Protein AF-A0A661NNA3-F1 (afdb_monomer_lite)

Sequence (455 aa):
MFTRSAGVAIVCAVLGYGCSLDTSALPPEVVGDASTADSRVRGGDVGPEDGGAGDARTDSSVTPTDSAVVPPDGGCDTSTPCPLGCSVIDPGRCSHLVSSNVDIDYGAVADVMIDSNVDIDTTSCSGGSLPLAMDSGICVLRARTVTIASAVIVRVHGAAPFAVLAADGIQVDGVVDAAARGREPGPGGRSRAMGTDAEDGTGGRHTSSGVADSGGSGAGLCGSGGKGGDAGGNGSQTGAAGAMALGGSFDGRPLRGGGHGGGGRDRTGPGAAGGGGGGAVQLSAGREIVIGATGGVIAGGGGGVGASQSSSDDAVGSGAGGGSGGVILLEAPTVTVAGRLWAPGGGGSATAIPWTDGDGGDDGSLGSAPQPSGGTASSSAAGGGGSGGMGGGAVTIDGEAGGDIFGYPFNGGGGGGGSGCTITRTLAGVAPSGGTHSPAISSSAFRSLALLGTD

Foldseek 3Di:
DDDDDDDDDDDDDDDDDDDDDDPPDDDDDDDDDDDDDDDDDDYDDDDDDDDDDDDDDDDDDDDPPPPPDDDPPPDPPPPVPQLLDQDNVCNCLSLDFQDDAFGDPLDPFAEEEAAAAWEAALAVLDIPPFPWDDDPQEIEGHHQEYAYDAPYEYEAAYQGFYEYEHAAEYEFNYEDHQFFAFQGEGHQWDHVVVDDDLQAWAEWDDDPPALEIWEIWAGEEQAWIAFWAWFEDPPIGGTTDIRDYPHLPDQCPPPHWWYWWYFWDKNVGTWWGTWITFHGYEYARSAEYEQDLNGEYFRWIYWTAWTDADPDQRIWIAKIEWIEFTEYEYHYQYYAHAEEYFGWIWWIWWIAHHPGITHIWHIRDPPCPFWTFWTDWDDDPPFTIWTTWTIAWAARQYWHYTGYTYDDRYYTIYTTYGGAAYEYEHQVLDDHPHYYYIPHCPHSRYGRGYRDNDD

Secondary structure (DSSP, 8-state):
-------------------------PPPP------------------------------------------SS---------TT---SS-TTGGG----SSS-----SPPPEEE-S-EEEETTTTB-TTS-EEEETTEEEEEESSEEE-TT-EEEEESSS-EEEEESSEEEESSEEE---BTTB--TT---GGG---TTSPPP--B-TT-S-BPPPPPP-SSSPPPPPPPP-STT-PPPPPPPPP-GGG--S-S---PPPPPP-EETTEE-SPPPPPPPEEEEEESSEEEE-TT-EEE-PPPPPPPPPBPSSTT-BPPPPPPPPP-EEEEESSEEEESSEEE-PPPPPPPPPBTTBPPPPPPP--TT-SSSPPPPPPS-SSSS-PPPPPPPP-SS--SPPPPPP--SSSPPPPPPPPPP-EEEEEETT-PPPPSSEEES-TTSTTEEEEE-----

Radius of gyration: 29.5 Å; chains: 1; bounding box: 70×86×94 Å

pLDDT: mean 81.02, std 21.62, range [24.33, 98.62]

Structure (mmCIF, N/CA/C/O backbone):
data_AF-A0A661NNA3-F1
#
_entry.id   AF-A0A661NNA3-F1
#
loop_
_atom_site.group_PDB
_atom_site.id
_atom_site.type_symbol
_atom_site.label_atom_id
_atom_site.label_alt_id
_atom_site.label_comp_id
_atom_site.label_asym_id
_atom_site.label_entity_id
_atom_site.label_seq_id
_atom_site.pdbx_PDB_ins_code
_atom_site.Cartn_x
_atom_site.Cartn_y
_atom_site.Cartn_z
_atom_site.occupancy
_atom_site.B_iso_or_equiv
_atom_site.auth_seq_id
_atom_site.auth_comp_id
_atom_site.auth_asym_id
_atom_site.auth_atom_id
_atom_site.pdbx_PDB_model_num
ATOM 1 N N . MET A 1 1 ? 6.159 -36.458 57.822 1.00 42.41 1 MET A N 1
ATOM 2 C CA . MET A 1 1 ? 6.893 -35.354 57.174 1.00 42.41 1 MET A CA 1
ATOM 3 C C . MET A 1 1 ? 5.840 -34.476 56.518 1.00 42.41 1 MET A C 1
ATOM 5 O O . MET A 1 1 ? 5.273 -34.858 55.507 1.00 42.41 1 MET A O 1
ATOM 9 N N . PHE A 1 2 ? 5.433 -33.429 57.233 1.00 37.16 2 PHE A N 1
ATOM 10 C CA . PHE A 1 2 ? 4.376 -32.493 56.851 1.00 37.16 2 PHE A CA 1
ATOM 11 C C . PHE A 1 2 ? 5.028 -31.258 56.237 1.00 37.16 2 PHE A C 1
ATOM 13 O O . PHE A 1 2 ? 5.866 -30.656 56.898 1.00 37.16 2 PHE A O 1
ATOM 20 N N . THR A 1 3 ? 4.570 -30.829 55.065 1.00 35.81 3 THR A N 1
ATOM 21 C CA . THR A 1 3 ? 4.602 -29.417 54.663 1.00 35.81 3 THR A CA 1
ATOM 22 C C . THR A 1 3 ? 3.349 -29.124 53.841 1.00 35.81 3 THR A C 1
ATOM 24 O O . THR A 1 3 ? 3.160 -29.631 52.740 1.00 35.81 3 THR A O 1
ATOM 27 N N . ARG A 1 4 ? 2.445 -28.339 54.438 1.00 32.06 4 ARG A N 1
ATOM 28 C CA . ARG A 1 4 ? 1.317 -27.684 53.770 1.00 32.06 4 ARG A CA 1
ATOM 29 C C . ARG A 1 4 ? 1.830 -26.358 53.205 1.00 32.06 4 ARG A C 1
ATOM 31 O O . ARG A 1 4 ? 2.426 -25.595 53.957 1.00 32.06 4 ARG A O 1
ATOM 38 N N . SER A 1 5 ? 1.566 -26.079 51.931 1.00 30.36 5 SER A N 1
ATOM 39 C CA . SER A 1 5 ? 1.629 -24.723 51.376 1.00 30.36 5 SER A CA 1
ATOM 40 C C . SER A 1 5 ? 0.197 -24.205 51.271 1.00 30.36 5 SER A C 1
ATOM 42 O O . SER A 1 5 ? -0.635 -24.821 50.606 1.00 30.36 5 SER A O 1
ATOM 44 N N . ALA A 1 6 ? -0.109 -23.137 52.005 1.00 32.31 6 ALA A N 1
ATOM 45 C CA . ALA A 1 6 ? -1.382 -22.436 51.945 1.00 32.31 6 ALA A CA 1
ATOM 46 C C . ALA A 1 6 ? -1.224 -21.248 50.989 1.00 32.31 6 ALA A C 1
ATOM 48 O O . ALA A 1 6 ? -0.525 -20.290 51.305 1.00 32.31 6 ALA A O 1
ATOM 49 N N . GLY A 1 7 ? -1.857 -21.325 49.818 1.00 28.08 7 GLY A N 1
ATOM 50 C CA . GLY A 1 7 ? -2.059 -20.171 48.947 1.00 28.08 7 GLY A CA 1
ATOM 51 C C . GLY A 1 7 ? -3.305 -19.420 49.400 1.00 28.08 7 GLY A C 1
ATOM 52 O O . GLY A 1 7 ? -4.410 -19.952 49.320 1.00 28.08 7 GLY A O 1
ATOM 53 N N . VAL A 1 8 ? -3.123 -18.206 49.911 1.00 26.78 8 VAL A N 1
ATOM 54 C CA . VAL A 1 8 ? -4.210 -17.265 50.197 1.00 26.78 8 VAL A CA 1
ATOM 55 C C . VAL A 1 8 ? -4.608 -16.615 48.873 1.00 26.78 8 VAL A C 1
ATOM 57 O O . VAL A 1 8 ? -3.817 -15.886 48.283 1.00 26.78 8 VAL A O 1
ATOM 60 N N . ALA A 1 9 ? -5.819 -16.891 48.393 1.00 25.58 9 ALA A N 1
ATOM 61 C CA . ALA A 1 9 ? -6.433 -16.142 47.304 1.00 25.58 9 ALA A CA 1
ATOM 62 C C . ALA A 1 9 ? -7.184 -14.947 47.905 1.00 25.58 9 ALA A C 1
ATOM 64 O O . ALA A 1 9 ? -8.182 -15.128 48.603 1.00 25.58 9 ALA A O 1
ATOM 65 N N . ILE A 1 10 ? -6.691 -13.734 47.656 1.00 24.59 10 ILE A N 1
ATOM 66 C CA . ILE A 1 10 ? -7.426 -12.498 47.935 1.00 24.59 10 ILE A CA 1
ATOM 67 C C . ILE A 1 10 ? -8.319 -12.236 46.723 1.00 24.59 10 ILE A C 1
ATOM 69 O O . ILE A 1 10 ? -7.838 -11.924 45.637 1.00 24.59 10 ILE A O 1
ATOM 73 N N . VAL A 1 11 ? -9.625 -12.406 46.909 1.00 24.33 11 VAL A N 1
ATOM 74 C CA . VAL A 1 11 ? -10.649 -11.949 45.967 1.00 24.33 11 VAL A CA 1
ATOM 75 C C . VAL A 1 11 ? -10.940 -10.490 46.309 1.00 24.33 11 VAL A C 1
ATOM 77 O O . VAL A 1 11 ? -11.615 -10.215 47.299 1.00 24.33 11 VAL A O 1
ATOM 80 N N . CYS A 1 12 ? -10.420 -9.550 45.517 1.00 25.25 12 CYS A N 1
ATOM 81 C CA . CYS A 1 12 ? -10.883 -8.164 45.558 1.00 25.25 12 CYS A CA 1
ATOM 82 C C . CYS A 1 12 ? -12.214 -8.075 44.803 1.00 25.25 12 CYS A C 1
ATOM 84 O O . CYS A 1 12 ? -12.260 -8.204 43.581 1.00 25.25 12 CYS A O 1
ATOM 86 N N . ALA A 1 13 ? -13.303 -7.877 45.543 1.00 29.17 13 ALA A N 1
ATOM 87 C CA . ALA A 1 13 ? -14.581 -7.477 44.975 1.00 29.17 13 ALA A CA 1
ATOM 88 C C . ALA A 1 13 ? -14.483 -6.014 44.514 1.00 29.17 13 ALA A C 1
ATOM 90 O O . ALA A 1 13 ? -14.166 -5.133 45.312 1.00 29.17 13 ALA A O 1
ATOM 91 N N . VAL A 1 14 ? -14.753 -5.759 43.233 1.00 31.06 14 VAL A N 1
ATOM 92 C CA . VAL A 1 14 ? -14.839 -4.405 42.674 1.00 31.06 14 VAL A CA 1
ATOM 93 C C . VAL A 1 14 ? -16.187 -3.808 43.085 1.00 31.06 14 VAL A C 1
ATOM 95 O O . VAL A 1 14 ? -17.224 -4.133 42.509 1.00 31.06 14 VAL A O 1
ATOM 98 N N . LEU A 1 15 ? -16.179 -2.974 44.124 1.00 38.97 15 LEU A N 1
ATOM 99 C CA . LEU A 1 15 ? -17.274 -2.058 44.448 1.00 38.97 15 LEU A CA 1
ATOM 100 C C . LEU A 1 15 ? -16.986 -0.706 43.780 1.00 38.97 15 LEU A C 1
ATOM 102 O O . LEU A 1 15 ? -15.833 -0.295 43.696 1.00 38.97 15 LEU A O 1
ATOM 106 N N . GLY A 1 16 ? -18.038 -0.070 43.259 1.00 41.59 16 GLY A N 1
ATOM 107 C CA . GLY A 1 16 ? -17.984 1.068 42.338 1.00 41.59 16 GLY A CA 1
ATOM 108 C C . GLY A 1 16 ? -17.017 2.192 42.721 1.00 41.59 16 GLY A C 1
ATOM 109 O O . GLY A 1 16 ? -17.031 2.694 43.843 1.00 41.59 16 GLY A O 1
ATOM 110 N N . TYR A 1 17 ? -16.215 2.604 41.740 1.00 40.44 17 TYR A N 1
ATOM 111 C CA . TYR A 1 17 ? -15.300 3.736 41.826 1.00 40.44 17 TYR A CA 1
ATOM 112 C C . TYR A 1 17 ? -16.077 5.054 41.726 1.00 40.44 17 TYR A C 1
ATOM 114 O O . TYR A 1 17 ? -16.658 5.366 40.688 1.00 40.44 17 TYR A O 1
ATOM 122 N N . GLY A 1 18 ? -16.083 5.831 42.808 1.00 38.72 18 GLY A N 1
ATOM 123 C CA . GLY A 1 18 ? -16.356 7.265 42.770 1.00 38.72 18 GLY A CA 1
ATOM 124 C C . GLY A 1 18 ? -15.030 8.022 42.769 1.00 38.72 18 GLY A C 1
ATOM 125 O O . GLY A 1 18 ? -14.170 7.737 43.598 1.00 38.72 18 GLY A O 1
ATOM 126 N N . CYS A 1 19 ? -14.850 8.974 41.853 1.00 33.50 19 CYS A N 1
ATOM 127 C CA . CYS A 1 19 ? -13.712 9.891 41.892 1.00 33.50 19 CYS A CA 1
ATOM 128 C C . CYS A 1 19 ? -13.842 10.817 43.114 1.00 33.50 19 CYS A C 1
ATOM 130 O O . CYS A 1 19 ? -14.794 11.594 43.194 1.00 33.50 19 CYS A O 1
ATOM 132 N N . SER A 1 20 ? -12.890 10.758 44.047 1.00 39.28 20 SER A N 1
ATOM 133 C CA . SER A 1 20 ? -12.743 11.747 45.120 1.00 39.28 20 SER A CA 1
ATOM 134 C C . SER A 1 20 ? -11.636 12.725 44.737 1.00 39.28 20 SER A C 1
ATOM 136 O O . SER A 1 20 ? -10.483 12.330 44.596 1.00 39.28 20 SER A O 1
ATOM 138 N N . LEU A 1 21 ? -11.982 13.998 44.547 1.00 38.12 21 LEU A N 1
ATOM 139 C CA . LEU A 1 21 ? -11.005 15.077 44.401 1.00 38.12 21 LEU A CA 1
ATOM 140 C C . LEU A 1 21 ? -10.594 15.549 45.799 1.00 38.12 21 LEU A C 1
ATOM 142 O O . LEU A 1 21 ? -11.414 16.113 46.523 1.00 38.12 21 LEU A O 1
ATOM 146 N N . ASP A 1 22 ? -9.333 15.331 46.170 1.00 42.00 22 ASP A N 1
ATOM 147 C CA . ASP A 1 22 ? -8.740 15.955 47.352 1.00 42.00 22 ASP A CA 1
ATOM 148 C C . ASP A 1 22 ? -8.273 17.376 46.996 1.00 42.00 22 ASP A C 1
ATOM 150 O O . ASP A 1 22 ? -7.296 17.576 46.275 1.00 42.00 22 ASP A O 1
ATOM 154 N N . THR A 1 23 ? -9.009 18.384 47.465 1.00 40.03 23 THR A N 1
ATOM 155 C CA . THR A 1 23 ? -8.708 19.807 47.239 1.00 40.03 23 THR A CA 1
ATOM 156 C C . THR A 1 23 ? -7.765 20.403 48.291 1.00 40.03 23 THR A C 1
ATOM 158 O O . THR A 1 23 ? -7.621 21.623 48.353 1.00 40.03 23 THR A O 1
ATOM 161 N N . SER A 1 24 ? -7.141 19.598 49.156 1.00 41.09 24 SER A N 1
ATOM 162 C CA . SER A 1 24 ? -6.379 20.112 50.305 1.00 41.09 24 SER A CA 1
ATOM 163 C C . SER A 1 24 ? -4.934 20.553 50.008 1.00 41.09 24 SER A C 1
ATOM 165 O O . SER A 1 24 ? -4.267 21.063 50.907 1.00 41.09 24 SER A O 1
ATOM 167 N N . ALA A 1 25 ? -4.455 20.450 48.761 1.00 42.84 25 ALA A N 1
ATOM 168 C CA . ALA A 1 25 ? -3.058 20.728 48.400 1.00 42.84 25 ALA A CA 1
ATOM 169 C C . ALA A 1 25 ? -2.861 21.829 47.332 1.00 42.84 25 ALA A C 1
ATOM 171 O O . ALA A 1 25 ? -2.044 21.672 46.426 1.00 42.84 25 ALA A O 1
ATOM 172 N N . LEU A 1 26 ? -3.568 22.962 47.429 1.00 35.88 26 LEU A N 1
ATOM 173 C CA . LEU A 1 26 ? -3.211 24.164 46.656 1.00 35.88 26 LEU A CA 1
ATOM 174 C C . LEU A 1 26 ? -2.340 25.114 47.508 1.00 35.88 26 LEU A C 1
ATOM 176 O O . LEU A 1 26 ? -2.799 25.563 48.561 1.00 35.88 26 LEU A O 1
ATOM 180 N N . PRO A 1 27 ? -1.092 25.429 47.099 1.00 42.41 27 PRO A N 1
ATOM 181 C CA . PRO A 1 27 ? -0.252 26.403 47.795 1.00 42.41 27 PRO A CA 1
ATOM 182 C C . PRO A 1 27 ? -0.768 27.844 47.596 1.00 42.41 27 PRO A C 1
ATOM 184 O O . PRO A 1 27 ? -1.390 28.134 46.573 1.00 42.41 27 PRO A O 1
ATOM 187 N N . PRO A 1 28 ? -0.513 28.766 48.546 1.00 44.44 28 PRO A N 1
ATOM 188 C CA . PRO A 1 28 ? -0.951 30.155 48.436 1.00 44.44 28 PRO A CA 1
ATOM 189 C C . PRO A 1 28 ? -0.216 30.911 47.317 1.00 44.44 28 PRO A C 1
ATOM 191 O O . PRO A 1 28 ? 0.999 30.786 47.155 1.00 44.44 28 PRO A O 1
ATOM 194 N N . GLU A 1 29 ? -0.976 31.722 46.576 1.00 41.94 29 GLU A N 1
ATOM 195 C CA . GLU A 1 29 ? -0.505 32.639 45.534 1.00 41.94 29 GLU A CA 1
ATOM 196 C C . GLU A 1 29 ? 0.623 33.555 46.035 1.00 41.94 29 GLU A C 1
ATOM 198 O O . GLU A 1 29 ? 0.471 34.291 47.013 1.00 41.94 29 GLU A O 1
ATOM 203 N N . VAL A 1 30 ? 1.747 33.565 45.315 1.00 41.47 30 VAL A N 1
ATOM 204 C CA . VAL A 1 30 ? 2.781 34.596 45.448 1.00 41.47 30 VAL A CA 1
ATOM 205 C C . VAL A 1 30 ? 2.491 35.682 44.418 1.00 41.47 30 VAL A C 1
ATOM 207 O O . VAL A 1 30 ? 2.766 35.528 43.230 1.00 41.47 30 VAL A O 1
ATOM 210 N N . VAL A 1 31 ? 1.931 36.796 44.889 1.00 48.59 31 VAL A N 1
ATOM 211 C CA . VAL A 1 31 ? 1.819 38.046 44.129 1.00 48.59 31 VAL A CA 1
ATOM 212 C C . VAL A 1 31 ? 3.218 38.662 44.027 1.00 48.59 31 VAL A C 1
ATOM 214 O O . VAL A 1 31 ? 3.764 39.146 45.017 1.00 48.59 31 VAL A O 1
ATOM 217 N N . GLY A 1 32 ? 3.814 38.603 42.834 1.00 42.28 32 GLY A N 1
ATOM 218 C CA . GLY A 1 32 ? 5.100 39.221 42.509 1.00 42.28 32 GLY A CA 1
ATOM 219 C C . GLY A 1 32 ? 4.917 40.539 41.758 1.00 42.28 32 GLY A C 1
ATOM 220 O O . GLY A 1 32 ? 4.417 40.552 40.637 1.00 42.28 32 GLY A O 1
ATOM 221 N N . ASP A 1 33 ? 5.323 41.623 42.413 1.00 37.78 33 ASP A N 1
ATOM 222 C CA . ASP A 1 33 ? 5.299 43.019 41.972 1.00 37.78 33 ASP A CA 1
ATOM 223 C C . ASP A 1 33 ? 6.249 43.281 40.784 1.00 37.78 33 ASP A C 1
ATOM 225 O O . ASP A 1 33 ? 7.383 42.795 40.746 1.00 37.78 33 ASP A O 1
ATOM 229 N N . ALA A 1 34 ? 5.784 44.064 39.811 1.00 37.38 34 ALA A N 1
ATOM 230 C CA . ALA A 1 34 ? 6.519 44.424 38.606 1.00 37.38 34 ALA A CA 1
ATOM 231 C C . ALA A 1 34 ? 7.104 45.835 38.753 1.00 37.38 34 ALA A C 1
ATOM 233 O O . ALA A 1 34 ? 6.456 46.826 38.418 1.00 37.38 34 ALA A O 1
ATOM 234 N N . SER A 1 35 ? 8.363 45.935 39.189 1.00 47.75 35 SER A N 1
ATOM 235 C CA . SER A 1 35 ? 9.130 47.180 39.096 1.00 47.75 35 SER A CA 1
ATOM 236 C C . SER A 1 35 ? 10.157 47.111 37.968 1.00 47.75 35 SER A C 1
ATOM 238 O O . SER A 1 35 ? 11.142 46.376 38.025 1.00 47.75 35 SER A O 1
ATOM 240 N N . THR A 1 36 ? 9.925 47.934 36.951 1.00 46.25 36 THR A N 1
ATOM 241 C CA . THR A 1 36 ? 10.872 48.333 35.909 1.00 46.25 36 THR A CA 1
ATOM 242 C C . THR A 1 36 ? 12.103 49.019 36.503 1.00 46.25 36 THR A C 1
ATOM 244 O O . THR A 1 36 ? 11.959 50.028 37.195 1.00 46.25 36 THR A O 1
ATOM 247 N N . ALA A 1 37 ? 13.305 48.556 36.150 1.00 42.75 37 ALA A N 1
ATOM 248 C CA . ALA A 1 37 ? 14.529 49.340 36.283 1.00 42.75 37 ALA A CA 1
ATOM 249 C C . ALA A 1 37 ? 15.459 49.139 35.077 1.00 42.75 37 ALA A C 1
ATOM 251 O O . ALA A 1 37 ? 15.931 48.046 34.774 1.00 42.75 37 ALA A O 1
ATOM 252 N N . ASP A 1 38 ? 15.666 50.267 34.410 1.00 47.59 38 ASP A N 1
ATOM 253 C CA . ASP A 1 38 ? 16.647 50.618 33.392 1.00 47.59 38 ASP A CA 1
ATOM 254 C C . ASP A 1 38 ? 18.094 50.379 33.861 1.00 47.59 38 ASP A C 1
ATOM 256 O O . ASP A 1 38 ? 18.471 50.793 34.956 1.00 47.59 38 ASP A O 1
ATOM 260 N N . SER A 1 39 ? 18.930 49.776 33.011 1.00 44.31 39 SER A N 1
ATOM 261 C CA . SER A 1 39 ? 20.310 50.249 32.836 1.00 44.31 39 SER A CA 1
ATOM 262 C C . SER A 1 39 ? 20.934 49.723 31.540 1.00 44.31 39 SER A C 1
ATOM 264 O O . SER A 1 39 ? 21.171 48.535 31.333 1.00 44.31 39 SER A O 1
ATOM 266 N N . ARG A 1 40 ? 21.234 50.669 30.650 1.00 51.03 40 ARG A N 1
ATOM 267 C CA . ARG A 1 40 ? 22.174 50.535 29.530 1.00 51.03 40 ARG A CA 1
ATOM 268 C C . ARG A 1 40 ? 23.596 50.292 30.043 1.00 51.03 40 ARG A C 1
ATOM 270 O O . ARG A 1 40 ? 24.066 51.119 30.815 1.00 51.03 40 ARG A O 1
ATOM 277 N N . VAL A 1 41 ? 24.339 49.352 29.451 1.00 52.09 41 VAL A N 1
ATOM 278 C CA . VAL A 1 41 ? 25.787 49.504 29.185 1.00 52.09 41 VAL A CA 1
ATOM 279 C C . VAL A 1 41 ? 26.147 48.818 27.859 1.00 52.09 41 VAL A C 1
ATOM 281 O O . VAL A 1 41 ? 25.644 47.751 27.526 1.00 52.09 41 VAL A O 1
ATOM 284 N N . ARG A 1 42 ? 26.979 49.519 27.082 1.00 44.91 42 ARG A N 1
ATOM 285 C CA . ARG A 1 42 ? 27.518 49.192 25.756 1.00 44.91 42 ARG A CA 1
ATOM 286 C C . ARG A 1 42 ? 28.776 48.317 25.836 1.00 44.91 42 ARG A C 1
ATOM 288 O O . ARG A 1 42 ? 29.553 48.497 26.764 1.00 44.91 42 ARG A O 1
ATOM 295 N N . GLY A 1 43 ? 29.054 47.625 24.724 1.00 38.34 43 GLY A N 1
ATOM 296 C CA . GLY A 1 43 ? 30.401 47.268 24.239 1.00 38.34 43 GLY A CA 1
ATOM 297 C C . GLY A 1 43 ? 31.004 46.036 24.915 1.00 38.34 43 GLY A C 1
ATOM 298 O O . GLY A 1 43 ? 30.775 45.808 26.089 1.00 38.34 43 GLY A O 1
ATOM 299 N N . GLY A 1 44 ? 31.780 45.184 24.261 1.00 38.62 44 GLY A N 1
ATOM 300 C CA . GLY A 1 44 ? 32.357 45.178 22.925 1.00 38.62 44 GLY A CA 1
ATOM 301 C C . GLY A 1 44 ? 33.464 44.113 22.914 1.00 38.62 44 GLY A C 1
ATOM 302 O O . GLY A 1 44 ? 34.114 43.923 23.932 1.00 38.62 44 GLY A O 1
ATOM 303 N N . ASP A 1 45 ? 33.626 43.463 21.763 1.00 41.09 45 ASP A N 1
ATOM 304 C CA . ASP A 1 45 ? 34.857 42.899 21.192 1.00 41.09 45 ASP A CA 1
ATOM 305 C C . ASP A 1 45 ? 35.727 41.816 21.886 1.00 41.09 45 ASP A C 1
ATOM 307 O O . ASP A 1 45 ? 36.145 41.912 23.032 1.00 41.09 45 ASP A O 1
ATOM 311 N N . VAL A 1 46 ? 36.109 40.877 21.001 1.00 42.31 46 VAL A N 1
ATOM 312 C CA . VAL A 1 46 ? 37.358 40.098 20.830 1.00 42.31 46 VAL A CA 1
ATOM 313 C C . VAL A 1 46 ? 37.805 39.026 21.838 1.00 42.31 46 VAL A C 1
ATOM 315 O O . VAL A 1 46 ? 38.147 39.301 22.979 1.00 42.31 46 VAL A O 1
ATOM 318 N N . GLY A 1 47 ? 38.035 37.824 21.286 1.00 37.12 47 GLY A N 1
ATOM 319 C CA . GLY A 1 47 ? 39.244 37.039 21.578 1.00 37.12 47 GLY A CA 1
ATOM 320 C C . GLY A 1 47 ? 39.029 35.570 21.969 1.00 37.12 47 GLY A C 1
ATOM 321 O O . GLY A 1 47 ? 38.343 35.317 22.956 1.00 37.12 47 GLY A O 1
ATOM 322 N N . PRO A 1 48 ? 39.636 34.601 21.250 1.00 68.25 48 PRO A N 1
ATOM 323 C CA . PRO A 1 48 ? 39.728 33.205 21.669 1.00 68.25 48 PRO A CA 1
ATOM 324 C C . PRO A 1 48 ? 41.084 32.935 22.338 1.00 68.25 48 PRO A C 1
ATOM 326 O O . PRO A 1 48 ? 42.105 33.215 21.722 1.00 68.25 48 PRO A O 1
ATOM 329 N N . GLU A 1 49 ? 41.113 32.343 23.535 1.00 49.28 49 GLU A N 1
ATOM 330 C CA . GLU A 1 49 ? 42.322 31.686 24.050 1.00 49.28 49 GLU A CA 1
ATOM 331 C C . GLU A 1 49 ? 42.014 30.399 24.828 1.00 49.28 49 GLU A C 1
ATOM 333 O O . GLU A 1 49 ? 41.173 30.332 25.725 1.00 49.28 49 GLU A O 1
ATOM 338 N N . ASP A 1 50 ? 42.744 29.388 24.375 1.00 48.41 50 ASP A N 1
ATOM 339 C CA . ASP A 1 50 ? 43.172 28.125 24.954 1.00 48.41 50 ASP A CA 1
ATOM 340 C C . ASP A 1 50 ? 43.388 28.057 26.479 1.00 48.41 50 ASP A C 1
ATOM 342 O O . ASP A 1 50 ? 43.888 28.977 27.116 1.00 48.41 50 ASP A O 1
ATOM 346 N N . GLY A 1 51 ? 43.206 26.837 26.999 1.00 43.34 51 GLY A N 1
ATOM 347 C CA . GLY A 1 51 ? 44.167 26.216 27.916 1.00 43.34 51 GLY A CA 1
ATOM 348 C C . GLY A 1 51 ? 44.009 26.498 29.413 1.00 43.34 51 GLY A C 1
ATOM 349 O O . GLY A 1 51 ? 44.302 27.581 29.903 1.00 43.34 51 GLY A O 1
ATOM 350 N N . GLY A 1 52 ? 43.699 25.456 30.190 1.00 42.56 52 GLY A N 1
ATOM 351 C CA . GLY A 1 52 ? 43.857 25.522 31.643 1.00 42.56 52 GLY A CA 1
ATOM 352 C C . GLY A 1 52 ? 43.369 24.286 32.382 1.00 42.56 52 GLY A C 1
ATOM 353 O O . GLY A 1 52 ? 42.179 24.126 32.616 1.00 42.56 52 GLY A O 1
ATOM 354 N N . ALA A 1 53 ? 44.313 23.424 32.751 1.00 49.28 53 ALA A N 1
ATOM 355 C CA . ALA A 1 53 ? 44.138 22.307 33.669 1.00 49.28 53 ALA A CA 1
ATOM 356 C C . ALA A 1 53 ? 44.065 22.767 35.141 1.00 49.28 53 ALA A C 1
ATOM 358 O O . ALA A 1 53 ? 44.638 23.794 35.501 1.00 49.28 53 ALA A O 1
ATOM 359 N N . GLY A 1 54 ? 43.462 21.927 35.991 1.00 39.12 54 GLY A N 1
ATOM 360 C CA . GLY A 1 54 ? 43.404 22.054 37.458 1.00 39.12 54 GLY A CA 1
ATOM 361 C C . GLY A 1 54 ? 41.987 22.380 37.939 1.00 39.12 54 GLY A C 1
ATOM 362 O O . GLY A 1 54 ? 41.264 23.107 37.279 1.00 39.12 54 GLY A O 1
ATOM 363 N N . ASP A 1 55 ? 41.472 21.894 39.057 1.00 45.84 55 ASP A N 1
ATOM 364 C CA . ASP A 1 55 ? 41.993 21.089 40.156 1.00 45.84 55 ASP A CA 1
ATOM 365 C C . ASP A 1 55 ? 40.759 20.582 40.932 1.00 45.84 55 ASP A C 1
ATOM 367 O O . ASP A 1 55 ? 39.678 21.175 40.884 1.00 45.84 55 ASP A O 1
ATOM 371 N N . ALA A 1 56 ? 40.927 19.461 41.619 1.00 48.19 56 ALA A N 1
ATOM 372 C CA . ALA A 1 56 ? 39.935 18.752 42.398 1.00 48.19 56 ALA A CA 1
ATOM 373 C C . ALA A 1 56 ? 39.295 19.613 43.495 1.00 48.19 56 ALA A C 1
ATOM 375 O O . ALA A 1 56 ? 39.998 20.186 44.327 1.00 48.19 56 ALA A O 1
ATOM 376 N N . ARG A 1 57 ? 37.959 19.563 43.602 1.00 49.84 57 ARG A N 1
ATOM 377 C CA . ARG A 1 57 ? 37.266 19.663 44.893 1.00 49.84 57 ARG A CA 1
ATOM 378 C C . ARG A 1 57 ? 36.100 18.689 44.972 1.00 49.84 57 ARG A C 1
ATOM 380 O O . ARG A 1 57 ? 35.128 18.763 44.233 1.00 49.84 57 ARG A O 1
ATOM 387 N N . THR A 1 58 ? 36.275 17.772 45.909 1.00 51.00 58 THR A N 1
ATOM 388 C CA . THR A 1 58 ? 35.286 16.974 46.616 1.00 51.00 58 THR A CA 1
ATOM 389 C C . THR A 1 58 ? 34.151 17.865 47.121 1.00 51.00 58 THR A C 1
ATOM 391 O O . THR A 1 58 ? 34.412 18.780 47.902 1.00 51.00 58 THR A O 1
ATOM 394 N N . ASP A 1 59 ? 32.910 17.562 46.741 1.00 42.09 59 ASP A N 1
ATOM 395 C CA . ASP A 1 59 ? 31.733 18.021 47.478 1.00 42.09 59 ASP A CA 1
ATOM 396 C C . ASP A 1 59 ? 30.764 16.854 47.719 1.00 42.09 59 ASP A C 1
ATOM 398 O O . ASP A 1 59 ? 30.225 16.237 46.802 1.00 42.09 59 ASP A O 1
ATOM 402 N N . SER A 1 60 ? 30.693 16.501 48.999 1.00 44.44 60 SER A N 1
ATOM 403 C CA . SER A 1 60 ? 29.553 16.019 49.776 1.00 44.44 60 SER A CA 1
ATOM 404 C C . SER A 1 60 ? 28.400 15.345 49.021 1.00 44.44 60 SER A C 1
ATOM 406 O O . SER A 1 60 ? 27.466 15.980 48.538 1.00 44.44 60 SER A O 1
ATOM 408 N N . SER A 1 61 ? 28.385 14.013 49.070 1.00 40.41 61 SER A N 1
ATOM 409 C CA . SER A 1 61 ? 27.181 13.215 48.851 1.00 40.41 61 SER A CA 1
ATOM 410 C C . SER A 1 61 ? 26.161 13.485 49.966 1.00 40.41 61 SER A C 1
ATOM 412 O O . SER A 1 61 ? 26.244 12.903 51.050 1.00 40.41 61 SER A O 1
ATOM 414 N N . VAL A 1 62 ? 25.190 14.359 49.705 1.00 44.88 62 VAL A N 1
ATOM 415 C CA . VAL A 1 62 ? 23.946 14.416 50.477 1.00 44.88 62 VAL A CA 1
ATOM 416 C C . VAL A 1 62 ? 23.055 13.288 49.969 1.00 44.88 62 VAL A C 1
ATOM 418 O O . VAL A 1 62 ? 22.542 13.339 48.857 1.00 44.88 62 VAL A O 1
ATOM 421 N N . THR A 1 63 ? 22.892 12.243 50.773 1.00 45.97 63 THR A N 1
ATOM 422 C CA . THR A 1 63 ? 21.826 11.256 50.588 1.00 45.97 63 THR A CA 1
ATOM 423 C C . THR A 1 63 ? 20.502 11.884 51.025 1.00 45.97 63 THR A C 1
ATOM 425 O O . THR A 1 63 ? 20.366 12.181 52.216 1.00 45.97 63 THR A O 1
ATOM 428 N N . PRO A 1 64 ? 19.510 12.076 50.138 1.00 47.16 64 PRO A N 1
ATOM 429 C CA . PRO A 1 64 ? 18.157 12.355 50.584 1.00 47.16 64 PRO A CA 1
ATOM 430 C C . PRO A 1 64 ? 17.580 11.069 51.188 1.00 47.16 64 PRO A C 1
ATOM 432 O O . PRO A 1 64 ? 17.259 10.114 50.485 1.00 47.16 64 PRO A O 1
ATOM 435 N N . THR A 1 65 ? 17.479 11.022 52.515 1.00 43.56 65 THR A N 1
ATOM 436 C CA . THR A 1 65 ? 16.534 10.132 53.194 1.00 43.56 65 THR A CA 1
ATOM 437 C C . THR A 1 65 ? 15.135 10.673 52.944 1.00 43.56 65 THR A C 1
ATOM 439 O O . THR A 1 65 ? 14.675 11.564 53.657 1.00 43.56 65 THR A O 1
ATOM 442 N N . ASP A 1 66 ? 14.493 10.156 51.902 1.00 37.28 66 ASP A N 1
ATOM 443 C CA . ASP A 1 66 ? 13.067 10.335 51.672 1.00 37.28 66 ASP A CA 1
ATOM 444 C C . ASP A 1 66 ? 12.307 9.424 52.647 1.00 37.28 66 ASP A C 1
ATOM 446 O O . ASP A 1 66 ? 12.173 8.212 52.457 1.00 37.28 66 ASP A O 1
ATOM 450 N N . SER A 1 67 ? 11.905 10.006 53.775 1.00 42.16 67 SER A N 1
ATOM 451 C CA . SER A 1 67 ? 10.955 9.391 54.695 1.00 42.16 67 SER A CA 1
ATOM 452 C C . SER A 1 67 ? 9.571 9.484 54.065 1.00 42.16 67 SER A C 1
ATOM 454 O O . SER A 1 67 ? 8.839 10.443 54.303 1.00 42.16 67 SER A O 1
ATOM 456 N N . ALA A 1 68 ? 9.209 8.468 53.282 1.00 37.41 68 ALA A N 1
ATOM 457 C CA . ALA A 1 68 ? 7.842 8.273 52.827 1.00 37.41 68 ALA A CA 1
ATOM 458 C C . ALA A 1 68 ? 6.922 8.096 54.048 1.00 37.41 68 ALA A C 1
ATOM 460 O O . ALA A 1 68 ? 6.912 7.057 54.714 1.00 37.41 68 ALA A O 1
ATOM 461 N N . VAL A 1 69 ? 6.158 9.141 54.356 1.00 43.97 69 VAL A N 1
ATOM 462 C CA . VAL A 1 69 ? 5.015 9.077 55.265 1.00 43.97 69 VAL A CA 1
ATOM 463 C C . VAL A 1 69 ? 3.939 8.258 54.558 1.00 43.97 69 VAL A C 1
ATOM 465 O O . VAL A 1 69 ? 3.316 8.730 53.614 1.00 43.97 69 VAL A O 1
ATOM 468 N N . VAL A 1 70 ? 3.751 7.014 54.994 1.00 43.69 70 VAL A N 1
ATOM 469 C CA . VAL A 1 70 ? 2.632 6.161 54.578 1.00 43.69 70 VAL A CA 1
ATOM 470 C C . VAL A 1 70 ? 1.373 6.666 55.298 1.00 43.69 70 VAL A C 1
ATOM 472 O O . VAL A 1 70 ? 1.344 6.614 56.532 1.00 43.69 70 VAL A O 1
ATOM 475 N N . PRO A 1 71 ? 0.341 7.167 54.591 1.00 50.09 71 PRO A N 1
ATOM 476 C CA . PRO A 1 71 ? -0.936 7.491 55.215 1.00 50.09 71 PRO A CA 1
ATOM 477 C C . PRO A 1 71 ? -1.571 6.213 55.794 1.00 50.09 71 PRO A C 1
ATOM 479 O O . PRO A 1 71 ? -1.478 5.155 55.169 1.00 50.09 71 PRO A O 1
ATOM 482 N N . PRO A 1 72 ? -2.221 6.271 56.968 1.00 50.09 72 PRO A N 1
ATOM 483 C CA . PRO A 1 72 ? -2.811 5.103 57.628 1.00 50.09 72 PRO A CA 1
ATOM 484 C C . PRO A 1 72 ? -4.070 4.533 56.948 1.00 50.09 72 PRO A C 1
ATOM 486 O O . PRO A 1 72 ? -4.625 3.552 57.444 1.00 50.09 72 PRO A O 1
ATOM 489 N N . ASP A 1 73 ? -4.477 5.055 55.792 1.00 47.88 73 ASP A N 1
ATOM 490 C CA . ASP A 1 73 ? -5.625 4.552 55.044 1.00 47.88 73 ASP A CA 1
ATOM 491 C C . ASP A 1 73 ? -5.116 3.749 53.843 1.00 47.88 73 ASP A C 1
ATOM 493 O O . ASP A 1 73 ? -4.784 4.292 52.794 1.00 47.88 73 ASP A O 1
ATOM 497 N N . GLY A 1 74 ? -4.987 2.433 54.042 1.00 43.12 74 GLY A N 1
ATOM 498 C CA . GLY A 1 74 ? -4.409 1.456 53.113 1.00 43.12 74 GLY A CA 1
ATOM 499 C C . GLY A 1 74 ? -5.178 1.232 51.805 1.00 43.12 74 GLY A C 1
ATOM 500 O O . GLY A 1 74 ? -5.511 0.095 51.475 1.00 43.12 74 GLY A O 1
ATOM 501 N N . GLY A 1 75 ? -5.425 2.290 51.041 1.00 42.03 75 GLY A N 1
ATOM 502 C CA . GLY A 1 75 ? -5.733 2.227 49.623 1.00 42.03 75 GLY A CA 1
ATOM 503 C C . GLY A 1 75 ? -4.525 2.723 48.844 1.00 42.03 75 GLY A C 1
ATOM 504 O O . GLY A 1 75 ? -4.269 3.921 48.802 1.00 42.03 75 GL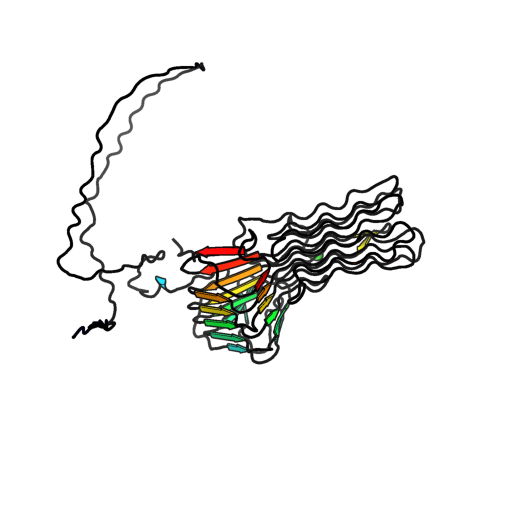Y A O 1
ATOM 505 N N . CYS A 1 76 ? -3.777 1.823 48.203 1.00 36.09 76 CYS A N 1
ATOM 506 C CA . CYS A 1 76 ? -2.992 2.238 47.047 1.00 36.09 76 CYS A CA 1
ATOM 507 C C . CYS A 1 76 ? -4.004 2.654 45.981 1.00 36.09 76 CYS A C 1
ATOM 509 O O . CYS A 1 76 ? -4.497 1.812 45.233 1.00 36.09 76 CYS A O 1
ATOM 511 N N . ASP A 1 77 ? -4.368 3.933 45.973 1.00 45.06 77 ASP A N 1
ATOM 512 C CA . ASP A 1 77 ? -5.104 4.537 44.879 1.00 45.06 77 ASP A CA 1
ATOM 513 C C . ASP A 1 77 ? -4.144 4.534 43.692 1.00 45.06 77 ASP A C 1
ATOM 515 O O . ASP A 1 77 ? -3.283 5.403 43.540 1.00 45.06 77 ASP A O 1
ATOM 519 N N . THR A 1 78 ? -4.180 3.460 42.906 1.00 46.94 78 THR A N 1
ATOM 520 C CA . THR A 1 78 ? -3.501 3.418 41.620 1.00 46.94 78 THR A CA 1
ATOM 521 C C . THR A 1 78 ? -4.286 4.337 40.701 1.00 46.94 78 THR A C 1
ATOM 523 O O . THR A 1 78 ? -5.060 3.877 39.858 1.00 46.94 78 THR A O 1
ATOM 526 N N . SER A 1 79 ? -4.125 5.645 40.899 1.00 57.00 79 SER A N 1
ATOM 527 C CA . SER A 1 79 ? -4.541 6.641 39.935 1.00 57.00 79 SER A CA 1
ATOM 528 C C . SER A 1 79 ? -3.729 6.346 38.684 1.00 57.00 79 SER A C 1
ATOM 530 O O . SER A 1 79 ? -2.541 6.636 38.578 1.00 57.00 79 SER A O 1
ATOM 532 N N . THR A 1 80 ? -4.349 5.623 37.755 1.00 59.69 80 THR A N 1
ATOM 533 C CA . THR A 1 80 ? -3.768 5.468 36.430 1.00 59.69 80 THR A CA 1
ATOM 534 C C . THR A 1 80 ? -3.829 6.868 35.841 1.00 59.69 80 THR A C 1
ATOM 536 O O . THR A 1 80 ? -4.941 7.393 35.723 1.00 59.69 80 THR A O 1
ATOM 539 N N . PRO A 1 81 ? -2.686 7.522 35.560 1.00 58.19 81 PRO A N 1
ATOM 540 C CA . PRO A 1 81 ? -2.697 8.875 35.042 1.00 58.19 81 PRO A CA 1
ATOM 541 C C . PRO A 1 81 ? -3.486 8.851 33.745 1.00 58.19 81 PRO A C 1
ATOM 543 O O . PRO A 1 81 ? -3.089 8.216 32.771 1.00 58.19 81 PRO A O 1
ATOM 546 N N . CYS A 1 82 ? -4.650 9.479 33.770 1.00 61.81 82 CYS A N 1
ATOM 547 C CA . CYS A 1 82 ? -5.442 9.694 32.587 1.00 61.81 82 CYS A CA 1
ATOM 548 C C . CYS A 1 82 ? -4.825 10.878 31.856 1.00 61.81 82 CYS A C 1
ATOM 550 O O . CYS A 1 82 ? -4.920 11.991 32.378 1.00 61.81 82 CYS A O 1
ATOM 552 N N . PRO A 1 83 ? -4.203 10.692 30.681 1.00 55.81 83 PRO A N 1
ATOM 553 C CA . PRO A 1 83 ? -3.572 11.819 30.009 1.00 55.81 83 PRO A CA 1
ATOM 554 C C . PRO A 1 83 ? -4.619 12.847 29.541 1.00 55.81 83 PRO A C 1
ATOM 556 O O . PRO A 1 83 ? -4.304 14.016 29.415 1.00 55.81 83 PRO A O 1
ATOM 559 N N . LEU A 1 84 ? -5.887 12.430 29.403 1.00 52.91 84 LEU A N 1
ATOM 560 C CA . LEU A 1 84 ? -7.046 13.286 29.104 1.00 52.91 84 LEU A CA 1
ATOM 561 C C . LEU A 1 84 ? -7.596 14.057 30.324 1.00 52.91 84 LEU A C 1
ATOM 563 O O . LEU A 1 84 ? -8.597 14.774 30.204 1.00 52.91 84 LEU A O 1
ATOM 567 N N . GLY A 1 85 ? -6.999 13.860 31.505 1.00 57.19 85 GLY A N 1
ATOM 568 C CA . GLY A 1 85 ? -7.517 14.320 32.789 1.00 57.19 85 GLY A CA 1
ATOM 569 C C . GLY A 1 85 ? -8.766 13.554 33.244 1.00 57.19 85 GLY A C 1
ATOM 570 O O . GLY A 1 85 ? -9.622 13.157 32.451 1.00 57.19 85 GLY A O 1
ATOM 571 N N . CYS A 1 86 ? -8.902 13.345 34.553 1.00 57.44 86 CYS A N 1
ATOM 572 C CA . CYS A 1 86 ? -10.132 12.792 35.116 1.00 57.44 86 CYS A CA 1
ATOM 573 C C . CYS A 1 86 ? -11.268 13.820 34.974 1.00 57.44 86 CYS A C 1
ATOM 575 O O . CYS A 1 86 ? -11.142 14.949 35.446 1.00 57.44 86 CYS A O 1
ATOM 577 N N . SER A 1 87 ? -12.391 13.434 34.365 1.00 58.84 87 SER A N 1
ATOM 578 C CA . SER A 1 87 ? -13.603 14.258 34.318 1.00 58.84 87 SER A CA 1
ATOM 579 C C . SER A 1 87 ? -14.658 13.675 35.251 1.00 58.84 87 SER A C 1
ATOM 581 O O . SER A 1 87 ? -15.015 12.508 35.143 1.00 58.84 87 SER A O 1
ATOM 583 N N . VAL A 1 88 ? -15.198 14.492 36.158 1.00 60.41 88 VAL A N 1
ATOM 584 C CA . VAL A 1 88 ? -16.346 14.089 36.995 1.00 60.41 88 VAL A CA 1
ATOM 585 C C . VAL A 1 88 ? -17.650 14.006 36.196 1.00 60.41 88 VAL A C 1
ATOM 587 O O . VAL A 1 88 ? -18.593 13.352 36.630 1.00 60.41 88 VAL A O 1
ATOM 590 N N . ILE A 1 89 ? -17.703 14.663 35.033 1.00 60.12 89 ILE A N 1
ATOM 591 C CA . ILE A 1 89 ? -18.857 14.644 34.122 1.00 60.12 89 ILE A CA 1
ATOM 592 C C . ILE A 1 89 ? -18.748 13.464 33.148 1.00 60.12 89 ILE A C 1
ATOM 594 O O . ILE A 1 89 ? -19.761 12.909 32.735 1.00 60.12 89 ILE A O 1
ATOM 598 N N . ASP A 1 90 ? -17.520 13.059 32.826 1.00 59.53 90 ASP A N 1
ATOM 599 C CA . ASP A 1 90 ? -17.217 11.919 31.968 1.00 59.53 90 ASP A CA 1
ATOM 600 C C . ASP A 1 90 ? -16.139 11.036 32.622 1.00 59.53 90 ASP A C 1
ATOM 602 O O . ASP A 1 90 ? -14.964 11.080 32.244 1.00 59.53 90 ASP A O 1
ATOM 606 N N . PRO A 1 91 ? -16.513 10.233 33.633 1.00 59.88 91 PRO A N 1
ATOM 607 C CA . PRO A 1 91 ? -15.575 9.332 34.298 1.00 59.88 91 PRO A CA 1
ATOM 608 C C . PRO A 1 91 ? -15.006 8.259 33.350 1.00 59.88 91 PRO A C 1
ATOM 610 O O . PRO A 1 91 ? -14.032 7.595 33.696 1.00 59.88 91 PRO A O 1
ATOM 613 N N . GLY A 1 92 ? -15.576 8.107 32.146 1.00 62.34 92 GLY A N 1
ATOM 614 C CA . GLY A 1 92 ? -15.086 7.239 31.081 1.00 62.34 92 GLY A CA 1
ATOM 615 C C . GLY A 1 92 ? -14.138 7.922 30.094 1.00 62.34 92 GLY A C 1
ATOM 616 O O . GLY A 1 92 ? -13.618 7.236 29.217 1.00 62.34 92 GLY A O 1
ATOM 617 N N . ARG A 1 93 ? -13.852 9.225 30.221 1.00 64.31 93 ARG A N 1
ATOM 618 C CA . ARG A 1 93 ? -13.062 9.981 29.229 1.00 64.31 93 ARG A CA 1
ATOM 619 C C . ARG A 1 93 ? -11.716 9.333 28.926 1.00 64.31 93 ARG A C 1
ATOM 621 O O . ARG A 1 93 ? -11.311 9.239 27.780 1.00 64.31 93 ARG A O 1
ATOM 628 N N . CYS A 1 94 ? -11.072 8.794 29.954 1.00 61.47 94 CYS A N 1
ATOM 629 C CA . CYS A 1 94 ? -9.786 8.095 29.890 1.00 61.47 94 CYS A CA 1
ATOM 630 C C . CYS A 1 94 ? -9.829 6.769 29.117 1.00 61.47 94 CYS A C 1
ATOM 632 O O . CYS A 1 94 ? -8.787 6.230 28.756 1.00 61.47 94 CYS A O 1
ATOM 634 N N . SER A 1 95 ? -11.030 6.241 28.885 1.00 63.94 95 SER A N 1
ATOM 635 C CA . SER A 1 95 ? -11.293 5.073 28.044 1.00 63.94 95 SER A CA 1
ATOM 636 C C . SER A 1 95 ? -11.780 5.445 26.643 1.00 63.94 95 SER A C 1
ATOM 638 O O . SER A 1 95 ? -11.916 4.565 25.796 1.00 63.94 95 SER A O 1
ATOM 640 N N . HIS A 1 96 ? -12.023 6.733 26.375 1.00 69.56 96 HIS A N 1
ATOM 641 C CA . HIS A 1 96 ? -12.456 7.179 25.063 1.00 69.56 96 HIS A CA 1
ATOM 642 C C . HIS A 1 96 ? -11.241 7.329 24.150 1.00 69.56 96 HIS A C 1
ATOM 644 O O . HIS A 1 96 ? -10.470 8.286 24.233 1.00 69.56 96 HIS A O 1
ATOM 650 N N . LEU A 1 97 ? -11.062 6.349 23.270 1.00 80.31 97 LEU A N 1
ATOM 651 C CA . LEU A 1 97 ? -10.151 6.477 22.146 1.00 80.31 97 LEU A CA 1
ATOM 652 C C . LEU A 1 97 ? -10.585 7.680 21.294 1.00 80.31 97 LEU A C 1
ATOM 654 O O . LEU A 1 97 ? -11.768 7.820 20.995 1.00 80.31 97 LEU A O 1
ATOM 658 N N . VAL A 1 98 ? -9.634 8.521 20.887 1.00 83.44 98 VAL A N 1
ATOM 659 C CA . VAL A 1 98 ? -9.824 9.521 19.828 1.00 83.44 98 VAL A CA 1
ATOM 660 C C . VAL A 1 98 ? -9.056 9.018 18.611 1.00 83.44 98 VAL A C 1
ATOM 662 O O . VAL A 1 98 ? -7.838 8.842 18.679 1.00 83.44 98 VAL A O 1
ATOM 665 N N . SER A 1 99 ? -9.761 8.728 17.516 1.00 89.44 99 SER A N 1
ATOM 666 C CA . SER A 1 99 ? -9.123 8.266 16.286 1.00 89.44 99 SER A CA 1
ATOM 667 C C . SER A 1 99 ? -8.365 9.429 15.674 1.00 89.44 99 SER A C 1
ATOM 669 O O . SER A 1 99 ? -8.758 10.591 15.763 1.00 89.44 99 SER A O 1
ATOM 671 N N . SER A 1 100 ? -7.251 9.113 15.039 1.00 90.25 100 SER A N 1
ATOM 672 C CA . SER A 1 100 ? -6.311 10.139 14.615 1.00 90.25 100 SER A CA 1
ATOM 673 C C . SER A 1 100 ? -6.672 10.885 13.340 1.00 90.25 100 SER A C 1
ATOM 675 O O . SER A 1 100 ? -6.111 11.957 13.111 1.00 90.25 100 SER A O 1
ATOM 677 N N 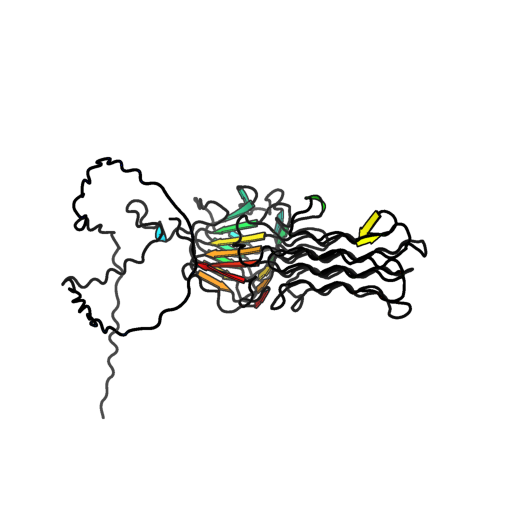. ASN A 1 101 ? -7.577 10.338 12.526 1.00 87.50 101 ASN A N 1
ATOM 678 C CA . ASN A 1 101 ? -7.999 10.947 11.260 1.00 87.50 101 ASN A CA 1
ATOM 679 C C . ASN A 1 101 ? -9.513 11.150 11.139 1.00 87.50 101 ASN A C 1
ATOM 681 O O . ASN A 1 101 ? -9.948 11.854 10.234 1.00 87.50 101 ASN A O 1
ATOM 685 N N . VAL A 1 102 ? -10.311 10.540 12.016 1.00 86.38 102 VAL A N 1
ATOM 686 C CA . VAL A 1 102 ? -11.777 10.626 11.982 1.00 86.38 102 VAL A CA 1
ATOM 687 C C . VAL A 1 102 ? -12.291 10.877 13.391 1.00 86.38 102 VAL A C 1
ATOM 689 O O . VAL A 1 102 ? -11.844 10.203 14.324 1.00 86.38 102 VAL A O 1
ATOM 692 N N . ASP A 1 103 ? -13.220 11.821 13.533 1.00 83.12 103 ASP A N 1
ATOM 693 C CA . ASP A 1 103 ? -13.842 12.119 14.819 1.00 83.12 103 ASP A CA 1
ATOM 694 C C . ASP A 1 103 ? -14.751 10.967 15.259 1.00 83.12 103 ASP A C 1
ATOM 696 O O . ASP A 1 103 ? -15.548 10.414 14.488 1.00 83.12 103 ASP A O 1
ATOM 700 N N . ILE A 1 104 ? -14.606 10.595 16.522 1.00 69.19 104 ILE A N 1
ATOM 701 C CA . ILE A 1 104 ? -15.334 9.494 17.117 1.00 69.19 104 ILE A CA 1
ATOM 702 C C . ILE A 1 104 ? -16.609 10.063 17.733 1.00 69.19 104 ILE A C 1
ATOM 704 O O . ILE A 1 104 ? -16.679 10.386 18.915 1.00 69.19 104 ILE A O 1
ATOM 708 N N . ASP A 1 105 ? -17.645 10.141 16.903 1.00 80.19 105 ASP A N 1
ATOM 709 C CA . ASP A 1 105 ? -19.020 10.097 17.388 1.00 80.19 105 ASP A CA 1
ATOM 710 C C . ASP A 1 105 ? -19.565 8.696 17.118 1.00 80.19 105 ASP A C 1
ATOM 712 O O . ASP A 1 105 ? -19.940 8.350 15.988 1.00 80.19 105 ASP A O 1
ATOM 716 N N . TYR A 1 106 ? -19.530 7.861 18.159 1.00 71.19 106 TYR A N 1
ATOM 717 C CA . TYR A 1 106 ? -20.010 6.490 18.069 1.00 71.19 106 TYR A CA 1
ATOM 718 C C . TYR A 1 106 ? -21.533 6.409 17.966 1.00 71.19 106 TYR A C 1
ATOM 720 O O . TYR A 1 106 ? -22.010 5.406 17.455 1.00 71.19 106 TYR A O 1
ATOM 728 N N . GLY A 1 107 ? -22.302 7.425 18.382 1.00 74.75 107 GLY A N 1
ATOM 729 C CA . GLY A 1 107 ? -23.768 7.398 18.344 1.00 74.75 107 GLY A CA 1
ATOM 730 C C . GLY A 1 107 ? -24.416 6.079 18.815 1.00 74.75 107 GLY A C 1
ATOM 731 O O . GLY A 1 107 ? -23.819 5.241 19.492 1.00 74.75 107 GLY A O 1
ATOM 732 N N . ALA A 1 108 ? -25.681 5.864 18.449 1.00 71.75 108 ALA A N 1
ATOM 733 C CA . ALA A 1 108 ? -26.318 4.552 18.572 1.00 71.75 108 ALA A CA 1
ATOM 734 C C . ALA A 1 108 ? -26.034 3.735 17.303 1.00 71.75 108 ALA A C 1
ATOM 736 O O . ALA A 1 108 ? -26.797 3.788 16.339 1.00 71.75 108 ALA A O 1
ATOM 737 N N . VAL A 1 109 ? -24.925 2.998 17.294 1.00 87.44 109 VAL A N 1
ATOM 738 C CA . VAL A 1 109 ? -24.508 2.150 16.166 1.00 87.44 109 VAL A CA 1
ATOM 739 C C . VAL A 1 109 ? -24.796 0.670 16.426 1.00 87.44 109 VAL A C 1
ATOM 741 O O . VAL A 1 109 ? -24.685 0.181 17.550 1.00 87.44 109 VAL A O 1
ATOM 744 N N . ALA A 1 110 ? -25.198 -0.047 15.376 1.00 95.25 110 ALA A N 1
ATOM 745 C CA . ALA A 1 110 ? -25.431 -1.490 15.416 1.00 95.25 110 ALA A CA 1
ATOM 746 C C . ALA A 1 110 ? -24.122 -2.277 15.239 1.00 95.25 110 ALA A C 1
ATOM 748 O O . ALA A 1 110 ? -23.101 -1.728 14.818 1.00 95.25 110 ALA A O 1
ATOM 749 N N . ASP A 1 111 ? -24.159 -3.574 15.539 1.00 96.62 111 ASP A N 1
ATOM 750 C CA . ASP A 1 111 ? -23.088 -4.489 15.140 1.00 96.62 111 ASP A CA 1
ATOM 751 C C . ASP A 1 111 ? -23.139 -4.731 13.629 1.00 96.62 111 ASP A C 1
ATOM 753 O O . ASP A 1 111 ? -24.218 -4.846 13.043 1.00 96.62 111 ASP A O 1
ATOM 757 N N . VAL A 1 112 ? -21.967 -4.840 13.007 1.00 97.56 112 VAL A N 1
ATOM 758 C CA . VAL A 1 112 ? -21.814 -5.161 11.588 1.00 97.56 112 VAL A CA 1
ATOM 759 C C . VAL A 1 112 ? -21.081 -6.490 11.460 1.00 97.56 112 VAL A C 1
ATOM 761 O O . VAL A 1 112 ? -19.934 -6.636 11.883 1.00 97.56 112 VAL A O 1
ATOM 764 N N . MET A 1 113 ? -21.741 -7.457 10.831 1.00 98.06 113 MET A N 1
ATOM 765 C CA . MET A 1 113 ? -21.146 -8.727 10.431 1.00 98.06 113 MET A CA 1
ATOM 766 C C . MET A 1 113 ? -21.048 -8.760 8.908 1.00 98.06 113 MET A C 1
ATOM 768 O O . MET A 1 113 ? -22.056 -8.610 8.222 1.00 98.06 113 MET A O 1
ATOM 772 N N . ILE A 1 114 ? -19.836 -8.949 8.390 1.00 98.19 114 ILE A N 1
ATOM 773 C CA . ILE A 1 114 ? -19.567 -9.135 6.965 1.00 98.19 114 ILE A CA 1
ATOM 774 C C . ILE A 1 114 ? -19.240 -10.614 6.758 1.00 98.19 114 ILE A C 1
ATOM 776 O O . ILE A 1 114 ? -18.139 -11.073 7.064 1.00 98.19 114 ILE A O 1
ATOM 780 N N . ASP A 1 115 ? -20.232 -11.369 6.293 1.00 98.19 115 ASP A N 1
ATOM 781 C CA . ASP A 1 115 ? -20.192 -12.829 6.126 1.00 98.19 115 ASP A CA 1
ATOM 782 C C . ASP A 1 115 ? -20.107 -13.278 4.657 1.00 98.19 115 ASP A C 1
ATOM 784 O O . ASP A 1 115 ? -20.068 -14.470 4.350 1.00 98.19 115 ASP A O 1
ATOM 788 N N . SER A 1 116 ? -20.048 -12.313 3.745 1.00 97.88 116 SER A N 1
ATOM 789 C CA . SER A 1 116 ? -19.931 -12.506 2.307 1.00 97.88 116 SER A CA 1
ATOM 790 C C . SER A 1 116 ? -19.019 -11.442 1.708 1.00 97.88 116 SER A C 1
ATOM 792 O O . SER A 1 116 ? -18.828 -10.368 2.280 1.00 97.88 116 SER A O 1
ATOM 794 N N . ASN A 1 117 ? -18.418 -11.757 0.559 1.00 98.12 117 ASN A N 1
ATOM 795 C CA . ASN A 1 117 ? -17.541 -10.819 -0.137 1.00 98.12 117 ASN A CA 1
ATOM 796 C C . ASN A 1 117 ? -18.292 -9.526 -0.454 1.00 98.12 117 ASN A C 1
ATOM 798 O O . ASN A 1 117 ? -19.399 -9.564 -0.993 1.00 98.12 117 ASN A O 1
ATOM 802 N N . VAL A 1 118 ? -17.654 -8.398 -0.169 1.00 98.38 118 VAL A N 1
ATOM 803 C CA . VAL A 1 118 ? -18.207 -7.066 -0.407 1.00 98.38 118 VAL A CA 1
ATOM 804 C C . VAL A 1 118 ? -17.186 -6.227 -1.154 1.00 98.38 118 VAL A C 1
ATOM 806 O O . VAL A 1 118 ? -15.980 -6.358 -0.939 1.00 98.38 118 VAL A O 1
ATOM 809 N N . ASP A 1 119 ? -17.689 -5.384 -2.045 1.00 98.44 119 ASP A N 1
ATOM 810 C CA . ASP A 1 119 ? -16.900 -4.373 -2.729 1.00 98.44 119 ASP A CA 1
ATOM 811 C C . ASP A 1 119 ? -17.336 -2.994 -2.229 1.00 98.44 119 ASP A C 1
ATOM 813 O O . ASP A 1 119 ? -18.533 -2.693 -2.216 1.00 98.44 119 ASP A O 1
ATOM 817 N N . ILE A 1 120 ? -16.377 -2.200 -1.762 1.00 98.56 120 ILE A N 1
ATOM 818 C CA . ILE A 1 120 ? -16.570 -0.856 -1.228 1.00 98.56 120 ILE A CA 1
ATOM 819 C C . ILE A 1 120 ? -15.890 0.128 -2.178 1.00 98.56 120 ILE A C 1
ATOM 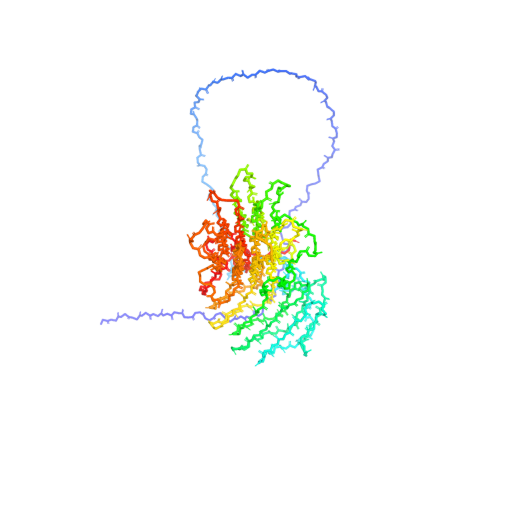821 O O . ILE A 1 120 ? -14.664 0.131 -2.295 1.00 98.56 120 ILE A O 1
ATOM 825 N N . ASP A 1 121 ? -16.684 0.986 -2.817 1.00 98.44 121 ASP A N 1
ATOM 826 C CA . ASP A 1 121 ? -16.188 2.120 -3.596 1.00 98.44 121 ASP A CA 1
ATOM 827 C C . ASP A 1 121 ? -16.116 3.351 -2.693 1.00 98.44 121 ASP A C 1
ATOM 829 O O . ASP A 1 121 ? -17.134 3.947 -2.337 1.00 98.44 121 ASP A O 1
ATOM 833 N N . THR A 1 122 ? -14.906 3.763 -2.334 1.00 98.31 122 THR A N 1
ATOM 834 C CA . THR A 1 122 ? -14.650 4.932 -1.496 1.00 98.31 122 THR A CA 1
ATOM 835 C C . THR A 1 122 ? -14.848 6.247 -2.238 1.00 98.31 122 THR A C 1
ATOM 837 O O . THR A 1 122 ? -14.934 7.282 -1.593 1.00 98.31 122 THR A O 1
ATOM 840 N N . THR A 1 123 ? -14.985 6.250 -3.567 1.00 97.75 123 THR A N 1
ATOM 841 C CA . THR A 1 123 ? -15.302 7.466 -4.336 1.00 97.75 123 THR A CA 1
ATOM 842 C C . THR A 1 123 ? -16.731 7.920 -4.061 1.00 97.75 123 THR A C 1
ATOM 844 O O . THR A 1 123 ? -16.979 9.096 -3.801 1.00 97.75 123 THR A O 1
ATOM 847 N N . SER A 1 124 ? -17.671 6.973 -4.096 1.00 97.94 124 SER A N 1
ATOM 848 C CA . SER A 1 124 ? -19.074 7.189 -3.723 1.00 97.94 124 SER A CA 1
ATOM 849 C C . SER A 1 124 ? -19.358 6.901 -2.244 1.00 97.94 124 SER A C 1
ATOM 851 O O . SER A 1 124 ? -20.445 7.206 -1.758 1.00 97.94 124 SER A O 1
ATOM 853 N N . CYS A 1 125 ? -18.382 6.324 -1.539 1.00 98.19 125 CYS A N 1
ATOM 854 C CA . CYS A 1 125 ? -18.497 5.740 -0.208 1.00 98.19 125 CYS A CA 1
ATOM 855 C C . CYS A 1 125 ? -19.711 4.810 -0.066 1.00 98.19 125 CYS A C 1
ATOM 857 O O . CYS A 1 125 ? -20.581 4.998 0.784 1.00 98.19 125 CYS A O 1
ATOM 859 N N . SER A 1 126 ? -19.774 3.806 -0.941 1.00 98.06 126 SER A N 1
ATOM 860 C CA . SER A 1 126 ? -20.861 2.827 -1.006 1.00 98.06 126 SER A CA 1
ATOM 861 C C . SER A 1 126 ? -20.331 1.389 -0.979 1.00 98.06 126 SER A C 1
ATOM 863 O O . SER A 1 126 ? -19.189 1.139 -1.348 1.00 98.06 126 SER A O 1
ATOM 865 N N . GLY A 1 127 ? -21.146 0.440 -0.504 1.00 96.69 127 GLY A N 1
ATOM 866 C CA . GLY A 1 127 ? -20.714 -0.946 -0.276 1.00 96.69 127 GLY A CA 1
ATOM 867 C C . GLY A 1 127 ? -21.847 -1.866 0.181 1.00 96.69 127 GLY A C 1
ATOM 868 O O . GLY A 1 127 ? -21.753 -2.527 1.212 1.00 96.69 127 GLY A O 1
ATOM 869 N N . GLY A 1 128 ? -22.969 -1.858 -0.544 1.00 94.62 128 GLY A N 1
ATOM 870 C CA . GLY A 1 128 ? -24.168 -2.622 -0.184 1.00 94.62 128 GLY A CA 1
ATOM 871 C C . GLY A 1 128 ? -24.964 -1.975 0.953 1.00 94.62 128 GLY A C 1
ATOM 872 O O . GLY A 1 128 ? -25.242 -0.780 0.915 1.00 94.62 128 GLY A O 1
ATOM 873 N N . SER A 1 129 ? -25.362 -2.768 1.952 1.00 95.69 129 SER A N 1
ATOM 874 C CA . SER A 1 129 ? -26.126 -2.305 3.124 1.00 95.69 129 SER A CA 1
ATOM 875 C C . SER A 1 129 ? -25.247 -1.849 4.293 1.00 95.69 129 SER A C 1
ATOM 877 O O . SER A 1 129 ? -25.750 -1.680 5.404 1.00 95.69 129 SER A O 1
ATOM 879 N N . LEU A 1 130 ? -23.937 -1.712 4.078 1.00 96.38 130 LEU A N 1
ATOM 880 C CA . LEU A 1 130 ? -23.012 -1.274 5.115 1.00 96.38 130 LEU A CA 1
ATOM 881 C C . LEU A 1 130 ? -23.270 0.200 5.485 1.00 96.38 130 LEU A C 1
ATOM 883 O O . LEU A 1 130 ? -23.503 1.014 4.589 1.00 96.38 130 LEU A O 1
ATOM 887 N N . PRO A 1 131 ? -23.209 0.566 6.781 1.00 95.75 131 PRO A N 1
ATOM 888 C CA . PRO A 1 131 ? -23.367 1.945 7.245 1.00 95.75 131 PRO A CA 1
ATOM 889 C C . PRO A 1 131 ? -22.105 2.773 6.947 1.00 95.75 131 PRO A C 1
ATOM 891 O O . PRO A 1 131 ? -21.317 3.096 7.838 1.00 95.75 131 PRO A O 1
ATOM 894 N N . LEU A 1 132 ? -21.904 3.068 5.665 1.00 96.56 132 LEU A N 1
ATOM 895 C CA . LEU A 1 132 ? -20.797 3.861 5.145 1.00 96.56 132 LEU A CA 1
ATOM 896 C C . LEU A 1 132 ? -21.189 5.338 5.054 1.00 96.56 132 LEU A C 1
ATOM 898 O O . LEU A 1 132 ? -22.307 5.673 4.657 1.00 96.56 132 LEU A O 1
ATOM 902 N N . ALA A 1 133 ? -20.265 6.224 5.409 1.00 96.00 133 ALA A N 1
ATOM 903 C CA . ALA A 1 133 ? -20.426 7.664 5.262 1.00 96.00 133 ALA A CA 1
ATOM 904 C C . ALA A 1 133 ? -19.089 8.333 4.934 1.00 96.00 133 ALA A C 1
ATOM 906 O O . ALA A 1 133 ? -18.038 7.908 5.408 1.00 96.00 133 ALA A O 1
ATOM 907 N N . MET A 1 134 ? -19.137 9.403 4.143 1.00 97.06 134 MET A N 1
ATOM 908 C CA . MET A 1 134 ? -17.964 10.234 3.889 1.00 97.06 134 MET A CA 1
ATOM 909 C C . MET A 1 134 ? -17.752 11.200 5.059 1.00 97.06 134 MET A C 1
ATOM 911 O O . MET A 1 134 ? -18.654 11.973 5.381 1.00 97.06 134 MET A O 1
ATOM 915 N N . ASP A 1 135 ? -16.562 11.197 5.650 1.00 94.75 135 ASP A N 1
ATOM 916 C CA . ASP A 1 135 ? -16.156 12.119 6.711 1.00 94.75 135 ASP A CA 1
ATOM 917 C C . ASP A 1 135 ? -14.791 12.713 6.374 1.00 94.75 135 ASP A C 1
ATOM 919 O O . ASP A 1 135 ? -13.808 11.990 6.231 1.00 94.75 135 ASP A O 1
ATOM 923 N N . SER A 1 136 ? -14.732 14.035 6.197 1.00 94.31 136 SER A N 1
ATOM 924 C CA . SER A 1 136 ? -13.479 14.760 5.946 1.00 94.31 136 SER A CA 1
ATOM 925 C C . SER A 1 136 ? -12.642 14.204 4.775 1.00 94.31 136 SER A C 1
ATOM 927 O O . SER A 1 136 ? -11.421 14.328 4.753 1.00 94.31 136 SER A O 1
ATOM 929 N N . GLY A 1 137 ? -13.304 13.604 3.776 1.00 95.81 137 GLY A N 1
ATOM 930 C CA . GLY A 1 137 ? -12.659 12.984 2.612 1.00 95.81 137 GLY A CA 1
ATOM 931 C C . GLY A 1 137 ? -12.204 11.534 2.815 1.00 95.81 137 GLY A C 1
ATOM 932 O O . GLY A 1 137 ? -11.508 11.008 1.953 1.00 95.81 137 GLY A O 1
ATOM 933 N N . ILE A 1 138 ? -12.595 10.892 3.918 1.00 97.12 138 ILE A N 1
ATOM 934 C CA . ILE A 1 138 ? -12.376 9.475 4.224 1.00 97.12 138 ILE A CA 1
ATOM 935 C C . ILE A 1 138 ? -13.723 8.752 4.138 1.00 97.12 138 ILE A C 1
ATOM 937 O O . ILE A 1 138 ? -14.727 9.238 4.659 1.00 97.12 138 ILE A O 1
ATOM 941 N N . CYS A 1 139 ? -13.760 7.581 3.504 1.00 97.81 139 CYS A N 1
ATOM 942 C CA . CYS A 1 139 ? -14.939 6.726 3.544 1.00 97.81 139 CYS A CA 1
ATOM 943 C C . CYS A 1 139 ? -14.928 5.881 4.820 1.00 97.81 139 CYS A C 1
ATOM 945 O O . CYS A 1 139 ? -14.018 5.079 5.032 1.00 97.81 139 CYS A O 1
ATOM 947 N N . VAL A 1 140 ? -15.932 6.067 5.673 1.00 96.88 140 VAL A N 1
ATOM 948 C CA . VAL A 1 140 ? -15.954 5.531 7.034 1.00 96.88 140 VAL A CA 1
ATOM 949 C C . VAL A 1 140 ? -17.082 4.524 7.203 1.00 96.88 140 VAL A C 1
ATOM 951 O O . VAL A 1 140 ? -18.249 4.861 7.024 1.00 96.88 140 VAL A O 1
ATOM 954 N N . LEU A 1 141 ? -16.742 3.307 7.624 1.00 96.81 141 LEU A N 1
ATOM 955 C CA . LEU A 1 141 ? -17.681 2.329 8.169 1.00 96.81 141 LEU A CA 1
ATOM 956 C C . LEU A 1 141 ? -17.807 2.541 9.682 1.00 96.81 141 LEU A C 1
ATOM 958 O O . LEU A 1 141 ? -16.824 2.357 10.397 1.00 96.81 141 LEU A O 1
ATOM 962 N N . ARG A 1 142 ? -19.001 2.891 10.177 1.00 95.81 142 ARG A N 1
ATOM 963 C CA . ARG A 1 142 ? -19.255 3.086 11.618 1.00 95.81 142 ARG A CA 1
ATOM 964 C C . ARG A 1 142 ? -20.113 1.956 12.186 1.00 95.81 142 ARG A C 1
ATOM 966 O O . ARG A 1 142 ? -21.183 1.667 11.655 1.00 95.81 142 ARG A O 1
ATOM 973 N N . ALA A 1 143 ? -19.672 1.335 13.278 1.00 96.19 143 ALA A N 1
ATOM 974 C CA . ALA A 1 143 ? -20.398 0.249 13.941 1.00 96.19 143 ALA A CA 1
ATOM 975 C C . ALA A 1 143 ? -20.097 0.195 15.447 1.00 96.19 143 ALA A C 1
ATOM 977 O O . ALA A 1 143 ? -19.182 0.853 15.939 1.00 96.19 143 ALA A O 1
ATOM 978 N N . ARG A 1 144 ? -20.841 -0.621 16.199 1.00 94.62 144 ARG A N 1
ATOM 979 C CA . ARG A 1 144 ? -20.475 -0.944 17.587 1.00 94.62 144 ARG A CA 1
ATOM 980 C C . ARG A 1 144 ? -19.349 -1.966 17.605 1.00 94.62 144 ARG A C 1
ATOM 982 O O . ARG A 1 144 ? -18.293 -1.717 18.173 1.00 94.62 144 ARG A O 1
ATOM 989 N N . THR A 1 145 ? -19.579 -3.096 16.950 1.00 96.69 145 THR A N 1
ATOM 990 C CA . THR A 1 145 ? -18.565 -4.106 16.652 1.00 96.69 145 THR A CA 1
ATOM 991 C C . THR A 1 145 ? -18.531 -4.360 15.152 1.00 96.69 145 THR A C 1
ATOM 993 O O . THR A 1 145 ? -19.559 -4.250 14.479 1.00 96.69 145 THR A O 1
ATOM 996 N N . VAL A 1 146 ? -17.357 -4.702 14.624 1.00 98.19 146 VAL A N 1
ATOM 997 C CA . VAL A 1 146 ? -17.203 -5.160 13.237 1.00 98.19 146 VAL A CA 1
ATOM 998 C C . VAL A 1 146 ? -16.575 -6.538 13.242 1.00 98.19 146 VAL A C 1
ATOM 1000 O O . VAL A 1 146 ? -15.511 -6.732 13.821 1.00 98.19 146 VAL A O 1
ATOM 1003 N N . THR A 1 147 ? -17.219 -7.492 12.577 1.00 98.56 147 THR A N 1
ATOM 1004 C CA . THR A 1 147 ? -16.661 -8.827 12.349 1.00 98.56 147 THR A CA 1
ATOM 1005 C C . THR A 1 147 ? -16.612 -9.114 10.857 1.00 98.56 147 THR A C 1
ATOM 1007 O O . THR A 1 147 ? -17.646 -9.102 10.191 1.00 98.56 147 THR A O 1
ATOM 1010 N N . ILE A 1 148 ? -15.421 -9.404 10.337 1.00 98.50 148 ILE A N 1
ATOM 1011 C CA . ILE A 1 148 ? -15.218 -9.904 8.973 1.00 98.50 148 ILE A CA 1
ATOM 1012 C C . ILE A 1 148 ? -14.948 -11.400 9.075 1.00 98.50 148 ILE A C 1
ATOM 1014 O O . ILE A 1 148 ? -13.899 -11.801 9.583 1.00 98.50 148 ILE A O 1
ATOM 1018 N N . ALA A 1 149 ? -15.896 -12.216 8.616 1.00 98.62 149 ALA A N 1
ATOM 1019 C CA . ALA A 1 149 ? -15.814 -13.665 8.748 1.00 98.62 149 ALA A CA 1
ATOM 1020 C C . ALA A 1 149 ? -14.642 -14.260 7.946 1.00 98.62 149 ALA A C 1
ATOM 1022 O O . ALA A 1 149 ? -14.143 -13.673 6.987 1.00 98.62 149 ALA A O 1
ATOM 1023 N N . SER A 1 150 ? -14.206 -15.463 8.325 1.00 98.12 150 SER A N 1
ATOM 1024 C CA . SER A 1 150 ? -13.155 -16.174 7.590 1.00 98.12 150 SER A CA 1
ATOM 1025 C C . SER A 1 150 ? -13.557 -16.426 6.132 1.00 98.12 150 SER A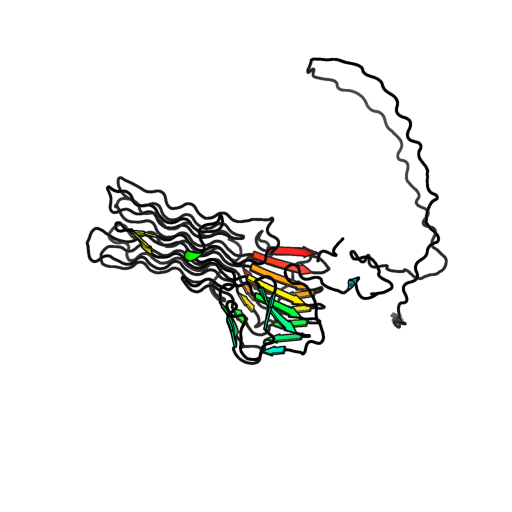 C 1
ATOM 1027 O O . SER A 1 150 ? -14.733 -16.613 5.826 1.00 98.12 150 SER A O 1
ATOM 1029 N N . ALA A 1 151 ? -12.569 -16.431 5.235 1.00 96.81 151 ALA A N 1
ATOM 1030 C CA . ALA A 1 151 ? -12.730 -16.553 3.780 1.00 96.81 151 ALA A CA 1
ATOM 1031 C C . ALA A 1 151 ? -13.530 -15.427 3.087 1.00 96.81 151 ALA A C 1
ATOM 1033 O O . ALA A 1 151 ? -13.704 -15.482 1.868 1.00 96.81 151 ALA A O 1
ATOM 1034 N N . VAL A 1 152 ? -13.962 -14.393 3.817 1.00 98.50 152 VAL A N 1
ATOM 1035 C CA . VAL A 1 152 ? -14.556 -13.180 3.242 1.00 98.50 152 VAL A CA 1
ATOM 1036 C C . VAL A 1 152 ? -13.463 -12.219 2.790 1.00 98.50 152 VAL A C 1
ATOM 1038 O O . VAL A 1 152 ? -12.473 -12.021 3.490 1.00 98.50 152 VAL A O 1
ATOM 1041 N N . ILE A 1 153 ? -13.662 -11.588 1.635 1.00 98.31 153 ILE A N 1
ATOM 1042 C CA . ILE A 1 153 ? -12.843 -10.484 1.135 1.00 98.31 153 ILE A CA 1
ATOM 1043 C C . ILE A 1 153 ? -13.699 -9.215 1.115 1.00 98.31 153 ILE A C 1
ATOM 1045 O O . ILE A 1 153 ? -14.687 -9.132 0.384 1.00 98.31 153 ILE A O 1
ATOM 1049 N N . VAL A 1 154 ? -13.289 -8.225 1.902 1.00 98.44 154 VAL A N 1
ATOM 1050 C CA . VAL A 1 154 ? -13.739 -6.834 1.828 1.00 98.44 154 VAL A CA 1
ATOM 1051 C C . VAL A 1 154 ? -12.790 -6.118 0.883 1.00 98.44 154 VAL A C 1
ATOM 1053 O O . VAL A 1 154 ? -11.690 -5.729 1.271 1.00 98.44 154 VAL A O 1
ATOM 1056 N N . ARG A 1 155 ? -13.187 -5.997 -0.379 1.00 98.44 155 ARG A N 1
ATOM 1057 C CA . ARG A 1 155 ? -12.423 -5.242 -1.365 1.00 98.44 155 ARG A CA 1
ATOM 1058 C C . ARG A 1 155 ? -12.766 -3.771 -1.242 1.00 98.44 155 ARG A C 1
ATOM 1060 O O . ARG A 1 155 ? -13.936 -3.418 -1.180 1.00 98.44 155 ARG A O 1
ATOM 1067 N N . VAL A 1 156 ? -11.748 -2.930 -1.221 1.00 98.56 156 VAL A N 1
ATOM 1068 C CA . VAL A 1 156 ? -11.888 -1.488 -1.082 1.00 98.56 156 VAL A CA 1
AT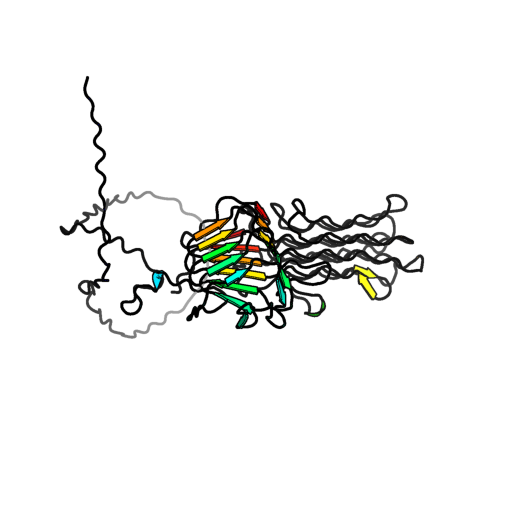OM 1069 C C . VAL A 1 156 ? -11.117 -0.829 -2.214 1.00 98.56 156 VAL A C 1
ATOM 1071 O O . VAL A 1 156 ? -9.932 -1.095 -2.399 1.00 98.56 156 VAL A O 1
ATOM 1074 N N . HIS A 1 157 ? -11.785 0.021 -2.979 1.00 98.31 157 HIS A N 1
ATOM 1075 C CA . HIS A 1 157 ? -11.210 0.746 -4.110 1.00 98.31 157 HIS A CA 1
ATOM 1076 C C . HIS A 1 157 ? -11.809 2.152 -4.178 1.00 98.31 157 HIS A C 1
ATOM 1078 O O . HIS A 1 157 ? -12.791 2.433 -3.502 1.00 98.31 157 HIS A O 1
ATOM 1084 N N . GLY A 1 158 ? -11.225 3.044 -4.977 1.00 97.81 158 GLY A N 1
ATOM 1085 C CA . GLY A 1 158 ? -11.730 4.409 -5.155 1.00 97.81 158 GLY A CA 1
ATOM 1086 C C . GLY A 1 158 ? -10.750 5.493 -4.711 1.00 97.81 158 GLY A C 1
ATOM 1087 O O . GLY A 1 158 ? -9.594 5.231 -4.396 1.00 97.81 158 GLY A O 1
ATOM 1088 N N . ALA A 1 159 ? -11.191 6.751 -4.748 1.00 97.06 159 ALA A N 1
ATOM 1089 C CA . ALA A 1 159 ? -10.294 7.895 -4.564 1.00 97.06 159 ALA A CA 1
ATOM 1090 C C . ALA A 1 159 ? -10.011 8.259 -3.095 1.00 97.06 159 ALA A C 1
ATOM 1092 O O . ALA A 1 159 ? -8.973 8.855 -2.812 1.00 97.06 159 ALA A O 1
ATOM 1093 N N . ALA A 1 160 ? -10.911 7.928 -2.165 1.00 97.81 160 ALA A N 1
ATOM 1094 C CA . ALA A 1 160 ? -10.783 8.299 -0.755 1.00 97.81 160 ALA A CA 1
ATOM 1095 C C . ALA A 1 160 ? -10.119 7.182 0.073 1.00 97.81 160 ALA A C 1
ATOM 1097 O O . ALA A 1 160 ? -10.340 6.003 -0.223 1.00 97.81 160 ALA A O 1
ATOM 1098 N N . PRO A 1 161 ? -9.351 7.509 1.129 1.00 98.25 161 PRO A N 1
ATOM 1099 C CA . PRO A 1 161 ? -8.944 6.536 2.140 1.00 98.25 161 PRO A CA 1
ATOM 1100 C C . PRO A 1 161 ? -10.149 5.841 2.784 1.00 98.25 161 PRO A C 1
ATOM 1102 O O . PRO A 1 161 ? -11.260 6.377 2.785 1.00 98.25 161 PRO A O 1
ATOM 1105 N N . PHE A 1 162 ? -9.921 4.670 3.376 1.00 98.38 162 PHE A N 1
ATOM 1106 C CA . PHE A 1 162 ? -10.958 3.903 4.060 1.00 98.38 162 PHE A CA 1
ATOM 1107 C C . PHE A 1 162 ? -10.678 3.780 5.555 1.00 98.38 162 PHE A C 1
ATOM 1109 O O . PHE A 1 162 ? -9.556 3.482 5.964 1.00 98.38 162 PHE A O 1
ATOM 1116 N N . ALA A 1 163 ? -11.708 3.971 6.372 1.00 97.69 163 ALA A N 1
ATOM 1117 C CA . ALA A 1 163 ? -11.628 3.779 7.810 1.00 97.69 163 ALA A CA 1
ATOM 1118 C C . ALA A 1 163 ? -12.780 2.915 8.330 1.00 97.69 163 ALA A C 1
ATOM 1120 O O . ALA A 1 163 ? -13.923 3.037 7.895 1.00 97.69 163 ALA A O 1
ATOM 1121 N N . VAL A 1 164 ? -12.483 2.073 9.315 1.00 97.25 164 VAL A N 1
ATOM 1122 C CA . VAL A 1 164 ? -13.472 1.367 10.127 1.00 97.25 164 VAL A CA 1
ATOM 1123 C C . VAL A 1 164 ? -13.392 1.916 11.541 1.00 97.25 164 VAL A C 1
ATOM 1125 O O . VAL A 1 164 ? -12.336 1.838 12.167 1.00 97.25 164 VAL A O 1
ATOM 1128 N N . LEU A 1 165 ? -14.505 2.449 12.039 1.00 96.19 165 LEU A N 1
ATOM 1129 C CA . LEU A 1 165 ? -14.652 2.915 13.413 1.00 96.19 165 LEU A CA 1
ATOM 1130 C C . LEU A 1 165 ? -15.627 2.010 14.163 1.00 96.19 165 LEU A C 1
ATOM 1132 O O . LEU A 1 165 ? -16.810 1.937 13.815 1.00 96.19 165 LEU A O 1
ATOM 1136 N N . ALA A 1 166 ? -15.134 1.349 15.207 1.00 95.19 166 ALA A N 1
ATOM 1137 C CA . ALA A 1 166 ? -15.928 0.498 16.080 1.00 95.19 166 ALA A CA 1
ATOM 1138 C C . ALA A 1 166 ? -15.925 1.019 17.521 1.00 95.19 166 ALA A C 1
ATOM 1140 O O . ALA A 1 166 ? -14.865 1.235 18.104 1.00 95.19 166 ALA A O 1
ATOM 1141 N N . ALA A 1 167 ? -17.103 1.171 18.125 1.00 92.50 167 ALA A N 1
ATOM 1142 C CA . ALA A 1 167 ? -17.211 1.595 19.525 1.00 92.50 167 ALA A CA 1
ATOM 1143 C C . ALA A 1 167 ? -16.556 0.610 20.505 1.00 92.50 167 ALA A C 1
ATOM 1145 O O . ALA A 1 167 ? -16.022 1.022 21.531 1.00 92.50 167 ALA A O 1
ATOM 1146 N N . ASP A 1 168 ? -16.589 -0.684 20.185 1.00 93.75 168 ASP A N 1
ATOM 1147 C CA . ASP A 1 168 ? -16.050 -1.753 21.019 1.00 93.75 168 ASP A CA 1
ATOM 1148 C C . ASP A 1 168 ? -14.888 -2.481 20.327 1.00 93.75 168 ASP A C 1
ATOM 1150 O O . ASP A 1 168 ? -13.723 -2.159 20.562 1.00 93.75 168 ASP A O 1
ATOM 1154 N N . GLY A 1 169 ? -15.181 -3.455 19.463 1.00 95.62 169 GLY A N 1
ATOM 1155 C CA . GLY A 1 169 ? -14.174 -4.359 18.905 1.00 95.62 169 GLY A CA 1
ATOM 1156 C C . GLY A 1 169 ? -14.228 -4.503 17.388 1.00 95.62 169 GLY A C 1
ATOM 1157 O O . GLY A 1 169 ? -15.301 -4.447 16.781 1.00 95.62 169 GLY A O 1
ATOM 1158 N N . ILE A 1 170 ? -13.063 -4.748 16.785 1.00 98.25 170 ILE A N 1
ATOM 1159 C CA . ILE A 1 170 ? -12.931 -5.176 15.386 1.00 98.25 170 ILE A CA 1
ATOM 1160 C C . ILE A 1 170 ? -12.266 -6.553 15.348 1.00 98.25 170 ILE A C 1
ATOM 1162 O O . ILE A 1 170 ? -11.127 -6.706 15.787 1.00 98.25 170 ILE A O 1
ATOM 1166 N N . GLN A 1 171 ? -12.953 -7.532 14.762 1.00 98.50 171 GLN A N 1
ATOM 1167 C CA . GLN A 1 171 ? -12.427 -8.859 14.450 1.00 98.50 171 GLN A CA 1
ATOM 1168 C C . GLN A 1 171 ? -12.293 -9.015 12.932 1.00 98.50 171 GLN A C 1
ATOM 1170 O O . GLN A 1 171 ? -13.268 -8.864 12.191 1.00 98.50 171 GLN A O 1
ATOM 1175 N N . VAL A 1 172 ? -11.097 -9.368 12.464 1.00 98.44 172 VAL A N 1
ATOM 1176 C CA . VAL A 1 172 ? -10.819 -9.637 11.048 1.00 98.44 172 VAL A CA 1
ATOM 1177 C C . VAL A 1 172 ? -10.306 -11.064 10.898 1.00 98.44 172 VAL A C 1
ATOM 1179 O O . VAL A 1 172 ? -9.121 -11.320 11.093 1.00 98.44 172 VAL A O 1
ATOM 1182 N N . ASP A 1 173 ? -11.191 -11.993 10.540 1.00 98.44 173 ASP A N 1
ATOM 1183 C CA . ASP A 1 173 ? -10.831 -13.373 10.182 1.00 98.44 173 ASP A CA 1
ATOM 1184 C C . ASP A 1 173 ? -10.730 -13.572 8.660 1.00 98.44 173 ASP A C 1
ATOM 1186 O O . ASP A 1 173 ? -10.107 -14.536 8.202 1.00 98.44 173 ASP A O 1
ATOM 1190 N N . GLY A 1 174 ? -11.334 -12.667 7.886 1.00 98.19 174 GLY A N 1
ATOM 1191 C CA . GLY A 1 174 ? -11.202 -12.543 6.432 1.00 98.19 174 GLY A CA 1
ATOM 1192 C C . GLY A 1 174 ? -10.123 -11.541 6.003 1.00 98.19 174 GLY A C 1
ATOM 1193 O O . GLY A 1 174 ? -9.184 -11.255 6.738 1.00 98.19 174 GLY A O 1
ATOM 1194 N N . VAL A 1 175 ? -10.242 -10.983 4.801 1.00 98.38 175 VAL A N 1
ATOM 1195 C CA . VAL A 1 175 ? -9.259 -10.051 4.229 1.00 98.38 175 VAL A CA 1
ATOM 1196 C C . VAL A 1 175 ? -9.888 -8.690 3.963 1.00 98.38 175 VAL A C 1
ATOM 1198 O O . VAL A 1 175 ? -10.913 -8.610 3.295 1.00 98.38 175 VAL A O 1
ATOM 1201 N N . VAL A 1 176 ? -9.232 -7.620 4.410 1.00 98.44 176 VAL A N 1
ATOM 1202 C CA . VAL A 1 176 ? -9.460 -6.253 3.919 1.00 98.44 176 VAL A CA 1
ATOM 1203 C C . VAL A 1 176 ? -8.432 -5.967 2.825 1.00 98.44 176 VAL A C 1
ATOM 1205 O O . VAL A 1 176 ? -7.240 -5.859 3.113 1.00 98.44 176 VAL A O 1
ATOM 1208 N N . ASP A 1 177 ? -8.885 -5.889 1.574 1.00 98.38 177 ASP A N 1
ATOM 1209 C CA . ASP A 1 177 ? -8.052 -5.685 0.385 1.00 98.38 177 ASP A CA 1
ATOM 1210 C C . ASP A 1 177 ? -8.188 -4.258 -0.150 1.00 98.38 177 ASP A C 1
ATOM 1212 O O . ASP A 1 177 ? -9.161 -3.935 -0.826 1.00 98.38 177 ASP A O 1
ATOM 1216 N N . ALA A 1 178 ? -7.193 -3.430 0.158 1.00 98.25 178 ALA A N 1
ATOM 1217 C CA . ALA A 1 178 ? -7.019 -2.060 -0.315 1.00 98.25 178 ALA A CA 1
ATOM 1218 C C . ALA A 1 178 ? -5.757 -1.919 -1.191 1.00 98.25 178 ALA A C 1
ATOM 1220 O O . ALA A 1 178 ? -5.143 -0.847 -1.255 1.00 98.25 178 ALA A O 1
ATOM 1221 N N . ALA A 1 179 ? -5.309 -3.008 -1.820 1.00 98.31 179 ALA A N 1
ATOM 1222 C CA . ALA A 1 179 ? -4.173 -2.969 -2.728 1.00 98.31 179 ALA A CA 1
ATOM 1223 C C . ALA A 1 179 ? -4.518 -2.244 -4.037 1.00 98.31 179 ALA A C 1
ATOM 1225 O O . ALA A 1 179 ? -5.645 -2.303 -4.530 1.00 98.31 179 ALA A O 1
ATOM 1226 N N . ALA A 1 180 ? -3.513 -1.606 -4.627 1.00 97.88 180 ALA A N 1
ATOM 1227 C CA . ALA A 1 180 ? -3.545 -1.200 -6.023 1.00 97.88 180 ALA A CA 1
ATOM 1228 C C . ALA A 1 180 ? -3.469 -2.424 -6.951 1.00 97.88 180 ALA A C 1
ATOM 1230 O O . ALA A 1 180 ? -2.972 -3.484 -6.563 1.00 97.88 180 ALA A O 1
ATOM 1231 N N . ARG A 1 181 ? -3.942 -2.266 -8.193 1.00 97.50 181 ARG A N 1
ATOM 1232 C CA . ARG A 1 181 ? -3.867 -3.296 -9.242 1.00 97.50 181 ARG A CA 1
ATOM 1233 C C . ARG A 1 181 ? -3.349 -2.722 -10.546 1.00 97.50 181 ARG A C 1
ATOM 1235 O O . ARG A 1 181 ? -4.032 -1.937 -11.210 1.00 97.50 181 ARG A O 1
ATOM 1242 N N . GLY A 1 182 ? -2.132 -3.095 -10.920 1.00 96.75 182 GLY A N 1
ATOM 1243 C CA . GLY A 1 182 ? -1.397 -2.469 -12.008 1.00 96.75 182 GLY A CA 1
ATOM 1244 C C . GLY A 1 182 ? -1.406 -0.950 -11.850 1.00 96.75 182 GLY A C 1
ATOM 1245 O O . GLY A 1 182 ? -0.817 -0.402 -10.928 1.00 96.75 182 GLY A O 1
ATOM 1246 N N . ARG A 1 183 ? -2.127 -0.253 -12.731 1.00 97.25 183 ARG A N 1
ATOM 1247 C CA . ARG A 1 183 ? -2.224 1.219 -12.749 1.00 97.25 183 ARG A CA 1
ATOM 1248 C C . ARG A 1 183 ? -3.331 1.794 -11.867 1.00 97.25 183 ARG A C 1
ATOM 1250 O O . ARG A 1 183 ? -3.375 3.011 -11.684 1.00 97.25 183 ARG A O 1
ATOM 1257 N N . GLU A 1 184 ? -4.267 0.962 -11.427 1.00 97.81 184 GLU A N 1
ATOM 1258 C CA . GLU A 1 184 ? -5.398 1.387 -10.611 1.00 97.81 184 GLU A CA 1
ATOM 1259 C C . GLU A 1 184 ? -4.925 1.543 -9.160 1.00 97.81 184 GLU A C 1
ATOM 1261 O O . GLU A 1 184 ? -4.482 0.556 -8.570 1.00 97.81 184 GLU A O 1
ATOM 1266 N N . PRO A 1 185 ? -4.944 2.762 -8.590 1.00 98.12 185 PRO A N 1
ATOM 1267 C CA . PRO A 1 185 ? -4.527 2.960 -7.209 1.00 98.12 185 PRO A CA 1
ATOM 1268 C C . PRO A 1 185 ? -5.516 2.324 -6.229 1.00 98.12 185 PRO A C 1
ATOM 1270 O O . PRO A 1 185 ? -6.706 2.198 -6.519 1.00 98.12 185 PRO A O 1
ATOM 1273 N N . GLY A 1 186 ? -5.023 1.984 -5.038 1.00 98.31 186 GLY A N 1
ATOM 1274 C CA . GLY A 1 186 ? -5.889 1.639 -3.913 1.00 98.31 186 GLY A CA 1
ATOM 1275 C C . GLY A 1 186 ? -6.606 2.873 -3.335 1.00 98.31 186 GLY A C 1
ATOM 1276 O O . GLY A 1 186 ? -6.304 4.004 -3.726 1.00 98.31 186 GLY A O 1
ATOM 1277 N N . PRO A 1 187 ? -7.522 2.693 -2.366 1.00 98.50 187 PRO A N 1
ATOM 1278 C CA . PRO A 1 187 ? -8.282 3.777 -1.737 1.00 98.50 187 PRO A CA 1
ATOM 1279 C C . PRO A 1 187 ? -7.372 4.848 -1.131 1.00 98.50 187 PRO A C 1
ATOM 1281 O O . PRO A 1 187 ? -6.595 4.565 -0.224 1.00 98.50 187 PRO A O 1
ATOM 1284 N N . GLY A 1 188 ? -7.440 6.083 -1.627 1.00 97.50 188 GLY A N 1
ATOM 1285 C CA . GLY A 1 188 ? -6.562 7.176 -1.184 1.00 97.50 188 GLY A CA 1
ATOM 1286 C C . GLY A 1 188 ? -5.114 7.080 -1.683 1.00 97.50 188 GLY A C 1
ATOM 1287 O O . GLY A 1 188 ? -4.293 7.927 -1.329 1.00 97.50 188 GLY A O 1
ATOM 1288 N N . GLY A 1 189 ? -4.790 6.061 -2.483 1.00 97.56 189 GLY A N 1
ATOM 1289 C CA . GLY A 1 189 ? -3.541 5.947 -3.226 1.00 97.56 189 GLY A CA 1
ATOM 1290 C C . GLY A 1 189 ? -3.543 6.849 -4.455 1.00 97.56 189 GLY A C 1
ATOM 1291 O O . GLY A 1 189 ? -4.590 7.266 -4.959 1.00 97.56 189 GLY A O 1
ATOM 1292 N N . ARG A 1 190 ? -2.351 7.179 -4.950 1.00 97.06 190 ARG A N 1
ATOM 1293 C CA . ARG A 1 190 ? -2.209 8.151 -6.036 1.00 97.06 190 ARG A CA 1
ATOM 1294 C C . ARG A 1 190 ? -2.126 7.473 -7.391 1.00 97.06 190 ARG A C 1
ATOM 1296 O O . ARG A 1 190 ? -1.541 6.402 -7.550 1.00 97.06 190 ARG A O 1
ATOM 1303 N N . SER A 1 191 ? -2.712 8.137 -8.384 1.00 94.38 191 SER A N 1
ATOM 1304 C CA . SER A 1 191 ? -2.537 7.821 -9.801 1.00 94.38 191 SER A CA 1
ATOM 1305 C C . SER A 1 191 ? -1.784 8.947 -10.495 1.00 94.38 191 SER A C 1
ATOM 1307 O O . SER A 1 191 ? -1.812 10.092 -10.048 1.00 94.38 191 SER A O 1
ATOM 1309 N N . ARG A 1 192 ? -1.211 8.654 -11.665 1.00 88.75 192 ARG A N 1
ATOM 1310 C CA . ARG A 1 192 ? -0.530 9.650 -12.509 1.00 88.75 192 ARG A CA 1
ATOM 1311 C C . ARG A 1 192 ? -1.389 10.879 -12.855 1.00 88.75 192 ARG A C 1
ATOM 1313 O O . ARG A 1 192 ? -0.852 11.929 -13.190 1.00 88.75 192 ARG A O 1
ATOM 1320 N N . ALA A 1 193 ? -2.717 10.759 -12.822 1.00 82.19 193 ALA A N 1
ATOM 1321 C CA . ALA A 1 193 ? -3.622 11.866 -13.130 1.00 82.19 193 ALA A CA 1
ATOM 1322 C C . ALA A 1 193 ? -3.694 12.925 -12.011 1.00 82.19 193 ALA A C 1
ATOM 1324 O O . ALA A 1 193 ? -4.160 14.032 -12.263 1.00 82.19 193 ALA A O 1
ATOM 1325 N N . MET A 1 194 ? -3.233 12.603 -10.797 1.00 81.88 194 MET A N 1
ATOM 1326 C CA . MET A 1 194 ? -3.333 13.466 -9.613 1.00 81.88 194 MET A CA 1
ATOM 1327 C C . MET A 1 194 ? -2.159 14.449 -9.456 1.00 81.88 194 MET A C 1
ATOM 1329 O O . MET A 1 194 ? -2.087 15.150 -8.448 1.00 81.88 194 MET A O 1
ATOM 1333 N N . GLY A 1 195 ? -1.260 14.527 -10.442 1.00 86.38 195 GLY A N 1
ATOM 1334 C CA . GLY A 1 195 ? -0.053 15.355 -10.385 1.00 86.38 195 GLY A CA 1
ATOM 1335 C C . GLY A 1 195 ? 1.162 14.583 -9.873 1.00 86.38 195 GLY A C 1
ATOM 1336 O O . GLY A 1 195 ? 1.163 13.360 -9.901 1.00 86.38 195 GLY A O 1
ATOM 1337 N N . THR A 1 196 ? 2.204 15.313 -9.473 1.00 82.06 196 THR A N 1
ATOM 1338 C CA . THR A 1 196 ? 3.452 14.754 -8.936 1.00 82.06 196 THR A CA 1
ATOM 1339 C C . THR A 1 196 ? 3.740 15.359 -7.567 1.00 82.06 196 THR A C 1
ATOM 1341 O O . THR A 1 196 ? 3.887 16.581 -7.488 1.00 82.06 196 THR A O 1
ATOM 1344 N N . ASP A 1 197 ? 3.907 14.524 -6.545 1.00 91.25 197 ASP A N 1
ATOM 1345 C CA . ASP A 1 197 ? 4.512 14.902 -5.259 1.00 91.25 197 ASP A CA 1
ATOM 1346 C C . ASP A 1 197 ? 5.865 14.185 -5.095 1.00 91.25 197 ASP A C 1
ATOM 1348 O O . ASP A 1 197 ? 6.354 13.517 -6.008 1.00 91.25 197 ASP A O 1
ATOM 1352 N N . ALA A 1 198 ? 6.507 14.350 -3.938 1.00 91.00 198 ALA A N 1
ATOM 1353 C CA . ALA A 1 198 ? 7.845 13.819 -3.674 1.00 91.00 198 ALA A CA 1
ATOM 1354 C C . ALA A 1 198 ? 7.897 12.279 -3.620 1.00 91.00 198 ALA A C 1
ATOM 1356 O O . ALA A 1 198 ? 8.959 11.682 -3.813 1.00 91.00 198 ALA A O 1
ATOM 1357 N N . GLU A 1 199 ? 6.757 11.657 -3.337 1.00 93.06 199 GLU A N 1
ATOM 1358 C CA . GLU A 1 199 ? 6.556 10.218 -3.210 1.00 93.06 199 GLU A CA 1
ATOM 1359 C C . GLU A 1 199 ? 6.248 9.546 -4.557 1.00 93.06 199 GLU A C 1
ATOM 1361 O O . GLU A 1 199 ? 6.307 8.320 -4.654 1.00 93.06 199 GLU A O 1
ATOM 1366 N N . ASP A 1 200 ? 5.939 10.317 -5.604 1.00 96.50 200 ASP A N 1
ATOM 1367 C CA . ASP A 1 200 ? 5.659 9.759 -6.925 1.00 96.50 200 ASP A CA 1
ATOM 1368 C C . ASP A 1 200 ? 6.942 9.485 -7.706 1.00 96.50 200 ASP A C 1
ATOM 1370 O O . ASP A 1 200 ? 7.895 10.269 -7.726 1.00 96.50 200 ASP A O 1
ATOM 1374 N N . GLY A 1 201 ? 6.939 8.364 -8.419 1.00 96.38 201 GLY A N 1
ATOM 1375 C CA . GLY A 1 201 ? 7.989 8.003 -9.349 1.00 96.38 201 GLY A CA 1
ATOM 1376 C C . GLY A 1 201 ? 8.077 8.998 -10.504 1.00 96.38 201 GLY A C 1
ATOM 1377 O O . GLY A 1 201 ? 7.083 9.474 -11.064 1.00 96.38 201 GLY A O 1
ATOM 1378 N N . THR A 1 202 ? 9.307 9.285 -10.911 1.00 96.88 202 THR A N 1
ATOM 1379 C CA . THR A 1 202 ? 9.597 10.166 -12.037 1.00 96.88 202 THR A CA 1
ATOM 1380 C C . THR A 1 202 ? 9.667 9.360 -13.329 1.00 96.88 202 THR A C 1
ATOM 1382 O O . THR A 1 202 ? 10.140 8.223 -13.368 1.00 96.88 202 THR A O 1
ATOM 1385 N N . GLY A 1 203 ? 9.141 9.932 -14.413 1.00 95.75 203 GLY A N 1
ATOM 1386 C CA . GLY A 1 203 ? 9.181 9.265 -15.711 1.00 95.75 203 GLY A CA 1
ATOM 1387 C C . GLY A 1 203 ? 10.601 9.172 -16.273 1.00 95.75 203 GLY A C 1
ATOM 1388 O O . GLY A 1 203 ? 11.438 10.035 -15.995 1.00 95.75 203 GLY A O 1
ATOM 1389 N N . GLY A 1 204 ? 10.840 8.166 -17.114 1.00 94.75 204 GLY A N 1
ATOM 1390 C CA . GLY A 1 204 ? 12.095 7.995 -17.847 1.00 94.75 204 GLY A CA 1
ATOM 1391 C C . GLY A 1 204 ? 12.444 9.186 -18.750 1.00 94.75 204 GLY A C 1
ATOM 1392 O O . GLY A 1 204 ? 11.649 10.124 -18.937 1.00 94.75 204 GLY A O 1
ATOM 1393 N N . ARG A 1 205 ? 13.632 9.149 -19.359 1.00 93.88 205 ARG A N 1
ATOM 1394 C CA . ARG A 1 205 ? 14.149 10.207 -20.244 1.00 93.88 205 ARG A CA 1
ATOM 1395 C C . ARG A 1 205 ? 14.454 9.671 -21.640 1.00 93.88 205 ARG A C 1
ATOM 1397 O O . ARG A 1 205 ? 14.976 8.571 -21.762 1.00 93.88 205 ARG A O 1
ATOM 1404 N N . HIS A 1 206 ? 14.176 10.498 -22.649 1.00 90.81 206 HIS A N 1
ATOM 1405 C CA . HIS A 1 206 ? 14.505 10.259 -24.058 1.00 90.81 206 HIS A CA 1
ATOM 1406 C C . HIS A 1 206 ? 15.533 11.286 -24.545 1.00 90.81 206 HIS A C 1
ATOM 1408 O O . HIS A 1 206 ? 15.466 12.455 -24.151 1.00 90.81 206 HIS A O 1
ATOM 1414 N N . THR A 1 207 ? 16.445 10.884 -25.437 1.00 81.12 207 THR A N 1
ATOM 1415 C CA . THR A 1 207 ? 17.320 11.822 -26.167 1.00 81.12 207 THR A CA 1
ATOM 1416 C C . THR A 1 207 ? 16.898 11.956 -27.613 1.00 81.12 207 THR A C 1
ATOM 1418 O O . THR A 1 207 ? 16.661 10.969 -28.291 1.00 81.12 207 THR A O 1
ATOM 1421 N N . SER A 1 208 ? 16.916 13.182 -28.131 1.00 72.62 208 SER A N 1
ATOM 1422 C CA . SER A 1 208 ? 16.518 13.486 -29.511 1.00 72.62 208 SER A CA 1
ATOM 1423 C C . SER A 1 208 ? 17.366 12.812 -30.601 1.00 72.62 208 SER A C 1
ATOM 1425 O O . SER A 1 208 ? 16.997 12.874 -31.772 1.00 72.62 208 SER A O 1
ATOM 1427 N N . SER A 1 209 ? 18.501 12.200 -30.251 1.00 71.31 209 SER A N 1
ATOM 1428 C CA . SER A 1 209 ? 19.469 11.634 -31.196 1.00 71.31 209 SER A CA 1
ATOM 1429 C C . SER A 1 209 ? 19.590 10.107 -31.155 1.00 71.31 209 SER A C 1
ATOM 1431 O O . SER A 1 209 ? 20.445 9.571 -31.857 1.00 71.31 209 SER A O 1
ATOM 1433 N N . GLY A 1 210 ? 18.795 9.397 -30.344 1.00 71.56 210 GLY A N 1
ATOM 1434 C CA . GLY A 1 210 ? 18.946 7.953 -30.140 1.00 71.56 210 GLY A CA 1
ATOM 1435 C C . GLY A 1 210 ? 17.629 7.206 -29.940 1.00 71.56 210 GLY A C 1
ATOM 1436 O O . GLY A 1 210 ? 16.577 7.810 -29.772 1.00 71.56 210 GLY A O 1
ATOM 1437 N N . VAL A 1 211 ? 17.713 5.875 -29.964 1.00 79.81 211 VAL A N 1
ATOM 1438 C CA . VAL A 1 211 ? 16.600 4.946 -29.676 1.00 79.81 211 VAL A CA 1
ATOM 1439 C C . VAL A 1 211 ? 16.628 4.437 -28.227 1.00 79.81 211 VAL A C 1
ATOM 1441 O O . VAL A 1 211 ? 15.867 3.549 -27.877 1.00 79.81 211 VAL A O 1
ATOM 1444 N N . ALA A 1 212 ? 17.517 5.006 -27.403 1.00 87.69 212 ALA A N 1
ATOM 1445 C CA . ALA A 1 212 ? 17.770 4.591 -26.032 1.00 87.69 212 ALA A CA 1
ATOM 1446 C C . ALA A 1 212 ? 17.038 5.505 -25.037 1.00 87.69 212 ALA A C 1
ATOM 1448 O O . ALA A 1 212 ? 17.331 6.703 -24.940 1.00 87.69 212 ALA A O 1
ATOM 1449 N N . ASP A 1 213 ? 16.138 4.900 -24.273 1.00 92.12 213 ASP A N 1
ATOM 1450 C CA . ASP A 1 213 ? 15.296 5.528 -23.265 1.00 92.12 213 ASP A CA 1
ATOM 1451 C C . ASP A 1 213 ? 15.609 4.994 -21.873 1.00 92.12 213 ASP A C 1
ATOM 1453 O O . ASP A 1 213 ? 15.756 3.793 -21.660 1.00 92.12 213 ASP A O 1
ATOM 1457 N N . SER A 1 214 ? 15.700 5.870 -20.879 1.00 94.12 214 SER A N 1
ATOM 1458 C CA . SER A 1 214 ? 15.883 5.403 -19.506 1.00 94.12 214 SER A CA 1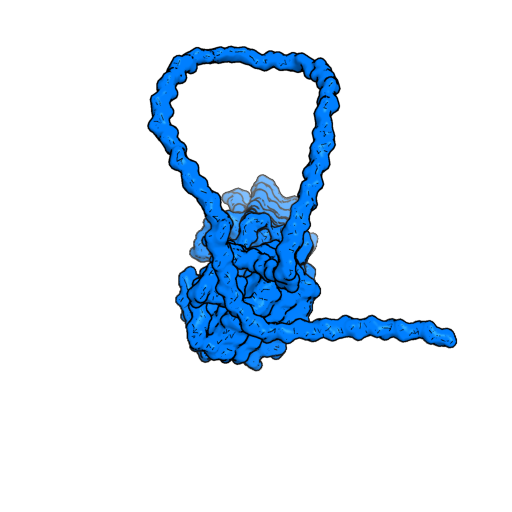
ATOM 1459 C C . SER A 1 214 ? 14.563 4.934 -18.894 1.00 94.12 214 SER A C 1
ATOM 1461 O O . SER A 1 214 ? 13.479 5.370 -19.303 1.00 94.12 214 SER A O 1
ATOM 1463 N N . GLY A 1 215 ? 14.638 4.020 -17.928 1.00 95.19 215 GLY A N 1
ATOM 1464 C CA . GLY A 1 215 ? 13.461 3.500 -17.236 1.00 95.19 215 GLY A CA 1
ATOM 1465 C C . GLY A 1 215 ? 12.811 4.532 -16.311 1.00 95.19 215 GLY A C 1
ATOM 1466 O O . GLY A 1 215 ? 13.474 5.441 -15.797 1.00 95.19 215 GLY A O 1
ATOM 1467 N N . GLY A 1 216 ? 11.504 4.383 -16.088 1.00 96.81 216 GLY A N 1
ATOM 1468 C CA . GLY A 1 216 ? 10.769 5.110 -15.052 1.00 96.81 216 GLY A CA 1
ATOM 1469 C C . GLY A 1 216 ? 11.122 4.604 -13.651 1.00 96.81 216 GLY A C 1
ATOM 1470 O O . GLY A 1 216 ? 11.430 3.426 -13.465 1.00 96.81 216 GLY A O 1
ATOM 1471 N N . SER A 1 217 ? 11.098 5.487 -12.656 1.00 97.62 217 SER A N 1
ATOM 1472 C CA . SER A 1 217 ? 11.448 5.118 -11.282 1.00 97.62 217 SER A CA 1
ATOM 1473 C C . SER A 1 217 ? 10.255 4.608 -10.484 1.00 97.62 217 SER A C 1
ATOM 1475 O O . SER A 1 217 ? 9.105 4.914 -10.801 1.00 97.62 217 SER A O 1
ATOM 1477 N N . GLY A 1 218 ? 10.521 3.826 -9.443 1.00 97.75 218 GLY A N 1
ATOM 1478 C CA . GLY A 1 218 ? 9.498 3.414 -8.492 1.00 97.75 218 GLY A CA 1
ATOM 1479 C C . GLY A 1 218 ? 9.051 4.565 -7.590 1.00 97.75 218 GLY A C 1
ATOM 1480 O O . GLY A 1 218 ? 9.807 5.511 -7.343 1.00 97.75 218 GLY A O 1
ATOM 1481 N N . ALA A 1 219 ? 7.822 4.469 -7.089 1.00 97.81 219 ALA A N 1
ATOM 1482 C CA . ALA A 1 219 ? 7.284 5.394 -6.093 1.00 97.81 219 ALA A CA 1
ATOM 1483 C C . ALA A 1 219 ? 7.787 5.066 -4.677 1.00 97.81 219 ALA A C 1
ATOM 1485 O O . ALA A 1 219 ? 8.269 3.963 -4.427 1.00 97.81 219 ALA A O 1
ATOM 1486 N N . GLY A 1 220 ? 7.637 5.998 -3.739 1.00 96.25 220 GLY A N 1
ATOM 1487 C CA . GLY A 1 220 ? 8.010 5.852 -2.333 1.00 96.25 220 GLY A CA 1
ATOM 1488 C C . GLY A 1 220 ? 6.817 6.051 -1.400 1.00 96.25 220 GLY A C 1
ATOM 1489 O O . GLY A 1 220 ? 5.765 6.539 -1.810 1.00 96.25 220 GLY A O 1
ATOM 1490 N N . LEU A 1 221 ? 6.953 5.632 -0.144 1.00 95.94 221 LEU A N 1
ATOM 1491 C CA . LEU A 1 221 ? 6.111 6.101 0.961 1.00 95.94 221 LEU A CA 1
ATOM 1492 C C . LEU A 1 221 ? 6.885 5.994 2.277 1.00 95.94 221 LEU A C 1
ATOM 1494 O O . LEU A 1 221 ? 7.441 6.987 2.736 1.00 95.94 221 LEU A O 1
ATOM 1498 N N . CYS A 1 222 ? 6.974 4.801 2.868 1.00 95.88 222 CYS A N 1
ATOM 1499 C CA . CYS A 1 222 ? 7.854 4.557 4.014 1.00 95.88 222 CYS A CA 1
ATOM 1500 C C . CYS A 1 222 ? 9.212 3.999 3.581 1.00 95.88 222 CYS A C 1
ATOM 1502 O O . CYS A 1 222 ? 10.226 4.340 4.188 1.00 95.88 222 CYS A O 1
ATOM 1504 N N . GLY A 1 223 ? 9.229 3.188 2.525 1.00 96.12 223 GLY A N 1
ATOM 1505 C CA . GLY A 1 223 ? 10.425 2.900 1.746 1.00 96.12 223 GLY A CA 1
ATOM 1506 C C . GLY A 1 223 ? 10.563 3.850 0.562 1.00 96.12 223 GLY A C 1
ATOM 1507 O O . GLY A 1 223 ? 9.570 4.388 0.064 1.00 96.12 223 GLY A O 1
ATOM 1508 N N . SER A 1 224 ? 11.794 4.066 0.118 1.00 96.88 224 SER A N 1
ATOM 1509 C CA . SER A 1 224 ? 12.086 4.794 -1.114 1.00 96.88 224 SER A CA 1
ATOM 1510 C C . SER A 1 224 ? 11.824 3.917 -2.335 1.00 96.88 224 SER A C 1
ATOM 1512 O O . SER A 1 224 ? 11.874 2.688 -2.265 1.00 96.88 224 SER A O 1
ATOM 1514 N N . GLY A 1 225 ? 11.500 4.548 -3.459 1.00 97.06 225 GLY A N 1
ATOM 1515 C CA . GLY A 1 225 ? 11.366 3.846 -4.728 1.00 97.06 225 GLY A CA 1
ATOM 1516 C C . GLY A 1 225 ? 12.724 3.540 -5.350 1.00 97.06 225 GLY A C 1
ATOM 1517 O O . GLY A 1 225 ? 13.692 4.277 -5.171 1.00 97.06 225 GLY A O 1
ATOM 1518 N N . GLY A 1 226 ? 12.785 2.480 -6.143 1.00 97.00 226 GLY A N 1
ATOM 1519 C CA . GLY A 1 226 ? 13.956 2.130 -6.927 1.00 97.00 226 GLY A CA 1
ATOM 1520 C C . GLY A 1 226 ? 14.197 3.104 -8.077 1.00 97.00 226 GLY A C 1
ATOM 1521 O O . GLY A 1 226 ? 13.264 3.598 -8.717 1.00 97.00 226 GLY A O 1
ATOM 1522 N N . LYS A 1 227 ? 15.469 3.366 -8.382 1.00 97.56 227 LYS A N 1
ATOM 1523 C CA . LYS A 1 227 ? 15.875 4.096 -9.592 1.00 97.56 227 LYS A CA 1
ATOM 1524 C C . LYS A 1 227 ? 15.444 3.308 -10.842 1.00 97.56 227 LYS A C 1
ATOM 1526 O O . LYS A 1 227 ? 15.508 2.083 -10.846 1.00 97.56 227 LYS A O 1
ATOM 1531 N N . GLY A 1 228 ? 15.037 3.991 -11.909 1.00 96.38 228 GLY A N 1
ATOM 1532 C CA . GLY A 1 228 ? 14.935 3.353 -13.224 1.00 96.38 228 GLY A CA 1
ATOM 1533 C C . GLY A 1 228 ? 16.311 2.897 -13.730 1.00 96.38 228 GLY A C 1
ATOM 1534 O O . GLY A 1 228 ? 17.339 3.416 -13.295 1.00 96.38 228 GLY A O 1
ATOM 1535 N N . GLY A 1 229 ? 16.333 1.953 -14.661 1.00 94.81 229 GLY A N 1
ATOM 1536 C CA . GLY A 1 229 ? 17.551 1.520 -15.336 1.00 94.81 229 GLY A CA 1
ATOM 1537 C C . GLY A 1 229 ? 18.090 2.588 -16.287 1.00 94.81 229 GLY A C 1
ATOM 1538 O O . GLY A 1 229 ? 17.329 3.349 -16.901 1.00 94.81 229 GLY A O 1
ATOM 1539 N N . ASP A 1 230 ? 19.409 2.637 -16.419 1.00 93.88 230 ASP A N 1
ATOM 1540 C CA . ASP A 1 230 ? 20.115 3.467 -17.384 1.00 93.88 230 ASP A CA 1
ATOM 1541 C C . ASP A 1 230 ? 19.948 2.905 -18.804 1.00 93.88 230 ASP A C 1
ATOM 1543 O O . ASP A 1 230 ? 19.962 1.692 -19.035 1.00 93.88 230 ASP A O 1
ATOM 1547 N N . ALA A 1 231 ? 19.797 3.807 -19.774 1.00 91.38 231 ALA A N 1
ATOM 1548 C CA . ALA A 1 231 ? 19.763 3.446 -21.187 1.00 91.38 231 ALA A CA 1
ATOM 1549 C C . ALA A 1 231 ? 21.186 3.204 -21.719 1.00 91.38 231 ALA A C 1
ATOM 1551 O O . ALA A 1 231 ? 22.136 3.876 -21.299 1.00 91.38 231 ALA A O 1
ATOM 1552 N N . GLY A 1 232 ? 21.339 2.299 -22.686 1.00 86.81 232 GLY A N 1
ATOM 1553 C CA . GLY A 1 232 ? 22.636 1.976 -23.286 1.00 86.81 232 GLY A CA 1
ATOM 1554 C C . GLY A 1 232 ? 23.054 2.885 -24.456 1.00 86.81 232 GLY A C 1
ATOM 1555 O O . GLY A 1 232 ? 22.335 3.787 -24.884 1.00 86.81 232 GLY A O 1
ATOM 1556 N N . GLY A 1 233 ? 24.245 2.633 -25.014 1.00 81.62 233 GLY A N 1
ATOM 1557 C CA . GLY A 1 233 ? 24.757 3.291 -26.228 1.00 81.62 233 GLY A CA 1
ATOM 1558 C C . GLY A 1 233 ? 25.393 4.681 -26.032 1.00 81.62 233 GLY A C 1
ATOM 1559 O O . GLY A 1 233 ? 25.573 5.168 -24.918 1.00 81.62 233 GLY A O 1
ATOM 1560 N N . ASN A 1 234 ? 25.747 5.341 -27.146 1.00 66.00 234 ASN A N 1
ATOM 1561 C CA . ASN A 1 234 ? 26.525 6.600 -27.191 1.00 66.00 234 ASN A CA 1
ATOM 1562 C C . ASN A 1 234 ? 25.783 7.863 -26.690 1.00 66.00 234 ASN A C 1
ATOM 1564 O O . ASN A 1 234 ? 26.264 8.978 -26.878 1.00 66.00 234 ASN A O 1
ATOM 1568 N N . GLY A 1 235 ? 24.628 7.703 -26.044 1.00 63.25 235 GLY A N 1
ATOM 1569 C CA . GLY A 1 235 ? 23.823 8.785 -25.469 1.00 63.25 235 GLY A CA 1
ATOM 1570 C C . GLY A 1 235 ? 23.216 8.435 -24.109 1.00 63.25 235 GLY A C 1
ATOM 1571 O O . GLY A 1 235 ? 22.194 9.026 -23.759 1.00 63.25 235 GLY A O 1
ATOM 1572 N N . SER A 1 236 ? 23.822 7.468 -23.397 1.00 76.94 236 SER A N 1
ATOM 1573 C CA . SER A 1 236 ? 23.323 6.855 -22.158 1.00 76.94 236 SER A CA 1
ATOM 1574 C C . SER A 1 236 ? 22.575 7.851 -21.275 1.00 76.94 236 SER A C 1
ATOM 1576 O O . SER A 1 236 ? 23.129 8.843 -20.793 1.00 76.94 236 SER A O 1
ATOM 1578 N N . GLN A 1 237 ? 21.275 7.606 -21.134 1.00 88.12 237 GLN A N 1
ATOM 1579 C CA . GLN A 1 237 ? 20.425 8.371 -20.244 1.00 88.12 237 GLN A CA 1
ATOM 1580 C C . GLN A 1 237 ? 20.430 7.723 -18.885 1.00 88.12 237 GLN A C 1
ATOM 1582 O O . GLN A 1 237 ? 20.186 6.523 -18.765 1.00 88.12 237 GLN A O 1
ATOM 1587 N N . THR A 1 238 ? 20.630 8.545 -17.862 1.00 93.69 238 THR A N 1
ATOM 1588 C CA . THR A 1 238 ? 20.432 8.077 -16.506 1.00 93.69 238 THR A CA 1
ATOM 1589 C C . THR A 1 238 ? 18.954 7.769 -16.280 1.00 93.69 238 THR A C 1
ATOM 1591 O O . THR A 1 238 ? 18.056 8.543 -16.642 1.00 93.69 238 THR A O 1
ATOM 1594 N N . GLY A 1 239 ? 18.712 6.607 -15.692 1.00 92.94 239 GLY A N 1
ATOM 1595 C CA . GLY A 1 239 ? 17.457 6.186 -15.114 1.00 92.94 239 GLY A CA 1
ATOM 1596 C C . GLY A 1 239 ? 16.878 7.260 -14.222 1.00 92.94 239 GLY A C 1
ATOM 1597 O O . GLY A 1 239 ? 17.598 7.986 -13.524 1.00 92.94 239 GLY A O 1
ATOM 1598 N N . ALA A 1 240 ? 15.557 7.371 -14.276 1.00 95.50 240 ALA A N 1
ATOM 1599 C CA . ALA A 1 240 ? 14.820 8.274 -13.420 1.00 95.50 240 ALA A CA 1
ATOM 1600 C C . ALA A 1 240 ? 15.153 7.988 -11.943 1.00 95.50 240 ALA A C 1
ATOM 1602 O O . ALA A 1 240 ? 15.269 6.831 -11.533 1.00 95.50 240 ALA A O 1
ATOM 1603 N N . ALA A 1 241 ? 15.349 9.036 -11.142 1.00 96.69 241 ALA A N 1
ATOM 1604 C CA . ALA A 1 241 ? 15.673 8.871 -9.729 1.00 96.69 241 ALA A CA 1
ATOM 1605 C C . ALA A 1 241 ? 14.468 8.295 -8.974 1.00 96.69 241 ALA A C 1
ATOM 1607 O O . ALA A 1 241 ? 13.329 8.703 -9.224 1.00 96.69 241 ALA A O 1
ATOM 1608 N N . GLY A 1 242 ? 14.729 7.359 -8.061 1.00 94.31 242 GLY A N 1
ATOM 1609 C CA . GLY A 1 242 ? 13.728 6.807 -7.148 1.00 94.31 242 GLY A CA 1
ATOM 1610 C C . GLY A 1 242 ? 13.012 7.894 -6.354 1.00 94.31 242 GLY A C 1
ATOM 1611 O O . GLY A 1 242 ? 13.634 8.886 -5.965 1.00 94.31 242 GLY A O 1
ATOM 1612 N N . ALA A 1 243 ? 11.709 7.724 -6.136 1.00 95.81 243 ALA A N 1
ATOM 1613 C CA . ALA A 1 243 ? 10.954 8.638 -5.290 1.00 95.81 243 ALA A CA 1
ATOM 1614 C C . ALA A 1 243 ? 11.394 8.530 -3.824 1.00 95.81 243 ALA A C 1
ATOM 1616 O O . ALA A 1 243 ? 11.806 7.464 -3.352 1.00 95.81 243 ALA A O 1
ATOM 1617 N N . MET A 1 244 ? 11.304 9.639 -3.093 1.00 94.69 244 MET A N 1
ATOM 1618 C CA . MET A 1 244 ? 11.760 9.680 -1.708 1.00 94.69 244 MET A CA 1
ATOM 1619 C C . MET A 1 244 ? 10.758 8.994 -0.779 1.00 94.69 244 MET A C 1
ATOM 1621 O O . MET A 1 244 ? 9.546 9.066 -0.975 1.00 94.69 244 MET A O 1
ATOM 1625 N N . ALA A 1 245 ? 11.273 8.371 0.280 1.00 94.00 245 ALA A N 1
ATOM 1626 C CA . ALA A 1 245 ? 10.450 8.009 1.421 1.00 94.00 245 ALA A CA 1
ATOM 1627 C C . ALA A 1 245 ? 10.100 9.268 2.227 1.00 94.00 245 ALA A C 1
ATOM 1629 O O . ALA A 1 245 ? 10.954 10.123 2.462 1.00 94.00 245 ALA A O 1
ATOM 1630 N N . LEU A 1 246 ? 8.883 9.324 2.758 1.00 90.12 246 LEU A N 1
ATOM 1631 C CA . LEU A 1 246 ? 8.531 10.198 3.880 1.00 90.12 246 LEU A CA 1
ATOM 1632 C C . LEU A 1 246 ? 9.313 9.850 5.143 1.00 90.12 246 LEU A C 1
ATOM 1634 O O . LEU A 1 246 ? 9.529 10.698 6.007 1.00 90.12 246 LEU A O 1
ATOM 1638 N N . GLY A 1 247 ? 9.750 8.594 5.230 1.00 78.81 247 GLY A N 1
ATOM 1639 C CA . GLY A 1 247 ? 10.660 8.111 6.249 1.00 78.81 247 GLY A CA 1
ATOM 1640 C C . GLY A 1 247 ? 10.032 8.007 7.636 1.00 78.81 247 GLY A C 1
ATOM 1641 O O . GLY A 1 247 ? 8.821 7.869 7.803 1.00 78.81 247 GLY A O 1
ATOM 1642 N N . GLY A 1 248 ? 10.916 8.040 8.639 1.00 75.50 248 GLY A N 1
ATOM 1643 C CA . GLY A 1 248 ? 10.681 7.771 10.062 1.00 75.50 248 GLY A CA 1
ATOM 1644 C C . GLY A 1 248 ? 9.644 8.646 10.787 1.00 75.50 248 GLY A C 1
ATOM 1645 O O . GLY A 1 248 ? 9.234 8.316 11.895 1.00 75.50 248 GLY A O 1
ATOM 1646 N N . SER A 1 249 ? 9.242 9.773 10.208 1.00 85.38 249 SER A N 1
ATOM 1647 C CA . SER A 1 249 ? 8.389 10.762 10.878 1.00 85.38 249 SER A CA 1
ATOM 1648 C C . SER A 1 249 ? 6.912 10.642 10.520 1.00 85.38 249 SER A C 1
ATOM 1650 O O . SER A 1 249 ? 6.077 11.187 11.237 1.00 85.38 249 SER A O 1
ATOM 1652 N N . PHE A 1 250 ? 6.568 9.935 9.439 1.00 92.00 250 PHE A N 1
ATOM 1653 C CA . PHE A 1 250 ? 5.171 9.759 9.060 1.00 92.00 250 PHE A CA 1
ATOM 1654 C C . PHE A 1 250 ? 4.460 8.851 10.067 1.00 92.00 250 PHE A C 1
ATOM 1656 O O . PHE A 1 250 ? 4.858 7.701 10.280 1.00 92.00 250 PHE A O 1
ATOM 1663 N N . ASP A 1 251 ? 3.414 9.384 10.691 1.00 93.19 251 ASP A N 1
ATOM 1664 C CA . ASP A 1 251 ? 2.659 8.741 11.764 1.00 93.19 251 ASP A CA 1
ATOM 1665 C C . ASP A 1 251 ? 1.254 8.303 11.324 1.00 93.19 251 ASP A C 1
ATOM 1667 O O . ASP A 1 251 ? 0.473 7.848 12.160 1.00 93.19 251 ASP A O 1
ATOM 1671 N N . GLY A 1 252 ? 0.934 8.425 10.032 1.00 92.25 252 GLY A N 1
ATOM 1672 C CA . GLY A 1 252 ? -0.383 8.107 9.481 1.00 92.25 252 GLY A CA 1
ATOM 1673 C C . GLY A 1 252 ? -1.342 9.296 9.399 1.00 92.25 252 GLY A C 1
ATOM 1674 O O . GLY A 1 252 ? -2.513 9.069 9.106 1.00 92.25 252 GLY A O 1
ATOM 1675 N N . ARG A 1 253 ? -0.877 10.530 9.658 1.00 94.06 253 ARG A N 1
ATOM 1676 C CA . ARG A 1 253 ? -1.670 11.761 9.521 1.00 94.06 253 ARG A CA 1
ATOM 1677 C C . ARG A 1 253 ? -1.096 12.709 8.450 1.00 94.06 253 ARG A C 1
ATOM 1679 O O . ARG A 1 253 ? 0.091 13.034 8.505 1.00 94.06 253 ARG A O 1
ATOM 1686 N N . PRO A 1 254 ? -1.921 13.208 7.510 1.00 94.50 254 PRO A N 1
ATOM 1687 C CA . PRO A 1 254 ? -3.271 12.718 7.212 1.00 94.50 254 PRO A CA 1
ATOM 1688 C C . PRO A 1 254 ? -3.234 11.266 6.698 1.00 94.50 254 PRO A C 1
ATOM 1690 O O . PRO A 1 254 ? -2.209 10.817 6.173 1.00 94.50 254 PRO A O 1
ATOM 1693 N N . LEU A 1 255 ? -4.352 10.545 6.817 1.00 96.50 255 LEU A N 1
ATOM 1694 C CA . LEU A 1 255 ? -4.503 9.215 6.227 1.00 96.50 255 LEU A CA 1
ATOM 1695 C C . LEU A 1 255 ? -4.441 9.326 4.697 1.00 96.50 255 LEU A C 1
ATOM 1697 O O . LEU A 1 255 ? -5.318 9.920 4.076 1.00 96.50 255 LEU A O 1
ATOM 1701 N N . ARG A 1 256 ? -3.396 8.769 4.084 1.00 96.25 256 ARG A N 1
ATOM 1702 C CA . ARG A 1 256 ? -3.176 8.796 2.630 1.00 96.25 256 ARG A CA 1
ATOM 1703 C C . ARG A 1 256 ? -2.453 7.546 2.160 1.00 96.25 256 ARG A C 1
ATOM 1705 O O . ARG A 1 256 ? -1.698 6.963 2.933 1.00 96.25 256 ARG A O 1
ATOM 1712 N N . GLY A 1 257 ? -2.704 7.132 0.923 1.00 97.12 257 GLY A N 1
ATOM 1713 C CA . GLY A 1 257 ? -2.070 5.961 0.324 1.00 97.12 257 GLY A CA 1
ATOM 1714 C C . GLY A 1 257 ? -0.665 6.244 -0.214 1.00 97.12 257 GLY A C 1
ATOM 1715 O O . GLY A 1 257 ? -0.071 7.291 0.049 1.00 97.12 257 GLY A O 1
ATOM 1716 N N . GLY A 1 258 ? -0.138 5.283 -0.970 1.00 97.31 258 GLY A N 1
ATOM 1717 C CA . GLY A 1 258 ? 1.160 5.364 -1.636 1.00 97.31 258 GLY A CA 1
ATOM 1718 C C . GLY A 1 258 ? 1.157 6.262 -2.878 1.00 97.31 258 GLY A C 1
ATOM 1719 O O . GLY A 1 258 ? 0.106 6.624 -3.418 1.00 97.31 258 GLY A O 1
ATOM 1720 N N . GLY A 1 259 ? 2.361 6.595 -3.342 1.00 97.81 259 GLY A N 1
ATOM 1721 C CA . GLY A 1 259 ? 2.628 7.282 -4.605 1.00 97.81 259 GLY A CA 1
ATOM 1722 C C . GLY A 1 259 ? 2.574 6.344 -5.814 1.00 97.81 259 GLY A C 1
ATOM 1723 O O . GLY A 1 259 ? 2.704 5.121 -5.691 1.00 97.81 259 GLY A O 1
ATOM 1724 N N . HIS A 1 260 ? 2.401 6.915 -7.006 1.00 98.19 260 HIS A N 1
ATOM 1725 C CA . HIS A 1 260 ? 2.386 6.144 -8.254 1.00 98.19 260 HIS A CA 1
ATOM 1726 C C . HIS A 1 260 ? 3.791 5.990 -8.849 1.00 98.19 260 HIS A C 1
ATOM 1728 O O . HIS A 1 260 ? 4.631 6.874 -8.719 1.00 98.19 260 HIS A O 1
ATOM 1734 N N . GLY A 1 261 ? 4.052 4.901 -9.568 1.00 97.88 261 GLY A N 1
ATOM 1735 C CA . GLY A 1 261 ? 5.306 4.692 -10.288 1.00 97.88 261 GLY A CA 1
ATOM 1736 C C . GLY A 1 261 ? 5.479 5.648 -11.474 1.00 97.88 261 GLY A C 1
ATOM 1737 O O . GLY A 1 261 ? 4.513 6.142 -12.071 1.00 97.88 261 GLY A O 1
ATOM 1738 N N . GLY A 1 262 ? 6.730 5.901 -11.843 1.00 97.38 262 GLY A N 1
ATOM 1739 C CA . GLY A 1 262 ? 7.109 6.703 -12.995 1.00 97.38 262 GLY A CA 1
ATOM 1740 C C . GLY A 1 262 ? 6.880 5.950 -14.301 1.00 97.38 262 GLY A C 1
ATOM 1741 O O . GLY A 1 262 ? 7.237 4.782 -14.432 1.00 97.38 262 GLY A O 1
ATOM 1742 N N . GLY A 1 263 ? 6.292 6.611 -15.298 1.00 96.44 263 GLY A N 1
ATOM 1743 C CA . GLY A 1 263 ? 6.125 6.005 -16.621 1.00 96.44 263 GLY A CA 1
ATOM 1744 C C . GLY A 1 263 ? 7.456 5.817 -17.355 1.00 96.44 263 GLY A C 1
ATOM 1745 O O . GLY A 1 263 ? 8.370 6.632 -17.213 1.00 96.44 263 GLY A O 1
ATOM 1746 N N . GLY A 1 264 ? 7.534 4.787 -18.190 1.00 94.56 264 GLY A N 1
ATOM 1747 C CA . GLY A 1 264 ? 8.591 4.658 -19.184 1.00 94.56 264 GLY A CA 1
ATOM 1748 C C . GLY A 1 264 ? 8.510 5.753 -20.255 1.00 94.56 264 GLY A C 1
ATOM 1749 O O . GLY A 1 264 ? 7.619 6.617 -20.271 1.00 94.56 264 GLY A O 1
ATOM 1750 N N . ARG A 1 265 ? 9.448 5.711 -21.191 1.00 93.25 265 ARG A N 1
ATOM 1751 C CA . ARG A 1 265 ? 9.496 6.569 -22.374 1.00 93.25 265 ARG A CA 1
ATOM 1752 C C . ARG A 1 265 ? 9.482 5.740 -23.635 1.00 93.25 265 ARG A C 1
ATOM 1754 O O . ARG A 1 265 ? 9.828 4.571 -23.615 1.00 93.25 265 ARG A O 1
ATOM 1761 N N . ASP A 1 266 ? 9.005 6.375 -24.686 1.00 89.75 266 ASP A N 1
ATOM 1762 C CA . ASP A 1 266 ? 9.193 5.941 -26.056 1.00 89.75 266 ASP A CA 1
ATOM 1763 C C . ASP A 1 266 ? 9.603 7.181 -26.866 1.00 89.75 266 ASP A C 1
ATOM 1765 O O . ASP A 1 266 ? 9.327 8.325 -26.479 1.00 89.75 266 ASP A O 1
ATOM 1769 N N . ARG A 1 267 ? 10.202 6.961 -28.032 1.00 85.19 267 ARG A N 1
ATOM 1770 C CA . ARG A 1 267 ? 10.610 7.989 -28.990 1.00 85.19 267 ARG A CA 1
ATOM 1771 C C . ARG A 1 267 ? 9.483 8.955 -29.344 1.00 85.19 267 ARG A C 1
ATOM 1773 O O . ARG A 1 267 ? 9.730 10.134 -29.595 1.00 85.19 267 ARG A O 1
ATOM 1780 N N . THR A 1 268 ? 8.245 8.465 -29.401 1.00 83.69 268 THR A N 1
ATOM 1781 C CA . THR A 1 268 ? 7.090 9.270 -29.824 1.00 83.69 268 THR A CA 1
ATOM 1782 C C . THR A 1 268 ? 6.330 9.924 -28.673 1.00 83.69 268 THR A C 1
ATOM 1784 O O . THR A 1 268 ? 5.460 10.763 -28.919 1.00 83.69 268 THR A O 1
ATOM 1787 N N . GLY A 1 269 ? 6.663 9.611 -27.415 1.00 84.88 269 GLY A N 1
ATOM 1788 C CA . GLY A 1 269 ? 5.967 10.195 -26.277 1.00 84.88 269 GLY A CA 1
ATOM 1789 C C . GLY A 1 269 ? 6.062 9.393 -24.974 1.00 84.88 269 GLY A C 1
ATOM 1790 O O . GLY A 1 269 ? 7.108 8.836 -24.640 1.00 84.88 269 GLY A O 1
ATOM 1791 N N . PRO A 1 270 ? 5.013 9.425 -24.132 1.00 85.50 270 PRO A N 1
ATOM 1792 C CA . PRO A 1 270 ? 4.991 8.615 -22.922 1.00 85.50 270 PRO A CA 1
ATOM 1793 C C . PRO A 1 270 ? 4.951 7.127 -23.294 1.00 85.50 270 PRO A C 1
ATOM 1795 O O . PRO A 1 270 ? 4.096 6.719 -24.073 1.00 85.50 270 PRO A O 1
ATOM 1798 N N . GLY A 1 271 ? 5.862 6.342 -22.717 1.00 89.62 271 GLY A N 1
ATOM 1799 C CA . GLY A 1 271 ? 5.891 4.891 -22.884 1.00 89.62 271 GLY A CA 1
ATOM 1800 C C . GLY A 1 271 ? 4.925 4.198 -21.923 1.00 89.62 271 GLY A C 1
ATOM 1801 O O . GLY A 1 271 ? 3.849 4.718 -21.605 1.00 89.62 271 GLY A O 1
ATOM 1802 N N . ALA A 1 272 ? 5.338 3.034 -21.418 1.00 93.56 272 ALA A N 1
ATOM 1803 C CA . ALA A 1 272 ? 4.584 2.280 -20.427 1.00 93.56 272 ALA A CA 1
ATOM 1804 C C . ALA A 1 272 ? 4.173 3.128 -19.212 1.00 93.56 272 ALA A C 1
ATOM 1806 O O . ALA A 1 272 ? 4.890 4.024 -18.760 1.00 93.56 272 ALA A O 1
ATOM 1807 N N . ALA A 1 273 ? 2.998 2.841 -18.659 1.00 96.44 273 ALA A N 1
ATOM 1808 C CA . ALA A 1 273 ? 2.519 3.510 -17.459 1.00 96.44 273 ALA A CA 1
ATOM 1809 C C . ALA A 1 273 ? 3.071 2.834 -16.196 1.00 96.44 273 ALA A C 1
ATOM 1811 O O . ALA A 1 273 ? 3.107 1.609 -16.117 1.00 96.44 273 ALA A O 1
ATOM 1812 N N . GLY A 1 274 ? 3.458 3.638 -15.204 1.00 97.06 274 GLY A N 1
ATOM 1813 C CA . GLY A 1 274 ? 3.834 3.126 -13.887 1.00 97.06 274 GLY A CA 1
ATOM 1814 C C . GLY A 1 274 ? 2.637 2.592 -13.102 1.00 97.06 274 GLY A C 1
ATOM 1815 O O . GLY A 1 274 ? 1.482 2.872 -13.448 1.00 97.06 274 GLY A O 1
ATOM 1816 N N . GLY A 1 275 ? 2.932 1.826 -12.054 1.00 98.00 275 GLY A N 1
ATOM 1817 C CA . GLY A 1 275 ? 1.926 1.245 -11.167 1.00 98.00 275 GLY A CA 1
ATOM 1818 C C . GLY A 1 275 ? 1.236 2.275 -10.263 1.00 98.00 275 GLY A C 1
ATOM 1819 O O . GLY A 1 275 ? 1.789 3.336 -9.977 1.00 98.00 275 GLY A O 1
ATOM 1820 N N . GLY A 1 276 ? 0.014 1.986 -9.822 1.00 98.12 276 GLY A N 1
ATOM 1821 C CA . GLY A 1 276 ? -0.743 2.808 -8.876 1.00 98.12 276 GLY A CA 1
ATOM 1822 C C . GLY A 1 276 ? -0.227 2.657 -7.445 1.00 98.12 276 GLY A C 1
ATOM 1823 O O . GLY A 1 276 ? 0.275 1.599 -7.069 1.00 98.12 276 GLY A O 1
ATOM 1824 N N . GLY A 1 277 ? -0.350 3.708 -6.636 1.00 98.12 277 GLY A N 1
ATOM 1825 C CA . GLY A 1 277 ? -0.003 3.636 -5.216 1.00 98.12 277 GLY A CA 1
ATOM 1826 C C . GLY A 1 277 ? -1.019 2.825 -4.410 1.00 98.12 277 GLY A C 1
ATOM 1827 O O . GLY A 1 277 ? -2.223 2.898 -4.671 1.00 98.12 277 GLY A O 1
ATOM 1828 N N . GLY A 1 278 ? -0.546 2.062 -3.424 1.00 98.19 278 GLY A N 1
ATOM 1829 C CA . GLY A 1 278 ? -1.397 1.274 -2.530 1.00 98.19 278 GLY A CA 1
ATOM 1830 C C . GLY A 1 278 ? -2.339 2.141 -1.691 1.00 98.19 278 GLY A C 1
ATOM 1831 O O . GLY A 1 278 ? -2.090 3.330 -1.487 1.00 98.19 278 GLY A O 1
ATOM 1832 N N . GLY A 1 279 ? -3.435 1.562 -1.205 1.00 98.38 279 GLY A N 1
ATOM 1833 C CA . GLY A 1 279 ? -4.459 2.300 -0.467 1.00 98.38 279 GLY A CA 1
ATOM 1834 C C . GLY A 1 279 ? -4.099 2.628 0.982 1.00 98.38 279 GLY A C 1
ATOM 1835 O O . GLY A 1 279 ? -3.112 2.155 1.533 1.00 98.38 279 GLY A O 1
ATOM 1836 N N . ALA A 1 280 ? -4.926 3.430 1.638 1.00 98.12 280 ALA A N 1
ATOM 1837 C CA . ALA A 1 280 ? -4.825 3.719 3.057 1.00 98.12 280 ALA A CA 1
ATOM 1838 C C . ALA A 1 280 ? -6.046 3.200 3.805 1.00 98.12 280 ALA A C 1
ATOM 1840 O O . ALA A 1 280 ? -7.184 3.546 3.481 1.00 98.12 280 ALA A O 1
ATOM 1841 N N . VAL A 1 281 ? -5.777 2.376 4.814 1.00 98.38 281 VAL A N 1
ATOM 1842 C CA . VAL A 1 281 ? -6.773 1.747 5.674 1.00 98.38 281 VAL A CA 1
ATOM 1843 C C . VAL A 1 281 ? -6.478 2.098 7.121 1.00 98.38 281 VAL A C 1
ATOM 1845 O O . VAL A 1 281 ? -5.369 1.875 7.608 1.00 98.38 281 VAL A O 1
ATOM 1848 N N . GLN A 1 282 ? -7.495 2.587 7.821 1.00 97.94 282 GLN A N 1
ATOM 1849 C CA . GLN A 1 282 ? -7.481 2.740 9.268 1.00 97.94 282 GLN A CA 1
ATOM 1850 C C . GLN A 1 282 ? -8.518 1.816 9.907 1.00 97.94 282 GLN A C 1
ATOM 1852 O O . GLN A 1 282 ? -9.686 1.832 9.532 1.00 97.94 282 GLN A O 1
ATOM 1857 N N . LEU A 1 283 ? -8.112 1.038 10.905 1.00 97.69 283 LEU A N 1
ATOM 1858 C CA . LEU A 1 283 ? -9.016 0.321 11.797 1.00 97.69 283 LEU A CA 1
ATOM 1859 C C . LEU A 1 283 ? -8.894 0.961 13.175 1.00 97.69 283 LEU A C 1
ATOM 1861 O O . LEU A 1 283 ? -7.799 0.991 13.736 1.00 97.69 283 LEU A O 1
ATOM 1865 N N . SER A 1 284 ? -9.992 1.481 13.714 1.00 96.44 284 SER A N 1
ATOM 1866 C CA . SER A 1 284 ? -10.022 2.090 15.039 1.00 96.44 284 SER A CA 1
ATOM 1867 C C . SER A 1 284 ? -11.127 1.481 15.892 1.00 96.44 284 SER A C 1
ATOM 1869 O O . SER A 1 284 ? -12.276 1.418 15.453 1.00 96.44 284 SER A O 1
ATOM 1871 N N . ALA A 1 285 ? -10.780 1.008 17.090 1.00 94.81 285 ALA A N 1
ATOM 1872 C CA . ALA A 1 285 ? -11.716 0.338 17.987 1.00 94.81 285 ALA A CA 1
ATOM 1873 C C . ALA A 1 285 ? -11.562 0.813 19.435 1.00 94.81 285 ALA A C 1
ATOM 1875 O O . ALA A 1 285 ? -10.447 0.866 19.953 1.00 94.81 285 ALA A O 1
ATOM 1876 N N . GLY A 1 286 ? -12.675 1.096 20.113 1.00 91.69 286 GLY A N 1
ATOM 1877 C CA . GLY A 1 286 ? -12.664 1.582 21.496 1.00 91.69 286 GLY A CA 1
ATOM 1878 C C . GLY A 1 286 ? -12.055 0.615 22.520 1.00 91.69 286 GLY A C 1
ATOM 1879 O O . GLY A 1 286 ? -11.551 1.072 23.541 1.00 91.69 286 GLY A O 1
ATOM 1880 N N . ARG A 1 287 ? -12.040 -0.700 22.254 1.00 92.19 287 ARG A N 1
ATOM 1881 C CA . ARG A 1 287 ? -11.481 -1.728 23.150 1.00 92.19 287 ARG A CA 1
ATOM 1882 C C . ARG A 1 287 ? -10.365 -2.543 22.506 1.00 92.19 287 ARG A C 1
ATOM 1884 O O . ARG A 1 287 ? -9.255 -2.581 23.041 1.00 92.19 287 ARG A O 1
ATOM 1891 N N . GLU A 1 288 ? -10.637 -3.209 21.385 1.00 95.56 288 GLU A N 1
ATOM 1892 C CA . GLU A 1 288 ? -9.661 -4.121 20.779 1.00 95.56 288 GLU A CA 1
ATOM 1893 C C . GLU A 1 288 ? -9.769 -4.260 19.258 1.00 95.56 288 GLU A C 1
ATOM 1895 O O . GLU A 1 288 ? -10.855 -4.223 18.680 1.00 95.56 288 GLU A O 1
ATOM 1900 N N . ILE A 1 289 ? -8.621 -4.488 18.620 1.00 97.38 289 ILE A N 1
ATOM 1901 C CA . ILE A 1 289 ? -8.533 -4.974 17.241 1.00 97.38 289 ILE A CA 1
ATOM 1902 C C . ILE A 1 289 ? -7.841 -6.330 17.261 1.00 97.38 289 ILE A C 1
ATOM 1904 O O . ILE A 1 289 ? -6.734 -6.471 17.789 1.00 97.38 289 ILE A O 1
ATOM 1908 N N . VAL A 1 290 ? -8.467 -7.317 16.632 1.00 97.81 290 VAL A N 1
ATOM 1909 C CA . VAL A 1 290 ? -7.926 -8.663 16.485 1.00 97.81 290 VAL A CA 1
ATOM 1910 C C . VAL A 1 290 ? -7.903 -9.032 15.007 1.00 97.81 290 VAL A C 1
ATOM 1912 O O . VAL A 1 290 ? -8.939 -9.140 14.353 1.00 97.81 290 VAL A O 1
ATOM 1915 N N . ILE A 1 291 ? -6.702 -9.262 14.480 1.00 98.06 291 ILE A N 1
ATOM 1916 C CA . ILE A 1 291 ? -6.503 -9.876 13.165 1.00 98.06 291 ILE A CA 1
ATOM 1917 C C . ILE A 1 291 ? -6.282 -11.370 13.396 1.00 98.06 291 ILE A C 1
ATOM 1919 O O . ILE A 1 291 ? -5.211 -11.781 13.856 1.00 98.06 291 ILE A O 1
ATOM 1923 N N . GLY A 1 292 ? -7.306 -12.175 13.117 1.00 98.06 292 GLY A N 1
ATOM 1924 C CA . GLY A 1 292 ? -7.288 -13.624 13.303 1.00 98.06 292 GLY A CA 1
ATOM 1925 C C . GLY A 1 292 ? -6.233 -14.316 12.439 1.00 98.06 292 GLY A C 1
ATOM 1926 O O . GLY A 1 292 ? -5.665 -13.722 11.530 1.00 98.06 292 GLY A O 1
ATOM 1927 N N . ALA A 1 293 ? -5.959 -15.596 12.700 1.00 97.19 293 ALA A N 1
ATOM 1928 C CA . ALA A 1 293 ? -4.875 -16.328 12.028 1.00 97.19 293 ALA A CA 1
ATOM 1929 C C . ALA A 1 293 ? -5.057 -16.455 10.501 1.00 97.19 293 ALA A C 1
ATOM 1931 O O . ALA A 1 293 ? -4.074 -16.503 9.765 1.00 97.19 293 ALA A O 1
ATOM 1932 N N . THR A 1 294 ? -6.304 -16.498 10.022 1.00 97.00 294 THR A N 1
ATOM 1933 C CA . THR A 1 294 ? -6.634 -16.456 8.584 1.00 97.00 294 THR A CA 1
ATOM 1934 C C . THR A 1 294 ? -6.842 -15.038 8.065 1.00 97.00 294 THR A C 1
ATOM 1936 O O . THR A 1 294 ? -6.999 -14.845 6.862 1.00 97.00 294 THR A O 1
ATOM 1939 N N . GLY A 1 295 ? -6.864 -14.065 8.975 1.00 98.00 295 GLY A N 1
ATOM 1940 C CA . GLY A 1 295 ? -7.188 -12.686 8.689 1.00 98.00 295 GLY A CA 1
ATOM 1941 C C . GLY A 1 295 ? -6.041 -11.923 8.042 1.00 98.00 295 GLY A C 1
ATOM 1942 O O . GLY A 1 295 ? -4.861 -12.241 8.234 1.00 98.00 295 GLY A O 1
ATOM 1943 N N . GLY A 1 296 ? -6.371 -10.864 7.311 1.00 97.44 296 GLY A N 1
ATOM 1944 C CA . GLY A 1 296 ? -5.351 -9.944 6.834 1.00 97.44 296 GLY A CA 1
ATOM 1945 C C . GLY A 1 296 ? -5.854 -8.575 6.412 1.00 97.44 296 GLY A C 1
ATOM 1946 O O . GLY A 1 296 ? -7.016 -8.396 6.061 1.00 97.44 296 GLY A O 1
ATOM 1947 N N . VAL A 1 297 ? -4.939 -7.612 6.421 1.00 97.81 297 VAL A N 1
ATOM 1948 C CA . VAL A 1 297 ? -5.136 -6.275 5.854 1.00 97.81 297 VAL A CA 1
ATOM 1949 C C . VAL A 1 297 ? -4.030 -6.040 4.839 1.00 97.81 297 VAL A C 1
ATOM 1951 O O . VAL A 1 297 ? -2.851 -6.210 5.169 1.00 97.81 297 VAL A O 1
ATOM 1954 N N . ILE A 1 298 ? -4.400 -5.677 3.611 1.00 97.81 298 ILE A N 1
ATOM 1955 C CA . ILE A 1 298 ? -3.445 -5.398 2.544 1.00 97.81 298 ILE A CA 1
ATOM 1956 C C . ILE A 1 298 ? -3.642 -4.025 1.908 1.00 97.81 298 ILE A C 1
ATOM 1958 O O . ILE A 1 298 ? -4.754 -3.629 1.583 1.00 97.81 298 ILE A O 1
ATOM 1962 N N . ALA A 1 299 ? -2.524 -3.335 1.707 1.00 97.50 299 ALA A N 1
ATOM 1963 C CA . ALA A 1 299 ? -2.398 -2.032 1.071 1.00 97.50 299 ALA A CA 1
ATOM 1964 C C . ALA A 1 299 ? -1.204 -2.035 0.097 1.00 97.50 299 ALA A C 1
ATOM 1966 O O . ALA A 1 299 ? -0.332 -1.172 0.157 1.00 97.50 299 ALA A O 1
ATOM 1967 N N . GLY A 1 300 ? -1.086 -3.068 -0.740 1.00 97.56 300 GLY A N 1
ATOM 1968 C CA . GLY A 1 300 ? 0.040 -3.208 -1.666 1.00 97.56 300 GLY A CA 1
ATOM 1969 C C . GLY A 1 300 ? 0.008 -2.199 -2.821 1.00 97.56 300 GLY A C 1
ATOM 1970 O O . GLY A 1 300 ? -1.066 -1.762 -3.225 1.00 97.56 300 GLY A O 1
ATOM 1971 N N . GLY A 1 301 ? 1.176 -1.820 -3.339 1.00 97.94 301 GLY A N 1
ATOM 1972 C CA . GLY A 1 301 ? 1.321 -1.002 -4.547 1.00 97.94 301 GLY A CA 1
ATOM 1973 C C . GLY A 1 301 ? 1.171 -1.822 -5.829 1.00 97.94 301 GLY A C 1
ATOM 1974 O O . GLY A 1 301 ? 1.399 -3.028 -5.826 1.00 97.94 301 GLY A O 1
ATOM 1975 N N . GLY A 1 302 ? 0.796 -1.178 -6.930 1.00 97.88 302 GLY A N 1
ATOM 1976 C CA . GLY A 1 302 ? 0.609 -1.835 -8.220 1.00 97.88 302 GLY A CA 1
ATOM 1977 C C . GLY A 1 302 ? 1.918 -1.980 -8.999 1.00 97.88 302 GLY A C 1
ATOM 1978 O O . GLY A 1 302 ? 2.826 -1.153 -8.873 1.00 97.88 302 GLY A O 1
ATOM 1979 N N . GLY A 1 303 ? 2.022 -3.022 -9.815 1.00 97.25 303 GLY A N 1
ATOM 1980 C CA . GLY A 1 303 ? 3.148 -3.272 -10.705 1.00 97.25 303 GLY A CA 1
ATOM 1981 C C . GLY A 1 303 ? 3.192 -2.306 -11.893 1.00 97.25 303 GLY A C 1
ATOM 1982 O O . GLY A 1 303 ? 2.165 -1.825 -12.384 1.00 97.25 303 GLY A O 1
ATOM 1983 N N . GLY A 1 304 ? 4.401 -2.007 -12.369 1.00 96.94 304 GLY A N 1
ATOM 1984 C CA . GLY A 1 304 ? 4.613 -1.247 -13.600 1.00 96.94 304 GLY A CA 1
ATOM 1985 C C . GLY A 1 304 ? 4.131 -2.027 -14.824 1.00 96.94 304 GLY A C 1
ATOM 1986 O O . GLY A 1 304 ? 4.347 -3.235 -14.927 1.00 96.94 304 GLY A O 1
ATOM 1987 N N . VAL A 1 305 ? 3.500 -1.344 -15.782 1.00 96.50 305 VAL A N 1
ATOM 1988 C CA . VAL A 1 305 ? 3.065 -1.980 -17.036 1.00 96.50 305 VAL A CA 1
ATOM 1989 C C . VAL A 1 305 ? 4.275 -2.260 -17.917 1.00 96.50 305 VAL A C 1
ATOM 1991 O O . VAL A 1 305 ? 5.136 -1.402 -18.060 1.00 96.50 305 VAL A O 1
ATOM 1994 N N . GLY A 1 306 ? 4.320 -3.438 -18.534 1.00 93.06 306 GLY A N 1
ATOM 1995 C CA . GLY A 1 306 ? 5.326 -3.786 -19.534 1.00 93.06 306 GLY A CA 1
ATOM 1996 C C . GLY A 1 306 ? 5.360 -2.799 -20.700 1.00 93.06 306 GLY A C 1
ATOM 1997 O O . GLY A 1 306 ? 4.320 -2.314 -21.154 1.00 93.06 306 GLY A O 1
ATOM 1998 N N . ALA A 1 307 ? 6.551 -2.476 -21.193 1.00 92.69 307 ALA A N 1
ATOM 1999 C CA . ALA A 1 307 ? 6.662 -1.683 -22.408 1.00 92.69 307 ALA A CA 1
ATOM 2000 C C . ALA A 1 307 ? 6.157 -2.466 -23.623 1.00 92.69 307 ALA A C 1
ATOM 2002 O O . ALA A 1 307 ? 6.438 -3.653 -23.770 1.00 92.69 307 ALA A O 1
ATOM 2003 N N . SER A 1 308 ? 5.429 -1.785 -24.505 1.00 90.19 308 SER A N 1
ATOM 2004 C CA . SER A 1 308 ? 4.993 -2.356 -25.777 1.00 90.19 308 SER A CA 1
ATOM 2005 C C . SER A 1 308 ? 6.049 -2.132 -26.854 1.00 90.19 308 SER A C 1
ATOM 2007 O O . SER A 1 308 ? 6.687 -1.076 -26.910 1.00 90.19 308 SER A O 1
ATOM 2009 N N . GLN A 1 309 ? 6.202 -3.108 -27.739 1.00 86.12 309 GLN A N 1
ATOM 2010 C CA . GLN A 1 309 ? 6.931 -2.944 -28.987 1.00 86.12 309 GLN A CA 1
ATOM 2011 C C . GLN A 1 309 ? 6.235 -1.903 -29.880 1.00 86.12 309 GLN A C 1
ATOM 2013 O O . GLN A 1 309 ? 5.002 -1.825 -29.916 1.00 86.12 309 GLN A O 1
ATOM 2018 N N . SER A 1 310 ? 7.003 -1.140 -30.661 1.00 77.38 310 SER A N 1
ATOM 2019 C CA . SER A 1 310 ? 6.446 -0.478 -31.845 1.00 77.38 310 SER A CA 1
ATOM 2020 C C . SER A 1 310 ? 6.638 -1.357 -33.080 1.00 77.38 310 SER A C 1
ATOM 2022 O O . SER A 1 310 ? 7.524 -2.207 -33.135 1.00 77.38 310 SER A O 1
ATOM 2024 N N . SER A 1 311 ? 5.823 -1.130 -34.110 1.00 69.19 311 SER A N 1
ATOM 2025 C CA . SER A 1 311 ? 5.955 -1.797 -35.411 1.00 69.19 311 SER A CA 1
ATOM 2026 C C . SER A 1 311 ? 7.166 -1.328 -36.232 1.00 69.19 311 SER A C 1
ATOM 2028 O O . SER A 1 311 ? 7.294 -1.719 -37.390 1.00 69.19 311 SER A O 1
ATOM 2030 N N . SER A 1 312 ? 7.994 -0.432 -35.692 1.00 70.12 312 SER A N 1
ATOM 2031 C CA . SER A 1 312 ? 9.216 0.050 -36.333 1.00 70.12 312 SER A CA 1
ATOM 2032 C C . SER A 1 312 ? 10.434 -0.428 -35.554 1.00 70.12 312 SER A C 1
ATOM 2034 O O . SER A 1 312 ? 10.437 -0.362 -34.328 1.00 70.12 312 SER A O 1
ATOM 2036 N N . ASP A 1 313 ? 11.478 -0.841 -36.271 1.00 66.38 313 ASP A N 1
ATOM 2037 C CA . ASP A 1 313 ? 12.720 -1.403 -35.714 1.00 66.38 313 ASP A CA 1
ATOM 2038 C C . ASP A 1 313 ? 13.449 -0.482 -34.710 1.00 66.38 313 ASP A C 1
ATOM 2040 O O . ASP A 1 313 ? 14.334 -0.931 -33.985 1.00 66.38 313 ASP A O 1
ATOM 2044 N N . ASP A 1 314 ? 13.049 0.792 -34.635 1.00 69.44 314 ASP A N 1
ATOM 2045 C CA . ASP A 1 314 ? 13.776 1.865 -33.955 1.00 69.44 314 ASP A CA 1
ATOM 2046 C C . ASP A 1 314 ? 13.041 2.483 -32.750 1.00 69.44 314 ASP A C 1
ATOM 2048 O O . ASP A 1 314 ? 13.540 3.445 -32.168 1.00 69.44 314 ASP A O 1
ATOM 2052 N N . ALA A 1 315 ? 11.834 2.035 -32.398 1.00 64.38 315 ALA A N 1
ATOM 2053 C CA . ALA A 1 315 ? 11.084 2.611 -31.276 1.00 64.38 315 ALA A CA 1
ATOM 2054 C C . ALA A 1 315 ? 10.577 1.496 -30.363 1.00 64.38 315 ALA A C 1
ATOM 2056 O O . ALA A 1 315 ? 9.595 0.816 -30.646 1.00 64.38 315 ALA A O 1
ATOM 2057 N N . VAL A 1 316 ? 11.299 1.262 -29.279 1.00 84.62 316 VAL A N 1
ATOM 2058 C CA . VAL A 1 316 ? 10.886 0.355 -28.211 1.00 84.62 316 VAL A CA 1
ATOM 2059 C C . VAL A 1 316 ? 10.693 1.192 -26.961 1.00 84.62 316 VAL A C 1
ATOM 2061 O O . VAL A 1 316 ? 11.457 2.125 -26.736 1.00 84.62 316 VAL A O 1
ATOM 2064 N N . GLY A 1 317 ? 9.663 0.901 -26.168 1.00 90.56 317 GLY A N 1
ATOM 2065 C CA . GLY A 1 317 ? 9.430 1.625 -24.919 1.00 90.56 317 GLY A CA 1
ATOM 2066 C C . GLY A 1 317 ? 10.351 1.147 -23.793 1.00 90.56 317 GLY A C 1
ATOM 2067 O O . GLY A 1 317 ? 10.686 -0.036 -23.734 1.00 90.56 317 GLY A O 1
ATOM 2068 N N . SER A 1 318 ? 10.738 2.042 -22.884 1.00 93.62 318 SER A N 1
ATOM 2069 C CA . SER A 1 318 ? 11.435 1.709 -21.636 1.00 93.62 318 SER A CA 1
ATOM 2070 C C . SER A 1 318 ? 10.484 1.207 -20.550 1.00 93.62 318 SER A C 1
ATOM 2072 O O . SER A 1 318 ? 9.275 1.464 -20.593 1.00 93.62 318 SER A O 1
ATOM 2074 N N . GLY A 1 319 ? 11.034 0.497 -19.561 1.00 94.75 319 GLY A N 1
ATOM 2075 C CA . GLY A 1 319 ? 10.252 -0.038 -18.450 1.00 94.75 319 GLY A CA 1
ATOM 2076 C C . GLY A 1 319 ? 9.675 1.059 -17.548 1.00 94.75 319 GLY A C 1
ATOM 2077 O O . GLY A 1 319 ? 10.303 2.097 -17.320 1.00 94.75 319 GLY A O 1
ATOM 2078 N N . ALA A 1 320 ? 8.473 0.835 -17.024 1.00 96.94 320 ALA A N 1
ATOM 2079 C CA . ALA A 1 320 ? 7.805 1.713 -16.074 1.00 96.94 320 ALA A CA 1
ATOM 2080 C C . ALA A 1 320 ? 8.017 1.249 -14.629 1.00 96.94 320 ALA A C 1
ATOM 2082 O O . ALA A 1 320 ? 8.119 0.056 -14.354 1.00 96.94 320 ALA A O 1
ATOM 2083 N N . GLY A 1 321 ? 8.068 2.189 -13.689 1.00 97.31 321 GLY A N 1
ATOM 2084 C CA . GLY A 1 321 ? 8.277 1.875 -12.281 1.00 97.31 321 GLY A CA 1
ATOM 2085 C C . GLY A 1 321 ? 7.029 1.349 -11.568 1.00 97.31 321 GLY A C 1
ATOM 2086 O O . GLY A 1 321 ? 5.895 1.617 -11.979 1.00 97.31 321 GLY A O 1
ATOM 2087 N N . GLY A 1 322 ? 7.244 0.622 -10.472 1.00 97.94 322 GLY A N 1
ATOM 2088 C CA . GLY A 1 322 ? 6.190 0.145 -9.574 1.00 97.94 322 GLY A CA 1
ATOM 2089 C C . GLY A 1 322 ? 5.655 1.243 -8.648 1.00 97.94 322 GLY A C 1
ATOM 2090 O O . GLY A 1 322 ? 6.371 2.184 -8.291 1.00 97.94 322 GLY A O 1
ATOM 2091 N N . GLY A 1 323 ? 4.384 1.138 -8.259 1.00 98.00 323 GLY A N 1
ATOM 2092 C CA . GLY A 1 323 ? 3.767 1.997 -7.245 1.00 98.00 323 GLY A CA 1
ATOM 2093 C C . GLY A 1 323 ? 4.199 1.604 -5.833 1.00 98.00 323 GLY A C 1
ATOM 2094 O O . GLY A 1 323 ? 4.518 0.441 -5.583 1.00 98.00 323 GLY A O 1
ATOM 2095 N N . SER A 1 324 ? 4.227 2.548 -4.893 1.00 97.69 324 SER A N 1
ATOM 2096 C CA . SER A 1 324 ? 4.578 2.221 -3.507 1.00 97.69 324 SER A CA 1
ATOM 2097 C C . SER A 1 324 ? 3.418 1.563 -2.769 1.00 97.69 324 SER A C 1
ATOM 2099 O O . SER A 1 324 ? 2.253 1.707 -3.146 1.00 97.69 324 SER A O 1
ATOM 2101 N N . GLY A 1 325 ? 3.736 0.828 -1.703 1.00 97.06 325 GLY A N 1
ATOM 2102 C CA . GLY A 1 325 ? 2.722 0.363 -0.763 1.00 97.06 325 GLY A CA 1
ATOM 2103 C C . GLY A 1 325 ? 2.040 1.540 -0.059 1.00 97.06 325 GLY A C 1
ATOM 2104 O O . GLY A 1 325 ? 2.552 2.658 -0.027 1.00 97.06 325 GLY A O 1
ATOM 2105 N N . GLY A 1 326 ? 0.871 1.284 0.511 1.00 97.38 326 GLY A N 1
ATOM 2106 C CA . GLY A 1 326 ? 0.045 2.275 1.184 1.00 97.38 326 GLY A CA 1
ATOM 2107 C C . GLY A 1 326 ? 0.164 2.249 2.708 1.00 97.38 326 GLY A C 1
ATOM 2108 O O . GLY A 1 326 ? 1.213 1.920 3.258 1.00 97.38 326 GLY A O 1
ATOM 2109 N N . VAL A 1 327 ? -0.901 2.623 3.414 1.00 97.69 327 VAL A N 1
ATOM 2110 C CA . VAL A 1 327 ? -0.889 2.763 4.881 1.00 97.69 327 VAL A CA 1
ATOM 2111 C C . VAL A 1 327 ? -1.860 1.789 5.518 1.00 97.69 327 VAL A C 1
ATOM 2113 O O . VAL A 1 327 ? -3.029 1.740 5.149 1.00 97.69 327 VAL A O 1
ATOM 2116 N N . ILE A 1 328 ? -1.385 1.065 6.528 1.00 97.69 328 ILE A N 1
ATOM 2117 C CA . ILE A 1 328 ? -2.224 0.304 7.450 1.00 97.69 328 ILE A CA 1
ATOM 2118 C C . ILE A 1 328 ? -2.067 0.925 8.835 1.00 97.69 328 ILE A C 1
ATOM 2120 O O . ILE A 1 328 ? -0.985 0.874 9.419 1.00 97.69 328 ILE A O 1
ATOM 2124 N N . LEU A 1 329 ? -3.139 1.512 9.359 1.00 97.38 329 LEU A N 1
ATOM 2125 C CA . LEU A 1 329 ? -3.179 2.144 10.674 1.00 97.38 329 LEU A CA 1
ATOM 2126 C C . LEU A 1 329 ? -4.153 1.394 11.590 1.00 97.38 329 LEU A C 1
ATOM 2128 O O . LEU A 1 329 ? -5.338 1.304 11.291 1.00 97.38 329 LEU A O 1
ATOM 2132 N N . LEU A 1 330 ? -3.662 0.863 12.708 1.00 97.19 330 LEU A N 1
ATOM 2133 C CA . LEU A 1 330 ? -4.467 0.172 13.719 1.00 97.19 330 LEU A CA 1
ATOM 2134 C C . LEU A 1 330 ? -4.460 0.987 15.013 1.00 97.19 330 LEU A C 1
ATOM 2136 O O . LEU A 1 330 ? -3.395 1.187 15.588 1.00 97.19 330 LEU A O 1
ATOM 2140 N N . GLU A 1 331 ? -5.617 1.437 15.490 1.00 96.19 331 GLU A N 1
ATOM 2141 C CA . GLU A 1 331 ? -5.744 2.249 16.707 1.00 96.19 331 GLU A CA 1
ATOM 2142 C C . GLU A 1 331 ? -6.751 1.622 17.671 1.00 96.19 331 GLU A C 1
ATOM 2144 O O . GLU A 1 331 ? -7.957 1.685 17.449 1.00 96.19 331 GLU A O 1
ATOM 2149 N N . ALA A 1 332 ? -6.270 1.016 18.751 1.00 94.38 332 ALA A N 1
ATOM 2150 C CA . ALA A 1 332 ? -7.120 0.475 19.808 1.00 94.38 332 ALA A CA 1
ATOM 2151 C C . ALA A 1 332 ? -6.310 0.287 21.088 1.00 94.38 332 ALA A C 1
ATOM 2153 O O . ALA A 1 332 ? -5.098 0.081 21.001 1.00 94.38 332 ALA A O 1
ATOM 2154 N N . PRO A 1 333 ? -6.937 0.279 22.278 1.00 92.62 333 PRO A N 1
ATOM 2155 C CA . PRO A 1 333 ? -6.225 -0.013 23.515 1.00 92.62 333 PRO A CA 1
ATOM 2156 C C . PRO A 1 333 ? -5.379 -1.284 23.449 1.00 92.62 333 PRO A C 1
ATOM 2158 O O . PRO A 1 333 ? -4.224 -1.270 23.880 1.00 92.62 333 PRO A O 1
ATOM 2161 N N . THR A 1 334 ? -5.936 -2.338 22.845 1.00 93.50 334 THR A N 1
ATOM 2162 C CA . THR A 1 334 ? -5.239 -3.595 22.563 1.00 93.50 334 THR A CA 1
ATOM 2163 C C . THR A 1 334 ? -5.315 -3.932 21.076 1.00 93.50 334 THR A C 1
ATOM 2165 O O . THR A 1 334 ? -6.386 -3.892 20.477 1.00 93.50 334 THR A O 1
ATOM 2168 N N . VAL A 1 335 ? -4.181 -4.314 20.485 1.00 96.12 335 VAL A N 1
ATOM 2169 C CA . VAL A 1 335 ? -4.102 -4.816 19.106 1.00 96.12 335 VAL A CA 1
ATOM 2170 C C . VAL A 1 335 ? -3.406 -6.173 19.121 1.00 96.12 335 VAL A C 1
ATOM 2172 O O . VAL A 1 335 ? -2.268 -6.281 19.575 1.00 96.12 335 VAL A O 1
ATOM 2175 N N . THR A 1 336 ? -4.077 -7.201 18.602 1.00 96.75 336 THR A N 1
ATOM 2176 C CA . THR A 1 336 ? -3.527 -8.555 18.446 1.00 96.75 336 THR A CA 1
ATOM 2177 C C . THR A 1 336 ? -3.497 -8.931 16.972 1.00 96.75 336 THR A C 1
ATOM 2179 O O . THR A 1 336 ? -4.496 -8.783 16.270 1.00 96.75 336 THR A O 1
ATOM 2182 N N . VAL A 1 337 ? -2.363 -9.447 16.494 1.00 96.56 337 VAL A N 1
ATOM 2183 C CA . VAL A 1 337 ? -2.197 -9.841 15.090 1.00 96.56 337 VAL A CA 1
ATOM 2184 C C . VAL A 1 337 ? -1.677 -11.269 15.019 1.00 96.56 337 VAL A C 1
ATOM 2186 O O . VAL A 1 337 ? -0.486 -11.513 15.155 1.00 96.56 337 VAL A O 1
ATOM 2189 N N . ALA A 1 338 ? -2.573 -12.223 14.779 1.00 97.19 338 ALA A N 1
ATOM 2190 C CA . ALA A 1 338 ? -2.207 -13.598 14.447 1.00 97.19 338 ALA A CA 1
ATOM 2191 C C . ALA A 1 338 ? -2.067 -13.808 12.928 1.00 97.19 338 ALA A C 1
ATOM 2193 O O . ALA A 1 338 ? -1.327 -14.694 12.502 1.00 97.19 338 ALA A O 1
ATOM 2194 N N . GLY A 1 339 ? -2.778 -13.004 12.131 1.00 96.31 339 GLY A N 1
ATOM 2195 C CA . GLY A 1 339 ? -2.796 -13.054 10.669 1.00 96.31 339 GLY A CA 1
ATOM 2196 C C . GLY A 1 339 ? -1.722 -12.199 9.995 1.00 96.31 339 GLY A C 1
ATOM 2197 O O . GLY A 1 339 ? -0.549 -12.235 10.376 1.00 96.31 339 GLY A O 1
ATOM 2198 N N . ARG A 1 340 ? -2.109 -11.454 8.950 1.00 96.25 340 ARG A N 1
ATOM 2199 C CA . ARG A 1 340 ? -1.173 -10.726 8.071 1.00 96.25 340 ARG A CA 1
ATOM 2200 C C . ARG A 1 340 ? -1.461 -9.226 7.986 1.00 96.25 340 ARG A C 1
ATOM 2202 O O . ARG A 1 340 ? -2.582 -8.833 7.688 1.00 96.25 340 ARG A O 1
ATOM 2209 N N . LEU A 1 341 ? -0.430 -8.398 8.144 1.00 95.88 341 LEU A N 1
ATOM 2210 C CA . LEU A 1 341 ? -0.448 -6.981 7.757 1.00 95.88 341 LEU A CA 1
ATOM 2211 C C . LEU A 1 341 ? 0.533 -6.790 6.602 1.00 95.88 341 LEU A C 1
ATOM 2213 O O . LEU A 1 341 ? 1.702 -7.160 6.728 1.00 95.88 341 LEU A O 1
ATOM 2217 N N . TRP A 1 342 ? 0.060 -6.293 5.460 1.00 96.00 342 TRP A N 1
ATOM 2218 C CA . TRP A 1 342 ? 0.827 -6.351 4.214 1.00 96.00 342 TRP A CA 1
ATOM 2219 C C . TRP A 1 342 ? 0.705 -5.058 3.397 1.00 96.00 342 TRP A C 1
ATOM 2221 O O . TRP A 1 342 ? -0.329 -4.773 2.816 1.00 96.00 342 TRP A O 1
ATOM 2231 N N . ALA A 1 343 ? 1.768 -4.274 3.295 1.00 96.31 343 ALA A N 1
ATOM 2232 C CA . ALA A 1 343 ? 1.852 -3.063 2.483 1.00 96.31 343 ALA A CA 1
ATOM 2233 C C . ALA A 1 343 ? 3.144 -3.041 1.637 1.00 96.31 343 ALA A C 1
ATOM 2235 O O . ALA A 1 343 ? 3.952 -2.124 1.776 1.00 96.31 343 ALA A O 1
ATOM 2236 N N . PRO A 1 344 ? 3.416 -4.057 0.796 1.00 96.69 344 PRO A N 1
ATOM 2237 C CA . PRO A 1 344 ? 4.565 -4.028 -0.109 1.00 96.69 344 PRO A CA 1
ATOM 2238 C C . PRO A 1 344 ? 4.352 -3.020 -1.252 1.00 96.69 344 PRO A C 1
ATOM 2240 O O . PRO A 1 344 ? 3.214 -2.744 -1.625 1.00 96.69 344 PRO A O 1
ATOM 2243 N N . GLY A 1 345 ? 5.424 -2.492 -1.836 1.00 96.81 345 GLY A N 1
ATOM 2244 C CA . GLY A 1 345 ? 5.352 -1.798 -3.129 1.00 96.81 345 GLY A CA 1
ATOM 2245 C C . GLY A 1 345 ? 5.262 -2.787 -4.290 1.00 96.81 345 GLY A C 1
ATOM 2246 O O . GLY A 1 345 ? 5.548 -3.961 -4.099 1.00 96.81 345 GLY A O 1
ATOM 2247 N N . GLY A 1 346 ? 4.864 -2.336 -5.477 1.00 97.25 346 GLY A N 1
ATOM 2248 C CA . GLY A 1 346 ? 4.808 -3.158 -6.690 1.00 97.25 346 GLY A CA 1
ATOM 2249 C C . GLY A 1 346 ? 6.155 -3.257 -7.413 1.00 97.25 346 GLY A C 1
ATOM 2250 O O . GLY A 1 346 ? 7.037 -2.414 -7.235 1.00 97.25 346 GLY A O 1
ATOM 2251 N N . GLY A 1 347 ? 6.318 -4.277 -8.252 1.00 96.62 347 GLY A N 1
ATOM 2252 C CA . GLY A 1 347 ? 7.506 -4.448 -9.089 1.00 96.62 347 GLY A CA 1
ATOM 2253 C C . GLY A 1 347 ? 7.555 -3.454 -10.253 1.00 96.62 347 GLY A C 1
ATOM 2254 O O . GLY A 1 347 ? 6.523 -3.040 -10.783 1.00 96.62 347 GLY A O 1
ATOM 2255 N N . GLY A 1 348 ? 8.758 -3.069 -10.680 1.00 96.56 348 GLY A N 1
ATOM 2256 C CA . GLY A 1 348 ? 8.957 -2.354 -11.943 1.00 96.56 348 GLY A CA 1
ATOM 2257 C C . GLY A 1 348 ? 8.729 -3.275 -13.144 1.00 96.56 348 GLY A C 1
ATOM 2258 O O . GLY A 1 348 ? 8.756 -4.494 -13.008 1.00 96.56 348 GLY A O 1
ATOM 2259 N N . SER A 1 349 ? 8.518 -2.723 -14.333 1.00 96.06 349 SER A N 1
ATOM 2260 C CA . SER A 1 349 ? 8.376 -3.508 -15.562 1.00 96.06 349 SER A CA 1
ATOM 2261 C C . SER A 1 349 ? 9.707 -3.673 -16.294 1.00 96.06 349 SER A C 1
ATOM 2263 O O . SER A 1 349 ? 10.627 -2.864 -16.137 1.00 96.06 349 SER A O 1
ATOM 2265 N N . ALA A 1 350 ? 9.784 -4.667 -17.174 1.00 94.50 350 ALA A N 1
ATOM 2266 C CA . ALA A 1 350 ? 10.855 -4.742 -18.155 1.00 94.50 350 ALA A CA 1
ATOM 2267 C C . ALA A 1 350 ? 10.622 -3.769 -19.326 1.00 94.50 350 ALA A C 1
ATOM 2269 O O . ALA A 1 350 ? 9.507 -3.283 -19.559 1.00 94.50 350 ALA A O 1
ATOM 2270 N N . THR A 1 351 ? 11.691 -3.496 -20.072 1.00 91.62 351 THR A N 1
ATOM 2271 C CA . THR A 1 351 ? 11.625 -2.833 -21.386 1.00 91.62 351 THR A CA 1
ATOM 2272 C C . THR A 1 351 ? 11.170 -3.794 -22.486 1.00 91.62 351 THR A C 1
ATOM 2274 O O . THR A 1 351 ? 11.380 -5.003 -22.391 1.00 91.62 351 THR A O 1
ATOM 2277 N N . ALA A 1 352 ? 10.628 -3.236 -23.569 1.00 89.88 352 ALA A N 1
ATOM 2278 C CA . ALA A 1 352 ? 10.441 -3.942 -24.826 1.00 89.88 352 ALA A CA 1
ATOM 2279 C C . ALA A 1 352 ? 11.772 -4.044 -25.580 1.00 89.88 352 ALA A C 1
ATOM 2281 O O . ALA A 1 352 ? 12.672 -3.215 -25.405 1.00 89.88 352 ALA A O 1
ATOM 2282 N N . ILE A 1 353 ? 11.864 -5.033 -26.460 1.00 85.75 353 ILE A N 1
ATOM 2283 C CA . ILE A 1 353 ? 12.873 -5.117 -27.519 1.00 85.75 353 ILE A CA 1
ATOM 2284 C C . ILE A 1 353 ? 12.149 -5.195 -28.870 1.00 85.75 353 ILE A C 1
ATOM 2286 O O . ILE A 1 353 ? 10.932 -5.410 -28.897 1.00 85.75 353 ILE A O 1
ATOM 2290 N N . PRO A 1 354 ? 12.839 -5.016 -30.011 1.00 83.38 354 PRO A N 1
ATOM 2291 C CA . PRO A 1 354 ? 12.191 -5.211 -31.298 1.00 83.38 354 PRO A CA 1
ATOM 2292 C C . PRO A 1 354 ? 11.532 -6.592 -31.333 1.00 83.38 354 PRO A C 1
ATOM 2294 O O . PRO A 1 354 ? 12.165 -7.593 -30.991 1.00 83.38 354 PRO A O 1
ATOM 2297 N N . TRP A 1 355 ? 10.260 -6.633 -31.731 1.00 83.81 355 TRP A N 1
ATOM 2298 C CA . TRP A 1 355 ? 9.468 -7.860 -31.878 1.00 83.81 355 TRP A CA 1
ATOM 2299 C C . TRP A 1 355 ? 9.026 -8.553 -30.581 1.00 83.81 355 TRP A C 1
ATOM 2301 O O . TRP A 1 355 ? 8.400 -9.612 -30.666 1.00 83.81 355 TRP A O 1
ATOM 2311 N N . THR A 1 356 ? 9.340 -8.015 -29.393 1.00 87.19 356 THR A N 1
ATOM 2312 C CA . THR A 1 356 ? 8.850 -8.575 -28.122 1.00 87.19 356 THR A CA 1
ATOM 2313 C C . THR A 1 356 ? 8.540 -7.491 -27.093 1.00 87.19 356 THR A C 1
ATOM 2315 O O . THR A 1 356 ? 9.385 -6.652 -26.778 1.00 87.19 356 THR A O 1
ATOM 2318 N N . ASP A 1 357 ? 7.336 -7.547 -26.526 1.00 90.62 357 ASP A N 1
ATOM 2319 C CA . ASP A 1 357 ? 6.949 -6.705 -25.393 1.00 90.62 357 ASP A CA 1
ATOM 2320 C C . ASP A 1 357 ? 7.803 -7.026 -24.151 1.00 90.62 357 ASP A C 1
ATOM 2322 O O . ASP A 1 357 ? 8.364 -8.118 -24.010 1.00 90.62 357 ASP A O 1
ATOM 2326 N N . GLY A 1 358 ? 7.924 -6.051 -23.253 1.00 91.38 358 GLY A N 1
ATOM 2327 C CA . GLY A 1 358 ? 8.469 -6.269 -21.917 1.00 91.38 358 GLY A CA 1
ATOM 2328 C C . GLY A 1 358 ? 7.392 -6.803 -20.979 1.00 91.38 358 GLY A C 1
ATOM 2329 O O . GLY A 1 358 ? 6.232 -6.405 -21.083 1.00 91.38 358 GLY A O 1
ATOM 2330 N N . ASP A 1 359 ? 7.768 -7.656 -20.030 1.00 94.50 359 ASP A N 1
ATOM 2331 C CA . ASP A 1 359 ? 6.838 -8.116 -19.001 1.00 94.50 359 ASP A CA 1
ATOM 2332 C C . ASP A 1 359 ? 6.515 -6.993 -17.999 1.00 94.50 359 ASP A C 1
ATOM 2334 O O . ASP A 1 359 ? 7.355 -6.143 -17.675 1.00 94.50 359 ASP A O 1
ATOM 2338 N N . GLY A 1 360 ? 5.282 -6.993 -17.489 1.00 95.38 360 GLY A N 1
ATOM 2339 C CA . GLY A 1 360 ? 4.891 -6.154 -16.355 1.00 95.38 360 GLY A CA 1
ATOM 2340 C C . GLY A 1 360 ? 5.533 -6.621 -15.047 1.00 95.38 360 GLY A C 1
ATOM 2341 O O . GLY A 1 360 ? 5.941 -7.774 -14.930 1.00 95.38 360 GLY A O 1
ATOM 2342 N N . GLY A 1 361 ? 5.622 -5.720 -14.070 1.00 95.75 361 GLY A N 1
ATOM 2343 C CA . GLY A 1 361 ? 5.948 -6.087 -12.691 1.00 95.75 361 GLY A CA 1
ATOM 2344 C C . GLY A 1 361 ? 4.730 -6.632 -11.946 1.00 95.75 361 GLY A C 1
ATOM 2345 O O . GLY A 1 361 ? 3.591 -6.368 -12.334 1.00 95.75 361 GLY A O 1
ATOM 2346 N N . ASP A 1 362 ? 4.969 -7.355 -10.855 1.00 96.56 362 ASP A N 1
ATOM 2347 C CA . ASP A 1 362 ? 3.900 -7.882 -10.011 1.00 96.56 362 ASP A CA 1
ATOM 2348 C C . ASP A 1 362 ? 3.303 -6.808 -9.094 1.00 96.56 362 ASP A C 1
ATOM 2350 O O . ASP A 1 362 ? 4.001 -5.933 -8.571 1.00 96.56 362 ASP A O 1
ATOM 2354 N N . ASP A 1 363 ? 2.002 -6.928 -8.832 1.00 97.31 363 ASP A N 1
ATOM 2355 C CA . ASP A 1 363 ? 1.320 -6.175 -7.782 1.00 97.31 363 ASP A CA 1
ATOM 2356 C C . ASP A 1 363 ? 1.732 -6.669 -6.384 1.00 97.31 363 ASP A C 1
ATOM 2358 O O . ASP A 1 363 ? 1.945 -7.862 -6.130 1.00 97.31 363 ASP A O 1
ATOM 2362 N N . GLY A 1 364 ? 1.747 -5.747 -5.427 1.00 95.19 364 GLY A N 1
ATOM 2363 C CA . GLY A 1 364 ? 1.810 -6.040 -4.006 1.00 95.19 364 GLY A CA 1
ATOM 2364 C C . GLY A 1 364 ? 0.568 -6.792 -3.540 1.00 95.19 364 GLY A C 1
ATOM 2365 O O . GLY A 1 364 ? -0.489 -6.197 -3.363 1.00 95.19 364 GLY A O 1
ATOM 2366 N N . SER A 1 365 ? 0.696 -8.099 -3.297 1.00 93.88 365 SER A N 1
ATOM 2367 C CA . SER A 1 365 ? -0.424 -8.984 -2.945 1.00 93.88 365 SER A CA 1
ATOM 2368 C C . SER A 1 365 ? -0.148 -9.815 -1.685 1.00 93.88 365 SER A C 1
ATOM 2370 O O . SER A 1 365 ? 0.995 -9.948 -1.239 1.00 93.88 365 SER A O 1
ATOM 2372 N N . LEU A 1 366 ? -1.194 -10.406 -1.087 1.00 85.94 366 LEU A N 1
ATOM 2373 C CA . LEU A 1 366 ? -1.091 -11.301 0.077 1.00 85.94 366 LEU A CA 1
ATOM 2374 C C . LEU A 1 366 ? -0.484 -12.653 -0.335 1.00 85.94 366 LEU A C 1
ATOM 2376 O O . LEU A 1 366 ? -1.114 -13.700 -0.244 1.00 85.94 366 LEU A O 1
ATOM 2380 N N . GLY A 1 367 ? 0.773 -12.671 -0.761 1.00 74.25 367 GLY A N 1
ATOM 2381 C CA . GLY A 1 367 ? 1.403 -13.875 -1.309 1.00 74.25 367 GLY A CA 1
ATOM 2382 C C . GLY A 1 367 ? 2.696 -13.620 -2.073 1.00 74.25 367 GLY A C 1
ATOM 2383 O O . GLY A 1 367 ? 3.471 -14.555 -2.240 1.00 74.25 367 GLY A O 1
ATOM 2384 N N . SER A 1 368 ? 2.970 -12.372 -2.463 1.00 68.75 368 SER A N 1
ATOM 2385 C CA . SER A 1 368 ? 4.263 -11.975 -3.020 1.00 68.75 368 SER A CA 1
ATOM 2386 C C . SER A 1 368 ? 5.363 -12.185 -1.967 1.00 68.75 368 SER A C 1
ATOM 2388 O O . SER A 1 368 ? 5.442 -11.447 -0.980 1.00 68.75 368 SER A O 1
ATOM 2390 N N . ALA A 1 369 ? 6.164 -13.240 -2.103 1.00 57.00 369 ALA A N 1
ATOM 2391 C CA . ALA A 1 369 ? 7.233 -13.563 -1.163 1.00 57.00 369 ALA A CA 1
ATOM 2392 C C . ALA A 1 369 ? 8.484 -12.724 -1.445 1.00 57.00 369 ALA A C 1
ATOM 2394 O O . ALA A 1 369 ? 8.855 -12.557 -2.598 1.00 57.00 369 ALA A O 1
ATOM 2395 N N . PRO A 1 370 ? 9.232 -12.312 -0.411 1.00 69.75 370 PRO A N 1
ATOM 2396 C CA . PRO A 1 370 ? 8.910 -11.181 0.474 1.00 69.75 370 PRO A CA 1
ATOM 2397 C C . PRO A 1 370 ? 8.683 -9.825 -0.240 1.00 69.75 370 PRO A C 1
ATOM 2399 O O . PRO A 1 370 ? 8.383 -8.838 0.434 1.00 69.75 370 PRO A O 1
ATOM 2402 N N . GLN A 1 371 ? 8.851 -9.770 -1.563 1.00 85.00 371 GLN A N 1
ATOM 2403 C CA . GLN A 1 371 ? 8.792 -8.582 -2.410 1.00 85.00 371 GLN A CA 1
ATOM 2404 C C . GLN A 1 371 ? 8.119 -8.952 -3.745 1.00 85.00 371 GLN A C 1
ATOM 2406 O O . GLN A 1 371 ? 8.375 -10.041 -4.256 1.00 85.00 371 GLN A O 1
ATOM 2411 N N . PRO A 1 372 ? 7.253 -8.108 -4.326 1.00 90.62 372 PRO A N 1
ATOM 2412 C CA . PRO A 1 372 ? 6.738 -8.341 -5.677 1.00 90.62 372 PRO A CA 1
ATOM 2413 C C . PRO A 1 372 ? 7.867 -8.318 -6.707 1.00 90.62 372 PRO A C 1
ATOM 2415 O O . PRO A 1 372 ? 8.723 -7.429 -6.657 1.00 90.62 372 PRO A O 1
ATOM 2418 N N . SER A 1 373 ? 7.886 -9.291 -7.623 1.00 94.12 373 SER A N 1
ATOM 2419 C CA . SER A 1 373 ? 8.929 -9.379 -8.645 1.00 94.12 373 SER A CA 1
ATOM 2420 C C . SER A 1 373 ? 8.799 -8.256 -9.666 1.00 94.12 373 SER A C 1
ATOM 2422 O O . SER A 1 373 ? 7.698 -7.840 -10.029 1.00 94.12 373 SER A O 1
ATOM 2424 N N . GLY A 1 374 ? 9.938 -7.781 -10.162 1.00 92.69 374 GLY A N 1
ATOM 2425 C CA . GLY A 1 374 ? 9.954 -6.959 -11.362 1.00 92.69 374 GLY A CA 1
ATOM 2426 C C . GLY A 1 374 ? 9.753 -7.799 -12.626 1.00 92.69 374 GLY A C 1
ATOM 2427 O O . GLY A 1 374 ? 9.991 -9.008 -12.629 1.00 92.69 374 GLY A O 1
ATOM 2428 N N . GLY A 1 375 ? 9.342 -7.146 -13.710 1.00 92.62 375 GLY A N 1
ATOM 2429 C CA . GLY A 1 375 ? 9.179 -7.784 -15.011 1.00 92.62 375 GLY A CA 1
ATOM 2430 C C . GLY A 1 375 ? 10.497 -8.350 -15.537 1.00 92.62 375 GLY A C 1
ATOM 2431 O O . GLY A 1 375 ? 11.562 -7.736 -15.401 1.00 92.62 375 GLY A O 1
ATOM 2432 N N . THR A 1 376 ? 10.431 -9.521 -16.162 1.00 90.94 376 THR A N 1
ATOM 2433 C CA . THR A 1 376 ? 11.576 -10.151 -16.817 1.00 90.94 376 THR A CA 1
ATOM 2434 C C . THR A 1 376 ? 11.790 -9.599 -18.219 1.00 90.94 376 THR A C 1
ATOM 2436 O O . THR A 1 376 ? 10.852 -9.375 -18.979 1.00 90.94 376 THR A O 1
ATOM 2439 N N . ALA A 1 377 ? 13.046 -9.357 -18.583 1.00 79.56 377 ALA A N 1
ATOM 2440 C CA . ALA A 1 377 ? 13.374 -8.948 -19.940 1.00 79.56 377 ALA A CA 1
ATOM 2441 C C . ALA A 1 377 ? 13.283 -10.134 -20.909 1.00 79.56 377 ALA A C 1
ATOM 2443 O O . ALA A 1 377 ? 13.758 -11.237 -20.619 1.00 79.56 377 ALA A O 1
ATOM 2444 N N . SER A 1 378 ? 12.720 -9.898 -22.092 1.00 66.44 378 SER A N 1
ATOM 2445 C CA . SER A 1 378 ? 12.614 -10.900 -23.146 1.00 66.44 378 SER A CA 1
ATOM 2446 C C . SER A 1 378 ? 13.973 -11.120 -23.842 1.00 66.44 378 SER A C 1
ATOM 2448 O O . SER A 1 378 ? 14.435 -10.326 -24.651 1.00 66.44 378 SER A O 1
ATOM 2450 N N . SER A 1 379 ? 14.615 -12.258 -23.550 1.00 60.47 379 SER A N 1
ATOM 2451 C CA . SER A 1 379 ? 15.812 -12.833 -24.204 1.00 60.47 379 SER A CA 1
ATOM 2452 C C . SER A 1 379 ? 17.203 -12.219 -23.923 1.00 60.47 379 SER A C 1
ATOM 2454 O O . SER A 1 379 ? 17.406 -11.020 -23.764 1.00 60.47 379 SER A O 1
ATOM 2456 N N . SER A 1 380 ? 18.210 -13.100 -23.915 1.00 51.94 380 SER A N 1
ATOM 2457 C CA . SER A 1 380 ? 19.634 -12.823 -23.670 1.00 51.94 380 SER A CA 1
ATOM 2458 C C . SER A 1 380 ? 20.464 -12.567 -24.942 1.00 51.94 380 SER A C 1
ATOM 2460 O O . SER A 1 380 ? 21.680 -12.409 -24.853 1.00 51.94 380 SER A O 1
ATOM 2462 N N . ALA A 1 381 ? 19.854 -12.545 -26.133 1.00 43.81 381 ALA A N 1
ATOM 2463 C CA . ALA A 1 381 ? 20.589 -12.774 -27.385 1.00 43.81 381 ALA A CA 1
ATOM 2464 C C . ALA A 1 381 ? 21.018 -11.521 -28.180 1.00 43.81 381 ALA A C 1
ATOM 2466 O O . ALA A 1 381 ? 21.728 -11.672 -29.171 1.00 43.81 381 ALA A O 1
ATOM 2467 N N . ALA A 1 382 ? 20.665 -10.298 -27.767 1.00 40.72 382 ALA A N 1
ATOM 2468 C CA . ALA A 1 382 ? 21.103 -9.085 -28.477 1.00 40.72 382 ALA A CA 1
ATOM 2469 C C . ALA A 1 382 ? 21.342 -7.853 -27.582 1.00 40.72 382 ALA A C 1
ATOM 2471 O O . ALA A 1 382 ? 21.358 -6.746 -28.094 1.00 40.72 382 ALA A O 1
ATOM 2472 N N . GLY A 1 383 ? 21.566 -8.028 -26.272 1.00 45.25 383 GLY A N 1
ATOM 2473 C CA . GLY A 1 383 ? 21.713 -6.917 -25.313 1.00 45.25 383 GLY A CA 1
ATOM 2474 C C . GLY A 1 383 ? 20.430 -6.676 -24.522 1.00 45.25 383 GLY A C 1
ATOM 2475 O O . GLY A 1 383 ? 19.866 -5.592 -24.598 1.00 45.25 383 GLY A O 1
ATOM 2476 N N . GLY A 1 384 ? 19.970 -7.735 -23.842 1.00 49.59 384 GLY A N 1
ATOM 2477 C CA . GLY A 1 384 ? 18.650 -7.860 -23.225 1.00 49.59 384 GLY A CA 1
ATOM 2478 C C . GLY A 1 384 ? 18.186 -6.635 -22.446 1.00 49.59 384 GLY A C 1
ATOM 2479 O O . GLY A 1 384 ? 18.984 -5.899 -21.869 1.00 49.59 384 GLY A O 1
ATOM 2480 N N . GLY A 1 385 ? 16.869 -6.456 -22.451 1.00 53.66 385 GLY A N 1
ATOM 2481 C CA . GLY A 1 385 ? 16.190 -5.405 -21.724 1.00 53.66 385 GLY A CA 1
ATOM 2482 C C . GLY A 1 385 ? 16.605 -5.288 -20.252 1.00 53.66 385 GLY A C 1
ATOM 2483 O O . GLY A 1 385 ? 16.932 -6.292 -19.622 1.00 53.66 385 GLY A O 1
ATOM 2484 N N . GLY A 1 386 ? 16.523 -4.094 -19.665 1.00 56.97 386 GLY A N 1
ATOM 2485 C CA . GLY A 1 386 ? 16.559 -3.971 -18.214 1.00 56.97 386 GLY A CA 1
ATOM 2486 C C . GLY A 1 386 ? 15.353 -4.668 -17.583 1.00 56.97 386 GLY A C 1
ATOM 2487 O O . GLY A 1 386 ? 14.216 -4.396 -17.979 1.00 56.97 386 GLY A O 1
ATOM 2488 N N . SER A 1 387 ? 15.583 -5.562 -16.618 1.00 75.56 387 SER A N 1
ATOM 2489 C CA . SER A 1 387 ? 14.512 -6.121 -15.787 1.00 75.56 387 SER A CA 1
ATOM 2490 C C . SER A 1 387 ? 13.887 -5.038 -14.911 1.00 75.56 387 SER A C 1
ATOM 2492 O O . SER A 1 387 ? 14.525 -4.034 -14.593 1.00 75.56 387 SER A O 1
ATOM 2494 N N . GLY A 1 388 ? 12.650 -5.246 -14.481 1.00 65.44 388 GLY A N 1
ATOM 2495 C CA . GLY A 1 388 ? 12.076 -4.434 -13.421 1.00 65.44 388 GLY A CA 1
ATOM 2496 C C . GLY A 1 388 ? 12.782 -4.669 -12.084 1.00 65.44 388 GLY A C 1
ATOM 2497 O O . GLY A 1 388 ? 13.237 -5.781 -11.814 1.00 65.44 388 GLY A O 1
ATOM 2498 N N . GLY A 1 389 ? 12.848 -3.649 -11.234 1.00 64.06 389 GLY A N 1
ATOM 2499 C CA . GLY A 1 389 ? 13.248 -3.820 -9.837 1.00 64.06 389 GLY A CA 1
ATOM 2500 C C . GLY A 1 389 ? 12.136 -4.466 -9.005 1.00 64.06 389 GLY A C 1
ATOM 2501 O O . GLY A 1 389 ? 10.953 -4.220 -9.256 1.00 64.06 389 GLY A O 1
ATOM 2502 N N . MET A 1 390 ? 12.498 -5.277 -8.008 1.00 82.12 390 MET A N 1
ATOM 2503 C CA . MET A 1 390 ? 11.539 -5.796 -7.028 1.00 82.12 390 MET A CA 1
ATOM 2504 C C . MET A 1 390 ? 10.970 -4.669 -6.153 1.00 82.12 390 MET A C 1
ATOM 2506 O O . MET A 1 390 ? 11.656 -3.687 -5.858 1.00 82.12 390 MET A O 1
ATOM 2510 N N . GLY A 1 391 ? 9.716 -4.801 -5.720 1.00 70.38 391 GLY A N 1
ATOM 2511 C CA . GLY A 1 391 ? 9.104 -3.855 -4.783 1.00 70.38 391 GLY A CA 1
ATOM 2512 C C . GLY A 1 391 ? 9.696 -3.953 -3.370 1.00 70.38 391 GLY A C 1
ATOM 2513 O O . GLY A 1 391 ? 10.225 -4.983 -2.971 1.00 70.38 391 GLY A O 1
ATOM 2514 N N . GLY A 1 392 ? 9.590 -2.902 -2.566 1.00 65.62 392 GLY A N 1
ATOM 2515 C CA . GLY A 1 392 ? 9.914 -2.923 -1.144 1.00 65.62 392 GLY A CA 1
ATOM 2516 C C . GLY A 1 392 ? 8.892 -3.738 -0.348 1.00 65.62 392 GLY A C 1
ATOM 2517 O O . GLY A 1 392 ? 7.696 -3.713 -0.634 1.00 65.62 392 GLY A O 1
ATOM 2518 N N . GLY A 1 393 ? 9.343 -4.454 0.674 1.00 80.50 393 GLY A N 1
ATOM 2519 C CA . GLY A 1 393 ? 8.524 -5.343 1.490 1.00 80.50 393 GLY A CA 1
ATOM 2520 C C . GLY A 1 393 ? 9.166 -5.651 2.840 1.00 80.50 393 GLY A C 1
ATOM 2521 O O . GLY A 1 393 ? 9.709 -4.759 3.483 1.00 80.50 393 GLY A O 1
ATOM 2522 N N . ALA A 1 394 ? 9.069 -6.914 3.271 1.00 82.12 394 ALA A N 1
ATOM 2523 C CA . ALA A 1 394 ? 9.380 -7.395 4.622 1.00 82.12 394 ALA A CA 1
ATOM 2524 C C . ALA A 1 394 ? 10.568 -6.685 5.311 1.00 82.12 394 ALA A C 1
ATOM 2526 O O . ALA A 1 394 ? 10.355 -5.792 6.124 1.00 82.12 394 ALA A O 1
ATOM 2527 N N . VAL A 1 395 ? 11.814 -7.081 5.036 1.00 84.19 395 VAL A N 1
ATOM 2528 C CA . VAL A 1 395 ? 13.000 -6.466 5.672 1.00 84.19 395 VAL A CA 1
ATOM 2529 C C . VAL A 1 395 ? 13.566 -5.335 4.812 1.00 84.19 395 VAL A C 1
ATOM 2531 O O . VAL A 1 395 ? 13.961 -4.297 5.340 1.00 84.19 395 VAL A O 1
ATOM 2534 N N . THR A 1 396 ? 13.583 -5.524 3.494 1.00 91.69 396 THR A N 1
ATOM 2535 C CA . THR A 1 396 ? 14.009 -4.508 2.531 1.00 91.69 396 THR A CA 1
ATOM 2536 C C . THR A 1 396 ? 12.820 -3.625 2.196 1.00 91.69 396 THR A C 1
ATOM 2538 O O . THR A 1 396 ? 11.965 -4.016 1.409 1.00 91.69 396 THR A O 1
ATOM 2541 N N . ILE A 1 397 ? 12.746 -2.453 2.819 1.00 94.38 397 ILE A N 1
ATOM 2542 C CA . ILE A 1 397 ? 11.625 -1.526 2.621 1.00 94.38 397 ILE A CA 1
ATOM 2543 C C . ILE A 1 397 ? 11.754 -0.717 1.331 1.00 94.38 397 ILE A C 1
ATOM 2545 O O . ILE A 1 397 ? 10.745 -0.292 0.782 1.00 94.38 397 ILE A O 1
ATOM 2549 N N . ASP A 1 398 ? 12.966 -0.517 0.825 1.00 96.31 398 ASP A N 1
ATOM 2550 C CA . ASP A 1 398 ? 13.195 0.208 -0.422 1.00 96.31 398 ASP A CA 1
ATOM 2551 C C . ASP A 1 398 ? 12.914 -0.683 -1.638 1.00 96.31 398 ASP A C 1
ATOM 2553 O O . ASP A 1 398 ? 13.129 -1.897 -1.603 1.00 96.31 398 ASP A O 1
ATOM 2557 N N . GLY A 1 399 ? 12.431 -0.075 -2.719 1.00 95.62 399 GLY A N 1
ATOM 2558 C CA . GLY A 1 399 ? 12.328 -0.735 -4.014 1.00 95.62 399 GLY A CA 1
ATOM 2559 C C . GLY A 1 399 ? 13.698 -0.874 -4.677 1.00 95.62 399 GLY A C 1
ATOM 2560 O O . GLY A 1 399 ? 14.569 -0.014 -4.537 1.00 95.62 399 GLY A O 1
ATOM 2561 N N . GLU A 1 400 ? 13.900 -1.952 -5.427 1.00 96.69 400 GLU A N 1
ATOM 2562 C CA . GLU A 1 400 ? 15.153 -2.173 -6.145 1.00 96.69 400 GLU A CA 1
ATOM 2563 C C . GLU A 1 400 ? 15.227 -1.353 -7.432 1.00 96.69 400 GLU A C 1
ATOM 2565 O O . GLU A 1 400 ? 14.214 -1.026 -8.059 1.00 96.69 400 GLU A O 1
ATOM 2570 N N . ALA A 1 401 ? 16.448 -1.033 -7.854 1.00 96.75 401 ALA A N 1
ATOM 2571 C CA . ALA A 1 401 ? 16.664 -0.386 -9.137 1.00 96.75 401 ALA A CA 1
ATOM 2572 C C . ALA A 1 401 ? 16.274 -1.309 -10.306 1.00 96.75 401 ALA A C 1
ATOM 2574 O O . ALA A 1 401 ? 16.437 -2.527 -10.232 1.00 96.75 401 ALA A O 1
ATOM 2575 N N . GLY A 1 402 ? 15.785 -0.713 -11.394 1.00 94.31 402 GLY A N 1
ATOM 2576 C CA . GLY A 1 402 ? 15.614 -1.410 -12.665 1.00 94.31 402 GLY A CA 1
ATOM 2577 C C . GLY A 1 402 ? 16.965 -1.771 -13.286 1.00 94.31 402 GLY A C 1
ATOM 2578 O O . GLY A 1 402 ? 17.975 -1.119 -13.025 1.00 94.31 402 GLY A O 1
ATOM 2579 N N . GLY A 1 403 ? 16.986 -2.809 -14.118 1.00 92.06 403 GLY A N 1
ATOM 2580 C CA . GLY A 1 403 ? 18.188 -3.246 -14.817 1.00 92.06 403 GLY A CA 1
ATOM 2581 C C . GLY A 1 403 ? 18.682 -2.204 -15.822 1.00 92.06 403 GLY A C 1
ATOM 2582 O O . GLY A 1 403 ? 17.898 -1.653 -16.600 1.00 92.06 403 GLY A O 1
ATOM 2583 N N . ASP A 1 404 ? 19.989 -1.968 -15.820 1.00 90.81 404 ASP A N 1
ATOM 2584 C CA . ASP A 1 404 ? 20.677 -1.161 -16.829 1.00 90.81 404 ASP A CA 1
ATOM 2585 C C . ASP A 1 404 ? 20.945 -1.985 -18.097 1.00 90.81 404 ASP A C 1
ATOM 2587 O O . ASP A 1 404 ? 21.025 -3.216 -18.046 1.00 90.81 404 ASP A O 1
ATOM 2591 N N . ILE A 1 405 ? 21.179 -1.308 -19.228 1.00 83.94 405 ILE A N 1
ATOM 2592 C CA . ILE A 1 405 ? 21.693 -1.954 -20.446 1.00 83.94 405 ILE A CA 1
ATOM 2593 C C . ILE A 1 405 ? 23.034 -1.360 -20.870 1.00 83.94 405 ILE A C 1
ATOM 2595 O O . ILE A 1 405 ? 23.199 -0.146 -20.978 1.00 83.94 405 ILE A O 1
ATOM 2599 N N . PHE A 1 406 ? 23.987 -2.235 -21.209 1.00 76.50 406 PHE A N 1
ATOM 2600 C CA . PHE A 1 406 ? 25.307 -1.862 -21.715 1.00 76.50 406 PHE A CA 1
ATOM 2601 C C . PHE A 1 406 ? 25.514 -2.323 -23.168 1.00 76.50 406 PHE A C 1
ATOM 2603 O O . PHE A 1 406 ? 25.147 -3.433 -23.547 1.00 76.50 406 PHE A O 1
ATOM 2610 N N . GLY A 1 407 ? 26.162 -1.485 -23.985 1.00 70.94 407 GLY A N 1
ATOM 2611 C CA . GLY A 1 407 ? 26.712 -1.869 -25.297 1.00 70.94 407 GLY A CA 1
ATOM 2612 C C . GLY A 1 407 ? 25.821 -1.637 -26.525 1.00 70.94 407 GLY A C 1
ATOM 2613 O O . GLY A 1 407 ? 26.362 -1.396 -27.601 1.00 70.94 407 GLY A O 1
ATOM 2614 N N . TYR A 1 408 ? 24.496 -1.610 -26.376 1.00 77.25 408 TYR A N 1
ATOM 2615 C CA . TYR A 1 408 ? 23.546 -1.298 -27.455 1.00 77.25 408 TYR A CA 1
ATOM 2616 C C . TYR A 1 408 ? 22.560 -0.204 -27.025 1.00 77.25 408 TYR A C 1
ATOM 2618 O O . TYR A 1 408 ? 22.353 -0.037 -25.823 1.00 77.25 408 TYR A O 1
ATOM 2626 N N . PRO A 1 409 ? 21.968 0.566 -27.961 1.00 79.44 409 PRO A N 1
ATOM 2627 C CA . PRO A 1 409 ? 21.070 1.674 -27.640 1.00 79.44 409 PRO A CA 1
ATOM 2628 C C . PRO A 1 409 ? 19.674 1.184 -27.211 1.00 79.44 409 PRO A C 1
ATOM 2630 O O . PRO A 1 409 ? 18.677 1.631 -27.753 1.00 79.44 409 PRO A O 1
ATOM 2633 N N . PHE A 1 410 ? 19.591 0.244 -26.272 1.00 87.31 410 PHE A N 1
ATOM 2634 C CA . PHE A 1 410 ? 18.320 -0.210 -25.710 1.00 87.31 410 PHE A CA 1
ATOM 2635 C C . PHE A 1 410 ? 18.003 0.521 -24.407 1.00 87.31 410 PHE A C 1
ATOM 2637 O O . PHE A 1 410 ? 18.815 1.285 -23.872 1.00 87.31 410 PHE A O 1
ATOM 2644 N N . ASN A 1 411 ? 16.802 0.262 -23.903 1.00 90.38 411 ASN A N 1
ATOM 2645 C CA . ASN A 1 411 ? 16.208 1.043 -22.838 1.00 90.38 411 ASN A CA 1
ATOM 2646 C C . ASN A 1 411 ? 16.340 0.413 -21.453 1.00 90.38 411 ASN A C 1
ATOM 2648 O O . ASN A 1 411 ? 16.278 -0.800 -21.295 1.00 90.38 411 ASN A O 1
ATOM 2652 N N . GLY A 1 412 ? 16.404 1.244 -20.421 1.00 92.81 412 GLY A N 1
ATOM 2653 C CA . GLY A 1 412 ? 16.419 0.767 -19.040 1.00 92.81 412 GLY A CA 1
ATOM 2654 C C . GLY A 1 412 ? 15.094 0.142 -18.581 1.00 92.81 412 GLY A C 1
ATOM 2655 O O . GLY A 1 412 ? 14.011 0.491 -19.066 1.00 92.81 412 GLY A O 1
ATOM 2656 N N . GLY A 1 413 ? 15.185 -0.761 -17.603 1.00 94.69 413 GLY A N 1
ATOM 2657 C CA . GLY A 1 413 ? 14.032 -1.332 -16.897 1.00 94.69 413 GLY A CA 1
ATOM 2658 C C . GLY A 1 413 ? 13.434 -0.366 -15.871 1.00 94.69 413 GLY A C 1
ATOM 2659 O O . GLY A 1 413 ? 14.068 0.610 -15.475 1.00 94.69 413 GLY A O 1
ATOM 2660 N N . GLY A 1 414 ? 12.208 -0.612 -15.421 1.00 96.75 414 GLY A N 1
ATOM 2661 C CA . GLY A 1 414 ? 11.557 0.214 -14.403 1.00 96.75 414 GLY A CA 1
ATOM 2662 C C . GLY A 1 414 ? 12.041 -0.090 -12.983 1.00 96.75 414 GLY A C 1
ATOM 2663 O O . GLY A 1 414 ? 12.293 -1.244 -12.650 1.00 96.75 414 GLY A O 1
ATOM 2664 N N . GLY A 1 415 ? 12.137 0.919 -12.116 1.00 97.00 415 GLY A N 1
ATOM 2665 C CA . GLY A 1 415 ? 12.440 0.714 -10.691 1.00 97.00 415 GLY A CA 1
ATOM 2666 C C . GLY A 1 415 ? 11.247 0.159 -9.901 1.00 97.00 415 GLY A C 1
ATOM 2667 O O . GLY A 1 415 ? 10.101 0.506 -10.187 1.00 97.00 415 GLY A O 1
ATOM 2668 N N . GLY A 1 416 ? 11.487 -0.686 -8.897 1.00 97.00 416 GLY A N 1
ATOM 2669 C CA . GLY A 1 416 ? 10.435 -1.193 -8.005 1.00 97.00 416 GLY A CA 1
ATOM 2670 C C . GLY A 1 416 ? 9.922 -0.124 -7.038 1.00 97.00 416 GLY A C 1
ATOM 2671 O O . GLY A 1 416 ? 10.665 0.774 -6.652 1.00 97.00 416 GLY A O 1
ATOM 2672 N N . GLY A 1 417 ? 8.651 -0.179 -6.642 1.00 97.38 417 GLY A N 1
ATOM 2673 C CA . GLY A 1 417 ? 8.074 0.756 -5.671 1.00 97.38 417 GLY A CA 1
ATOM 2674 C C . GLY A 1 417 ? 8.486 0.422 -4.237 1.00 97.38 417 GLY A C 1
ATOM 2675 O O . GLY A 1 417 ? 8.578 -0.747 -3.887 1.00 97.38 417 GLY A O 1
ATOM 2676 N N . GLY A 1 418 ? 8.715 1.423 -3.391 1.00 96.50 418 GLY A N 1
ATOM 2677 C CA . GLY A 1 418 ? 9.026 1.243 -1.971 1.00 96.50 418 GLY A CA 1
ATOM 2678 C C . GLY A 1 418 ? 7.843 0.713 -1.157 1.00 96.50 418 GLY A C 1
ATOM 2679 O O . GLY A 1 418 ? 6.681 0.818 -1.558 1.00 96.50 418 GLY A O 1
ATOM 2680 N N . SER A 1 419 ? 8.123 0.147 0.014 1.00 96.00 419 SER A N 1
ATOM 2681 C CA . SER A 1 419 ? 7.090 -0.350 0.915 1.00 96.00 419 SER A CA 1
ATOM 2682 C C . SER A 1 419 ? 6.229 0.786 1.465 1.00 96.00 419 SER A C 1
ATOM 2684 O O . SER A 1 419 ? 6.668 1.925 1.674 1.00 96.00 419 SER A O 1
ATOM 2686 N N . GLY A 1 420 ? 4.996 0.424 1.780 1.00 96.38 420 GLY A N 1
ATOM 2687 C CA . GLY A 1 420 ? 4.086 1.215 2.578 1.00 96.38 420 GLY A CA 1
ATOM 2688 C C . GLY A 1 420 ? 4.446 1.212 4.061 1.00 96.38 420 GLY A C 1
ATOM 2689 O O . GLY A 1 420 ? 5.506 0.728 4.472 1.00 96.38 420 GLY A O 1
ATOM 2690 N N . CYS A 1 421 ? 3.542 1.761 4.864 1.00 96.12 421 CYS A N 1
ATOM 2691 C CA . CYS A 1 421 ? 3.693 1.927 6.303 1.00 96.12 421 CYS A CA 1
ATOM 2692 C C . CYS A 1 421 ? 2.703 1.033 7.055 1.00 96.12 421 CYS A C 1
ATOM 2694 O O . CYS A 1 421 ? 1.534 0.942 6.682 1.00 96.12 421 CYS A O 1
ATOM 2696 N N . THR A 1 422 ? 3.138 0.427 8.159 1.00 96.19 422 THR A N 1
ATOM 2697 C CA . THR A 1 422 ? 2.226 -0.178 9.142 1.00 96.19 422 THR A CA 1
ATOM 2698 C C . THR A 1 422 ? 2.412 0.508 10.483 1.00 96.19 422 THR A C 1
ATOM 2700 O O . THR A 1 422 ? 3.516 0.558 11.018 1.00 96.19 422 THR A O 1
ATOM 2703 N N . ILE A 1 423 ? 1.340 1.077 11.017 1.00 96.62 423 ILE A N 1
ATOM 2704 C CA . ILE A 1 423 ? 1.365 1.865 12.244 1.00 96.62 423 ILE A CA 1
ATOM 2705 C C . ILE A 1 423 ? 0.337 1.275 13.199 1.00 96.62 423 ILE A C 1
ATOM 2707 O O . ILE A 1 423 ? -0.835 1.135 12.862 1.00 96.62 423 ILE A O 1
ATOM 2711 N N . THR A 1 424 ? 0.768 0.948 14.408 1.00 96.38 424 THR A N 1
ATOM 2712 C CA . THR A 1 424 ? -0.111 0.510 15.490 1.00 96.38 424 THR A CA 1
ATOM 2713 C C . THR A 1 424 ? -0.065 1.528 16.611 1.00 96.38 424 THR A C 1
ATOM 2715 O O . THR A 1 424 ? 1.023 1.875 17.075 1.00 96.38 424 THR A O 1
ATOM 2718 N N . ARG A 1 425 ? -1.223 1.973 17.086 1.00 95.56 425 ARG A N 1
ATOM 2719 C CA . ARG A 1 425 ? -1.334 2.820 18.266 1.00 95.56 425 ARG A CA 1
ATOM 2720 C C . ARG A 1 425 ? -2.119 2.100 19.346 1.00 95.56 425 ARG A C 1
ATOM 2722 O O . ARG A 1 425 ? -3.294 1.794 19.160 1.00 95.56 425 ARG A O 1
ATOM 2729 N N . THR A 1 426 ? -1.438 1.802 20.447 1.00 94.06 426 THR A N 1
ATOM 2730 C CA . THR A 1 426 ? -1.989 1.063 21.593 1.00 94.06 426 THR A CA 1
ATOM 2731 C C . THR A 1 426 ? -1.780 1.840 22.880 1.00 94.06 426 THR A C 1
ATOM 2733 O O . THR A 1 426 ? -0.933 2.731 22.925 1.00 94.06 426 THR A O 1
ATOM 2736 N N . LEU A 1 427 ? -2.513 1.517 23.951 1.00 88.44 427 LEU A N 1
ATOM 2737 C CA . LEU A 1 427 ? -2.283 2.177 25.246 1.00 88.44 427 LEU A CA 1
ATOM 2738 C C . LEU A 1 427 ? -0.845 1.967 25.738 1.00 88.44 427 LEU A C 1
ATOM 2740 O O . LEU A 1 427 ? -0.232 2.878 26.281 1.00 88.44 427 LEU A O 1
ATOM 2744 N N . ALA A 1 428 ? -0.296 0.772 25.513 1.00 86.50 428 ALA A N 1
ATOM 2745 C CA . ALA A 1 428 ? 1.061 0.435 25.926 1.00 86.50 428 ALA A CA 1
ATOM 2746 C C . ALA A 1 428 ? 2.144 0.983 24.976 1.00 86.50 428 ALA A C 1
ATOM 2748 O O . ALA A 1 428 ? 3.321 0.968 25.326 1.00 86.50 428 ALA A O 1
ATOM 2749 N N . GLY A 1 429 ? 1.782 1.405 23.759 1.00 88.56 429 GLY A N 1
ATOM 2750 C CA . GLY A 1 429 ? 2.741 1.763 22.711 1.00 88.56 429 GLY A CA 1
ATOM 2751 C C . GLY A 1 429 ? 3.613 0.601 22.227 1.00 88.56 429 GLY A C 1
ATOM 2752 O O . GLY A 1 429 ? 4.655 0.820 21.613 1.00 88.56 429 GLY A O 1
ATOM 2753 N N . VAL A 1 430 ? 3.205 -0.639 22.504 1.00 89.94 430 VAL A N 1
ATOM 2754 C CA . VAL A 1 430 ? 3.957 -1.852 22.160 1.00 89.94 430 VAL A CA 1
ATOM 2755 C C . VAL A 1 430 ? 3.442 -2.429 20.846 1.00 89.94 430 VAL A C 1
ATOM 2757 O O . VAL A 1 430 ? 2.239 -2.397 20.570 1.00 89.94 430 VAL A O 1
ATOM 2760 N N . ALA A 1 431 ? 4.362 -2.967 20.044 1.00 91.19 431 ALA A N 1
ATOM 2761 C CA . ALA A 1 431 ? 4.031 -3.690 18.825 1.00 91.19 431 ALA A CA 1
ATOM 2762 C C . ALA A 1 431 ? 3.182 -4.934 19.119 1.00 91.19 431 ALA A C 1
ATOM 2764 O O . ALA A 1 431 ? 3.423 -5.617 20.119 1.00 91.19 431 ALA A O 1
ATOM 2765 N N . PRO A 1 432 ? 2.216 -5.274 18.249 1.00 92.19 432 PRO A N 1
ATOM 2766 C CA . PRO A 1 432 ? 1.482 -6.523 18.375 1.00 92.19 432 PRO A CA 1
ATOM 2767 C C . PRO A 1 432 ? 2.451 -7.709 18.305 1.00 92.19 432 PRO A C 1
ATOM 2769 O O . PRO A 1 432 ? 3.385 -7.726 17.500 1.00 92.19 432 PRO A O 1
ATOM 2772 N N . SER A 1 433 ? 2.226 -8.717 19.145 1.00 87.38 433 SER A N 1
ATOM 2773 C CA . SER A 1 433 ? 2.964 -9.976 19.081 1.00 87.38 433 SER A CA 1
ATOM 2774 C C . SER A 1 433 ? 2.329 -10.924 18.055 1.00 87.38 433 SER A C 1
ATOM 2776 O O . SER A 1 433 ? 1.110 -10.955 17.894 1.00 87.38 433 SER A O 1
ATOM 2778 N N . GLY A 1 434 ? 3.163 -11.718 17.375 1.00 91.75 434 GLY A N 1
ATOM 2779 C CA . GLY A 1 434 ? 2.719 -12.714 16.393 1.00 91.75 434 GLY A CA 1
ATOM 2780 C C . GLY A 1 434 ? 2.475 -12.167 14.981 1.00 91.75 434 GLY A C 1
ATOM 2781 O O . GLY A 1 434 ? 2.849 -11.039 14.658 1.00 91.75 434 GLY A O 1
ATOM 2782 N N . GLY A 1 435 ? 1.876 -13.009 14.133 1.00 93.38 435 GLY A N 1
ATOM 2783 C CA . GLY A 1 435 ? 1.495 -12.669 12.762 1.00 93.38 435 GLY A CA 1
ATOM 2784 C C . GLY A 1 435 ? 2.664 -12.530 11.788 1.00 93.38 435 GLY A C 1
ATOM 2785 O O . GLY A 1 435 ? 3.833 -12.689 12.141 1.00 93.38 435 GLY A O 1
ATOM 2786 N N . THR A 1 436 ? 2.339 -12.248 10.527 1.00 93.94 436 THR A N 1
ATOM 2787 C CA . THR A 1 436 ? 3.331 -11.909 9.495 1.00 93.94 436 THR A CA 1
ATOM 2788 C C . THR A 1 436 ? 3.126 -10.470 9.044 1.00 93.94 436 THR A C 1
ATOM 2790 O O . THR A 1 436 ? 2.023 -10.091 8.655 1.00 93.94 436 THR A O 1
ATOM 2793 N N . HIS A 1 437 ? 4.200 -9.686 9.056 1.00 93.75 437 HIS A N 1
ATOM 2794 C CA . HIS A 1 437 ? 4.160 -8.256 8.763 1.00 93.75 437 HIS A CA 1
ATOM 2795 C C . HIS A 1 437 ? 5.085 -7.943 7.591 1.00 93.75 437 HIS A C 1
ATOM 2797 O O . HIS A 1 437 ? 6.232 -8.390 7.563 1.00 93.75 437 HIS A O 1
ATOM 2803 N N . SER A 1 438 ? 4.579 -7.180 6.630 1.00 92.50 438 SER A N 1
ATOM 2804 C CA . SER A 1 438 ? 5.360 -6.545 5.575 1.00 92.50 438 SER A CA 1
ATOM 2805 C C . SER A 1 438 ? 4.868 -5.105 5.466 1.00 92.50 438 SER A C 1
ATOM 2807 O O . SER A 1 438 ? 3.729 -4.915 5.055 1.00 92.50 438 SER A O 1
ATOM 2809 N N . PRO A 1 439 ? 5.661 -4.092 5.823 1.00 92.81 439 PRO A N 1
ATOM 2810 C CA . PRO A 1 439 ? 7.037 -4.192 6.298 1.00 92.81 439 PRO A CA 1
ATOM 2811 C C . PRO A 1 439 ? 7.146 -4.918 7.656 1.00 92.81 439 PRO A C 1
ATOM 2813 O O . PRO A 1 439 ? 6.188 -4.990 8.425 1.00 92.81 439 PRO A O 1
ATOM 2816 N N . ALA A 1 440 ? 8.308 -5.502 7.942 1.00 92.69 440 ALA A N 1
ATOM 2817 C CA . ALA A 1 440 ? 8.558 -6.254 9.168 1.00 92.69 440 ALA A CA 1
ATOM 2818 C C . ALA A 1 440 ? 8.537 -5.327 10.391 1.00 92.69 440 ALA A C 1
ATOM 2820 O O . ALA A 1 440 ? 8.968 -4.176 10.303 1.00 92.69 440 ALA A O 1
ATOM 2821 N N . ILE A 1 441 ? 8.130 -5.854 11.553 1.00 92.69 441 ILE A N 1
ATOM 2822 C CA . ILE A 1 441 ? 8.057 -5.097 12.821 1.00 92.69 441 ILE A CA 1
ATOM 2823 C C . ILE A 1 441 ? 9.394 -4.424 13.181 1.00 92.69 441 ILE A C 1
ATOM 2825 O O . ILE A 1 441 ? 9.414 -3.360 13.787 1.00 92.69 441 ILE A O 1
ATOM 2829 N N . SER A 1 442 ? 10.523 -5.024 12.797 1.00 92.94 442 SER A N 1
ATOM 2830 C CA . SER A 1 442 ? 11.865 -4.491 13.061 1.00 92.94 442 SER A CA 1
ATOM 2831 C C . SER A 1 442 ? 12.320 -3.391 12.093 1.00 92.94 442 SER A C 1
ATOM 2833 O O . SER A 1 442 ? 13.424 -2.875 12.244 1.00 92.94 442 SER A O 1
ATOM 2835 N N . SER A 1 443 ? 11.538 -3.082 11.058 1.00 92.19 443 SER A N 1
ATOM 2836 C CA . SER A 1 443 ? 11.885 -2.069 10.057 1.00 92.19 443 SER A CA 1
ATOM 2837 C C . SER A 1 443 ? 11.451 -0.665 10.494 1.00 92.19 443 SER A C 1
ATOM 2839 O O . SER A 1 443 ? 10.549 -0.504 11.311 1.00 92.19 443 SER A O 1
ATOM 2841 N N . SER A 1 444 ? 12.028 0.374 9.888 1.00 92.94 444 SER A N 1
ATOM 2842 C CA . SER A 1 444 ? 11.624 1.771 10.126 1.00 92.94 444 SER A CA 1
ATOM 2843 C C . SER A 1 444 ? 10.249 2.137 9.541 1.00 92.94 444 SER A C 1
ATOM 2845 O O . SER A 1 444 ? 9.722 3.211 9.859 1.00 92.94 444 SER A O 1
ATOM 2847 N N . ALA A 1 445 ? 9.688 1.265 8.697 1.00 93.44 445 ALA A N 1
ATOM 2848 C CA . ALA A 1 445 ? 8.375 1.397 8.071 1.00 93.44 445 ALA A CA 1
ATOM 2849 C C . ALA A 1 445 ? 7.241 0.785 8.919 1.00 93.44 445 ALA A C 1
ATOM 2851 O O . ALA A 1 445 ? 6.063 1.012 8.631 1.00 93.44 445 ALA A O 1
ATOM 2852 N N . PHE A 1 446 ? 7.589 0.044 9.977 1.00 95.19 446 PHE A N 1
ATOM 2853 C CA . PHE A 1 446 ? 6.658 -0.365 11.021 1.00 95.19 446 PHE A CA 1
ATOM 2854 C C . PHE A 1 446 ? 6.813 0.548 12.242 1.00 95.19 446 PHE A C 1
ATOM 2856 O O . PHE A 1 446 ? 7.926 0.795 12.706 1.00 95.19 446 PHE A O 1
ATOM 2863 N N . ARG A 1 447 ? 5.705 1.059 12.785 1.00 94.75 447 ARG A N 1
ATOM 2864 C CA . ARG A 1 447 ? 5.716 1.871 14.009 1.00 94.75 447 ARG A CA 1
ATOM 2865 C C . ARG A 1 447 ? 4.729 1.362 15.032 1.00 94.75 447 ARG A C 1
ATOM 2867 O O . ARG A 1 447 ? 3.577 1.085 14.712 1.00 94.75 447 ARG A O 1
ATOM 2874 N N . SER A 1 448 ? 5.161 1.395 16.282 1.00 94.75 448 SER A N 1
ATOM 2875 C CA . SER A 1 448 ? 4.280 1.265 17.433 1.00 94.75 448 SER A CA 1
ATOM 2876 C C . SER A 1 448 ? 4.373 2.529 18.258 1.00 94.75 448 SER A C 1
ATOM 2878 O O . SER A 1 448 ? 5.451 2.913 18.702 1.00 94.75 448 SER A O 1
ATOM 2880 N N . LEU A 1 449 ? 3.244 3.214 18.375 1.00 93.44 449 LEU A N 1
ATOM 2881 C CA . LEU A 1 449 ? 3.118 4.479 19.081 1.00 93.44 449 LEU A CA 1
ATOM 2882 C C . LEU A 1 449 ? 2.167 4.275 20.255 1.00 93.44 449 LEU A C 1
ATOM 2884 O O . LEU A 1 449 ? 1.232 3.477 20.172 1.00 93.44 449 LEU A O 1
ATOM 2888 N N . ALA A 1 450 ? 2.382 5.004 21.344 1.00 89.12 450 ALA A N 1
ATOM 2889 C CA . ALA A 1 450 ? 1.348 5.115 22.359 1.00 89.12 450 ALA A CA 1
ATOM 2890 C C . ALA A 1 450 ? 0.146 5.865 21.768 1.00 89.12 450 ALA A C 1
ATOM 2892 O O . ALA A 1 450 ? 0.310 6.767 20.939 1.00 89.12 450 ALA A O 1
ATOM 2893 N N . LEU A 1 451 ? -1.062 5.496 22.187 1.00 84.94 451 LEU A N 1
ATOM 2894 C CA . LEU A 1 451 ? -2.230 6.333 21.957 1.00 84.94 451 LEU A CA 1
ATOM 2895 C C . LEU A 1 451 ? -1.964 7.699 22.583 1.00 84.94 451 LEU A C 1
ATOM 2897 O O . LEU A 1 451 ? -1.658 7.797 23.771 1.00 84.94 451 LEU A O 1
ATOM 2901 N N . LEU A 1 452 ? -2.046 8.743 21.763 1.00 73.38 452 LEU A N 1
ATOM 2902 C CA . LEU A 1 452 ? -1.986 10.108 22.255 1.00 73.38 452 LEU A CA 1
ATOM 2903 C C . LEU A 1 452 ? -3.256 10.316 23.077 1.00 73.38 452 LEU A C 1
ATOM 2905 O O . LEU A 1 452 ? -4.345 10.414 22.514 1.00 73.38 452 LEU A O 1
ATOM 2909 N N . GLY A 1 453 ? -3.134 10.359 24.401 1.00 60.34 453 GLY A N 1
ATOM 2910 C CA . GLY A 1 453 ? -4.127 11.111 25.148 1.00 60.34 453 GLY A CA 1
ATOM 2911 C C . GLY A 1 453 ? -3.948 12.563 24.726 1.00 60.34 453 GLY A C 1
ATOM 2912 O O . GLY A 1 453 ? -2.829 13.064 24.700 1.00 60.34 453 GLY A O 1
ATOM 2913 N N . THR A 1 454 ? -5.009 13.185 24.236 1.00 47.03 454 THR A N 1
ATOM 2914 C CA . THR A 1 454 ? -4.973 14.593 23.854 1.00 47.03 454 THR A CA 1
ATOM 2915 C C . THR A 1 454 ? -4.691 15.430 25.103 1.00 47.03 454 THR A C 1
ATOM 2917 O O . THR A 1 454 ? -5.422 15.280 26.083 1.00 47.03 454 THR A O 1
ATOM 2920 N N . ASP A 1 455 ? -3.651 16.262 25.060 1.00 40.06 455 ASP A N 1
ATOM 2921 C CA . ASP A 1 455 ? -3.329 17.229 26.122 1.00 40.06 455 ASP A CA 1
ATOM 2922 C C . ASP A 1 455 ? -4.509 18.156 26.470 1.00 40.06 455 ASP A C 1
ATOM 2924 O O . ASP A 1 455 ? -5.303 18.495 25.552 1.00 40.06 455 ASP A O 1
#